Protein AF-A0A966W2H3-F1 (afdb_monomer_lite)

pLDDT: mean 91.58, std 8.57, range [48.72, 98.81]

Sequence (380 aa):
STMSRHPWWYDQVKREVLSGGDWISNFNKDKVGEAEYAFDVLTPDTYAFWIRANPSVGAKLTWQLDAGAWTPVNFTDARGNQNIAADNKPDMRFIAWAKGGNLTLTPGHHVIRFRMESGPDKNHHGGLDCFVFTRIPFVPAGAQKPTMSKAANGPADWFPLLADEDTFNPASVIDMSHLIPAPAGQFGFLKAVGKDLRFEQAPAPVKLWGCGANVEPGRYSREQLTQRAKYLRKFGINVVRQHAVFDELNTNGKIDSQKLDQYDWWFAELKRNGIYTDWSVFYHFTIGPDDGYDPALFQELEGGAGRKDTYGVINIAPKLWELRNRVLTALLTHKNPYTGLRYVDDPALVGVEMQNEDSVFFWNPLGALADPKTKKWPLH

Foldseek 3Di:
DQADDDVVFLQQWQLVQFLRSGKGKHFALPDKDKDKDKDFDADWDWWWKKFKKFPFPLKWKWKDKAPGDTHTFDCPVWAAWDATHNVSDPDRRIITMTTPGIDGDDGTMMMMMMIQPSHSVRRSIMITRDMDTDPDDDDDYTSDDDDPDDDDDDPVPDDPPPDDQDPLPCPDPQFPLVVFDAQACPQDAWDDDPPFIDRNRDPDTDDADEEADELQPPPDDPVVLLSVLSVCSRNVHQEHEYPAQQVQQDDLQDGDVSSVLSVLSSLLSNSRSNHAYAHNHDEWHKDAPPLPDDNVLLVLADDDNGIGTCALVCQPDVVSVVSLVVVVVCQQQDQRPSVRHRNVRRSSHHYYNSYPPGHNPPPPPVVLVVPPPRPGSPVD

Structure (mmCIF, N/CA/C/O backbone):
data_AF-A0A966W2H3-F1
#
_entry.id   AF-A0A966W2H3-F1
#
loop_
_atom_site.group_PDB
_atom_site.id
_atom_site.type_symbol
_atom_site.label_atom_id
_atom_site.label_alt_id
_atom_site.label_comp_id
_atom_site.label_asym_id
_atom_site.label_entity_id
_atom_site.label_seq_id
_atom_site.pdbx_PDB_ins_code
_atom_site.Cartn_x
_atom_site.Cartn_y
_atom_site.Cartn_z
_atom_site.occupancy
_atom_site.B_iso_or_equiv
_atom_site.auth_seq_id
_atom_site.auth_comp_id
_atom_site.auth_asym_id
_atom_site.auth_atom_id
_atom_site.pdbx_PDB_model_num
ATOM 1 N N . SER A 1 1 ? 36.476 -19.308 -40.218 1.00 82.19 1 SER A N 1
ATOM 2 C CA . SER A 1 1 ? 36.556 -17.840 -40.102 1.00 82.19 1 SER A CA 1
ATOM 3 C C . SER A 1 1 ? 37.703 -17.330 -40.961 1.00 82.19 1 SER A C 1
ATOM 5 O O . SER A 1 1 ? 38.734 -17.991 -41.003 1.00 82.19 1 SER A O 1
ATOM 7 N N . THR A 1 2 ? 37.521 -16.198 -41.644 1.00 93.06 2 THR A N 1
ATOM 8 C CA . THR A 1 2 ? 38.527 -15.491 -42.470 1.00 93.06 2 THR A CA 1
ATOM 9 C C . THR A 1 2 ? 39.088 -14.240 -41.780 1.00 93.06 2 THR A C 1
ATOM 11 O O . THR A 1 2 ? 39.783 -13.430 -42.392 1.00 93.06 2 THR A O 1
ATOM 14 N N . MET A 1 3 ? 38.766 -14.076 -40.500 1.00 93.25 3 MET A N 1
ATOM 15 C CA . MET A 1 3 ? 39.080 -12.903 -39.695 1.00 93.25 3 MET A CA 1
ATOM 16 C C . MET A 1 3 ? 40.593 -12.683 -39.551 1.00 93.25 3 MET A C 1
ATOM 18 O O . MET A 1 3 ? 41.351 -13.613 -39.275 1.00 93.25 3 MET A O 1
ATOM 22 N N . SER A 1 4 ? 41.030 -11.434 -39.710 1.00 95.19 4 SER A N 1
ATOM 23 C CA . SER A 1 4 ? 42.417 -11.008 -39.513 1.00 95.19 4 SER A CA 1
ATOM 24 C C . SER A 1 4 ? 42.579 -10.360 -38.142 1.00 95.19 4 SER A C 1
ATOM 26 O O . SER A 1 4 ? 42.280 -9.180 -37.963 1.00 95.19 4 SER A O 1
ATOM 28 N N . ARG A 1 5 ? 43.058 -11.148 -37.181 1.00 93.25 5 ARG A N 1
ATOM 29 C CA . ARG A 1 5 ? 43.325 -10.704 -35.810 1.00 93.25 5 ARG A CA 1
ATOM 30 C C . ARG A 1 5 ? 44.470 -9.698 -35.757 1.00 93.25 5 ARG A C 1
ATOM 32 O O . ARG A 1 5 ? 45.422 -9.787 -36.530 1.00 93.25 5 ARG A O 1
ATOM 39 N N . HIS A 1 6 ? 44.411 -8.785 -34.795 1.00 92.06 6 HIS A N 1
ATOM 40 C CA . HIS A 1 6 ? 45.436 -7.758 -34.593 1.00 92.06 6 HIS A CA 1
ATOM 41 C C . HIS A 1 6 ? 45.974 -7.843 -33.157 1.00 92.06 6 HIS A C 1
ATOM 43 O O . HIS A 1 6 ? 45.619 -7.032 -32.286 1.00 92.06 6 HIS A O 1
ATOM 49 N N . PRO A 1 7 ? 46.826 -8.857 -32.895 1.00 88.12 7 PRO A N 1
ATOM 50 C CA . PRO A 1 7 ? 47.136 -9.342 -31.554 1.00 88.12 7 PRO A CA 1
ATOM 51 C C . PRO A 1 7 ? 47.868 -8.324 -30.686 1.00 88.12 7 PRO A C 1
ATOM 53 O O . PRO A 1 7 ? 47.784 -8.412 -29.471 1.00 88.12 7 PRO A O 1
ATOM 56 N N . TRP A 1 8 ? 48.559 -7.343 -31.267 1.00 88.56 8 TRP A N 1
ATOM 57 C CA . TRP A 1 8 ? 49.325 -6.347 -30.509 1.00 88.56 8 TRP A CA 1
ATOM 58 C C . TRP A 1 8 ? 48.510 -5.128 -30.047 1.00 88.56 8 TRP A C 1
ATOM 60 O O . TRP A 1 8 ? 49.035 -4.322 -29.285 1.00 88.56 8 TRP A O 1
ATOM 70 N N . TRP A 1 9 ? 47.246 -4.967 -30.467 1.00 91.81 9 TRP A N 1
ATOM 71 C CA . TRP A 1 9 ? 46.414 -3.845 -29.992 1.00 91.81 9 TRP A CA 1
ATOM 72 C C . TRP A 1 9 ? 44.915 -4.135 -29.960 1.00 91.81 9 TRP A C 1
ATOM 74 O O . TRP A 1 9 ? 44.346 -4.165 -28.875 1.00 91.81 9 TRP A O 1
ATOM 84 N N . TYR A 1 10 ? 44.263 -4.345 -31.109 1.00 90.75 10 TYR A N 1
ATOM 85 C CA . TYR A 1 10 ? 42.801 -4.481 -31.147 1.00 90.75 10 TYR A CA 1
ATOM 86 C C . TYR A 1 10 ? 42.305 -5.692 -30.338 1.00 90.75 10 TYR A C 1
ATOM 88 O O . TYR A 1 10 ? 41.270 -5.616 -29.687 1.00 90.75 10 TYR A O 1
ATOM 96 N N . ASP A 1 11 ? 43.109 -6.759 -30.284 1.00 93.00 11 ASP A N 1
ATOM 97 C CA . ASP A 1 11 ? 42.857 -7.948 -29.458 1.00 93.00 11 ASP A CA 1
ATOM 98 C C . ASP A 1 11 ? 43.461 -7.887 -28.047 1.00 93.00 11 ASP A C 1
ATOM 100 O O . ASP A 1 11 ? 43.335 -8.841 -27.277 1.00 93.00 11 ASP A O 1
ATOM 104 N N . GLN A 1 12 ? 44.109 -6.780 -27.674 1.00 96.06 12 GLN A N 1
ATOM 105 C CA . GLN A 1 12 ? 44.546 -6.545 -26.298 1.00 96.06 12 GLN A CA 1
ATOM 106 C C . GLN A 1 12 ? 43.344 -6.089 -25.467 1.00 96.06 12 GLN A C 1
ATOM 108 O O . GLN A 1 12 ? 43.157 -4.896 -25.200 1.00 96.06 12 GLN A O 1
ATOM 113 N N . VAL A 1 13 ? 42.503 -7.060 -25.109 1.00 95.38 13 VAL A N 1
ATOM 114 C CA . VAL A 1 13 ? 41.242 -6.871 -24.387 1.00 95.38 13 VAL A CA 1
ATOM 115 C C . VAL A 1 13 ? 41.209 -7.628 -23.057 1.00 95.38 13 VAL A C 1
ATOM 117 O O . VAL A 1 13 ? 41.908 -8.623 -22.871 1.00 95.38 13 VAL A O 1
ATOM 120 N N . LYS A 1 14 ? 40.369 -7.157 -22.136 1.00 95.44 14 LYS A N 1
ATOM 121 C CA . LYS A 1 14 ? 39.994 -7.814 -20.881 1.00 95.44 14 LYS A CA 1
ATOM 122 C C . LYS A 1 14 ? 39.269 -9.116 -21.203 1.00 95.44 14 LYS A C 1
ATOM 124 O O . LYS A 1 14 ? 38.126 -9.100 -21.655 1.00 95.44 14 LYS A O 1
ATOM 129 N N . ARG A 1 15 ? 39.938 -10.250 -21.032 1.00 93.69 15 ARG A N 1
ATOM 130 C CA . ARG A 1 15 ? 39.394 -11.563 -21.414 1.00 93.69 15 ARG A CA 1
ATOM 131 C C . ARG A 1 15 ? 38.330 -12.050 -20.438 1.00 93.69 15 ARG A C 1
ATOM 133 O O . ARG A 1 15 ? 37.388 -12.722 -20.836 1.00 93.69 15 ARG A O 1
ATOM 140 N N . GLU A 1 16 ? 38.445 -11.661 -19.176 1.00 91.75 16 GLU A N 1
ATOM 141 C CA . GLU A 1 16 ? 37.561 -12.041 -18.077 1.00 91.75 16 GLU A CA 1
ATOM 142 C C . GLU A 1 16 ? 36.115 -11.543 -18.229 1.00 91.75 16 GLU A C 1
ATOM 144 O O . GLU A 1 16 ? 35.215 -12.080 -17.589 1.00 91.75 16 GLU A O 1
ATOM 149 N N . VAL A 1 17 ? 35.870 -10.546 -19.089 1.00 90.12 17 VAL A N 1
ATOM 150 C CA . VAL A 1 17 ? 34.523 -9.995 -19.334 1.00 90.12 17 VAL A CA 1
ATOM 151 C C . VAL A 1 17 ? 33.838 -10.571 -20.582 1.00 90.12 17 VAL A C 1
ATOM 153 O O . VAL A 1 17 ? 32.694 -10.203 -20.881 1.00 90.12 17 VAL A O 1
ATOM 156 N N . LEU A 1 18 ? 34.523 -11.455 -21.317 1.00 93.81 18 LEU A N 1
ATOM 157 C CA . LEU A 1 18 ? 34.052 -12.085 -22.554 1.00 93.81 18 LEU A CA 1
ATOM 158 C C . LEU A 1 18 ? 33.403 -13.441 -22.262 1.00 93.81 18 LEU A C 1
ATOM 160 O O . LEU A 1 18 ? 33.864 -14.195 -21.407 1.00 93.81 18 LEU A O 1
ATOM 164 N N . SER A 1 19 ? 32.343 -13.778 -22.996 1.00 89.56 19 SER A N 1
ATOM 165 C CA . SER A 1 19 ? 31.525 -14.974 -22.758 1.00 89.56 19 SER A CA 1
ATOM 166 C C . SER A 1 19 ? 32.293 -16.293 -22.895 1.00 89.56 19 SER A C 1
ATOM 168 O O . SER A 1 19 ? 31.861 -17.303 -22.331 1.00 89.56 19 SER A O 1
ATOM 170 N N . GLY A 1 20 ? 33.392 -16.301 -23.652 1.00 88.31 20 GLY A N 1
ATOM 171 C CA . GLY A 1 20 ? 34.266 -17.460 -23.857 1.00 88.31 20 GLY A CA 1
ATOM 172 C C . GLY A 1 20 ? 35.733 -17.220 -23.493 1.00 88.31 20 GLY A C 1
ATOM 173 O O . GLY A 1 20 ? 36.576 -18.032 -23.861 1.00 88.31 20 GLY A O 1
ATOM 174 N N . GLY A 1 21 ? 36.062 -16.109 -22.820 1.00 91.44 21 GLY A N 1
ATOM 175 C CA . GLY A 1 21 ? 37.454 -15.724 -22.535 1.00 91.44 21 GLY A CA 1
ATOM 176 C C . GLY A 1 21 ? 38.239 -15.192 -23.745 1.00 91.44 21 GLY A C 1
ATOM 177 O O . GLY A 1 21 ? 39.442 -14.938 -23.642 1.00 91.44 21 GLY A O 1
ATOM 178 N N . ASP A 1 22 ? 37.581 -15.036 -24.894 1.00 90.50 22 ASP A N 1
ATOM 179 C CA . ASP A 1 22 ? 38.123 -14.451 -26.118 1.00 90.50 22 ASP A CA 1
ATOM 180 C C . ASP A 1 22 ? 36.972 -13.937 -26.995 1.00 90.50 22 ASP A C 1
ATOM 182 O O . ASP A 1 22 ? 35.829 -14.367 -26.836 1.00 90.50 22 ASP A O 1
ATOM 186 N N . TRP A 1 23 ? 37.278 -13.030 -27.919 1.00 92.50 23 TRP A N 1
ATOM 187 C CA . TRP A 1 23 ? 36.345 -12.548 -28.936 1.00 92.50 23 TRP A CA 1
ATOM 188 C C . TRP A 1 23 ? 36.972 -12.726 -30.318 1.00 92.50 23 TRP A C 1
ATOM 190 O O . TRP A 1 23 ? 38.197 -12.713 -30.473 1.00 92.50 23 TRP A O 1
ATOM 200 N N . ILE A 1 24 ? 36.144 -12.913 -31.339 1.00 94.81 24 ILE A N 1
ATOM 201 C CA . ILE A 1 24 ? 36.633 -12.937 -32.712 1.00 94.81 24 ILE A CA 1
ATOM 202 C C . ILE A 1 24 ? 36.640 -11.516 -33.264 1.00 94.81 24 ILE A C 1
ATOM 204 O O . ILE A 1 24 ? 35.683 -10.771 -33.063 1.00 94.81 24 ILE A O 1
ATOM 208 N N . SER A 1 25 ? 37.711 -11.125 -33.949 1.00 95.50 25 SER A N 1
ATOM 209 C CA . SER A 1 25 ? 37.895 -9.755 -34.420 1.00 95.50 25 SER A CA 1
ATOM 210 C C . SER A 1 25 ? 38.541 -9.712 -35.797 1.00 95.50 25 SER A C 1
ATOM 212 O O . SER A 1 25 ? 39.303 -10.606 -36.173 1.00 95.50 25 SER A O 1
ATOM 214 N N . ASN A 1 26 ? 38.253 -8.646 -36.535 1.00 96.62 26 ASN A N 1
ATOM 215 C CA . ASN A 1 26 ? 38.943 -8.311 -37.770 1.00 96.62 26 ASN A CA 1
ATOM 216 C C . ASN A 1 26 ? 39.591 -6.940 -37.626 1.00 96.62 26 ASN A C 1
ATOM 218 O O . ASN A 1 26 ? 39.012 -6.045 -37.016 1.00 96.62 26 ASN A O 1
ATOM 222 N N . PHE A 1 27 ? 40.769 -6.770 -38.214 1.00 94.44 27 PHE A N 1
ATOM 223 C CA . PHE A 1 27 ? 41.394 -5.475 -38.443 1.00 94.44 27 PHE A CA 1
ATOM 224 C C . PHE A 1 27 ? 42.346 -5.608 -39.638 1.00 94.44 27 PHE A C 1
ATOM 226 O O . PHE A 1 27 ? 43.520 -5.951 -39.499 1.00 94.44 27 PHE A O 1
ATOM 233 N N . ASN A 1 28 ? 41.820 -5.404 -40.840 1.00 94.06 28 ASN A N 1
ATOM 234 C CA . ASN A 1 28 ? 42.553 -5.537 -42.090 1.00 94.06 28 ASN A CA 1
ATOM 235 C C . ASN A 1 28 ? 42.017 -4.559 -43.135 1.00 94.06 28 ASN A C 1
ATOM 237 O O . ASN A 1 28 ? 40.822 -4.523 -43.404 1.00 94.06 28 ASN A O 1
ATOM 241 N N . LYS A 1 29 ? 42.908 -3.778 -43.744 1.00 92.81 29 LYS A N 1
ATOM 242 C CA . LYS A 1 29 ? 42.554 -2.788 -44.765 1.00 92.81 29 LYS A CA 1
ATOM 243 C C . LYS A 1 29 ? 41.973 -3.400 -46.040 1.00 92.81 29 LYS A C 1
ATOM 245 O O . LYS A 1 29 ? 41.091 -2.800 -46.641 1.00 92.81 29 LYS A O 1
ATOM 250 N N . ASP A 1 30 ? 42.442 -4.580 -46.422 1.00 93.50 30 ASP A N 1
ATOM 251 C CA . ASP A 1 30 ? 42.178 -5.165 -47.738 1.00 93.50 30 ASP A CA 1
ATOM 252 C C . ASP A 1 30 ? 41.136 -6.289 -47.687 1.00 93.50 30 ASP A C 1
ATOM 254 O O . ASP A 1 30 ? 40.670 -6.755 -48.727 1.00 93.50 30 ASP A O 1
ATOM 258 N N . LYS A 1 31 ? 40.793 -6.775 -46.485 1.00 92.19 31 LYS A N 1
ATOM 259 C CA . LYS A 1 31 ? 39.962 -7.971 -46.303 1.00 92.19 31 LYS A CA 1
ATOM 260 C C . LYS A 1 31 ? 38.838 -7.758 -45.298 1.00 92.19 31 LYS A C 1
ATOM 262 O O . LYS A 1 31 ? 39.063 -7.477 -44.120 1.00 92.19 31 LYS A O 1
ATOM 267 N N . VAL A 1 32 ? 37.623 -8.008 -45.776 1.00 94.88 32 VAL A N 1
ATOM 268 C CA . VAL A 1 32 ? 36.430 -8.206 -44.953 1.00 94.88 32 VAL A CA 1
ATOM 269 C C . VAL A 1 32 ? 36.598 -9.487 -44.134 1.00 94.88 32 VAL A C 1
ATOM 271 O O . VAL A 1 32 ? 36.958 -10.534 -44.674 1.00 94.88 32 VAL A O 1
ATOM 274 N N . GLY A 1 33 ? 36.334 -9.400 -42.834 1.00 95.50 33 GLY A N 1
ATOM 275 C CA . GLY A 1 33 ? 36.368 -10.557 -41.947 1.00 95.50 33 GLY A CA 1
ATOM 276 C C . GLY A 1 33 ? 35.014 -11.255 -41.888 1.00 95.50 33 GLY A C 1
ATOM 277 O O . GLY A 1 33 ? 33.996 -10.596 -41.674 1.00 95.50 33 GLY A O 1
ATOM 278 N N . GLU A 1 34 ? 35.001 -12.581 -42.039 1.00 96.94 34 GLU A N 1
ATOM 279 C CA . GLU A 1 34 ? 33.794 -13.404 -41.934 1.00 96.94 34 GLU A CA 1
ATOM 280 C C . GLU A 1 34 ? 33.951 -14.552 -40.937 1.00 96.94 34 GLU A C 1
ATOM 282 O O . GLU A 1 34 ? 34.987 -15.220 -40.855 1.00 96.94 34 GLU A O 1
ATOM 287 N N . ALA A 1 35 ? 32.889 -14.798 -40.177 1.00 96.88 35 ALA A N 1
ATOM 288 C CA . ALA A 1 35 ? 32.780 -15.905 -39.244 1.00 96.88 35 ALA A CA 1
ATOM 289 C C . ALA A 1 35 ? 31.495 -16.679 -39.530 1.00 96.88 35 ALA A C 1
ATOM 291 O O . ALA A 1 35 ? 30.456 -16.079 -39.789 1.00 96.88 35 ALA A O 1
ATOM 292 N N . GLU A 1 36 ? 31.580 -18.004 -39.473 1.00 97.75 36 GLU A N 1
ATOM 293 C CA . GLU A 1 36 ? 30.466 -18.917 -39.705 1.00 97.75 36 GLU A CA 1
ATOM 294 C C . GLU A 1 36 ? 30.343 -19.848 -38.501 1.00 97.75 36 GLU A C 1
ATOM 296 O O . GLU A 1 36 ? 31.351 -20.368 -38.014 1.00 97.75 36 GLU A O 1
ATOM 301 N N . TYR A 1 37 ? 29.112 -20.032 -38.030 1.00 97.75 37 TYR A N 1
ATOM 302 C CA . TYR A 1 37 ? 28.769 -20.907 -36.920 1.00 97.75 37 TYR A CA 1
ATOM 303 C C . TYR A 1 37 ? 27.594 -21.786 -37.332 1.00 97.75 37 TYR A C 1
ATOM 305 O O . TYR A 1 37 ? 26.519 -21.283 -37.660 1.00 97.75 37 TYR A O 1
ATOM 313 N N . ALA A 1 38 ? 27.805 -23.096 -37.294 1.00 97.62 38 ALA A N 1
ATOM 314 C CA . ALA A 1 38 ? 26.765 -24.081 -37.531 1.00 97.62 38 ALA A CA 1
ATOM 315 C C . ALA A 1 38 ? 26.150 -24.534 -36.200 1.00 97.62 38 ALA A C 1
ATOM 317 O O . ALA A 1 38 ? 26.862 -24.670 -35.200 1.00 97.62 38 ALA A O 1
ATOM 318 N N . PHE A 1 39 ? 24.839 -24.749 -36.176 1.00 96.38 39 PHE A N 1
ATOM 319 C CA . PHE A 1 39 ? 24.111 -25.205 -34.996 1.00 96.38 39 PHE A CA 1
ATOM 320 C C . PHE A 1 39 ? 22.855 -25.982 -35.391 1.00 96.38 39 PHE A C 1
ATOM 322 O O . PHE A 1 39 ? 22.283 -25.753 -36.454 1.00 96.38 39 PHE A O 1
ATOM 329 N N . ASP A 1 40 ? 22.405 -26.872 -34.509 1.00 96.50 40 ASP A N 1
ATOM 330 C CA . ASP A 1 40 ? 21.182 -27.641 -34.722 1.00 96.50 40 ASP A CA 1
ATOM 331 C C . ASP A 1 40 ? 20.047 -27.114 -33.841 1.00 96.50 40 ASP A C 1
ATOM 333 O O . ASP A 1 40 ? 20.213 -26.848 -32.646 1.00 96.50 40 ASP A O 1
ATOM 337 N N . VAL A 1 41 ? 18.864 -26.992 -34.433 1.00 95.75 41 VAL A N 1
ATOM 338 C CA . VAL A 1 41 ? 17.626 -26.639 -33.741 1.00 95.75 41 VAL A CA 1
ATOM 339 C C . VAL A 1 41 ? 16.830 -27.916 -33.510 1.00 95.75 41 VAL A C 1
ATOM 341 O O . VAL A 1 41 ? 16.503 -28.645 -34.443 1.00 95.75 41 VAL A O 1
ATOM 344 N N . LEU A 1 42 ? 16.515 -28.204 -32.248 1.00 92.50 42 LEU A N 1
ATOM 345 C CA . LEU A 1 42 ? 15.794 -29.425 -31.865 1.00 92.50 42 LEU A CA 1
ATOM 346 C C . LEU A 1 42 ? 14.276 -29.229 -31.799 1.00 92.50 42 LEU A C 1
ATOM 348 O O . LEU A 1 42 ? 13.515 -30.173 -31.983 1.00 92.50 42 LEU A O 1
ATOM 352 N N . THR A 1 43 ? 13.821 -28.015 -31.491 1.00 89.25 43 THR A N 1
ATOM 353 C CA . THR A 1 43 ? 12.402 -27.697 -31.295 1.00 89.25 43 THR A CA 1
ATOM 354 C C . THR A 1 43 ? 12.052 -26.490 -32.157 1.00 89.25 43 THR A C 1
ATOM 356 O O . THR A 1 43 ? 12.751 -25.485 -32.046 1.00 89.25 43 THR A O 1
ATOM 359 N N . PRO A 1 44 ? 11.003 -26.554 -32.997 1.00 93.50 44 PRO A N 1
ATOM 360 C CA . PRO A 1 44 ? 10.578 -25.380 -33.743 1.00 93.50 44 PRO A CA 1
ATOM 361 C C . PRO A 1 44 ? 10.028 -24.331 -32.783 1.00 93.50 44 PRO A C 1
ATOM 363 O O . PRO A 1 44 ? 9.198 -24.659 -31.935 1.00 93.50 44 PRO A O 1
ATOM 366 N N . ASP A 1 45 ? 10.465 -23.084 -32.922 1.00 93.06 45 ASP A N 1
ATOM 367 C CA . ASP A 1 45 ? 9.934 -21.965 -32.140 1.00 93.06 45 ASP A CA 1
ATOM 368 C C . ASP A 1 45 ? 10.297 -20.618 -32.783 1.00 93.06 45 ASP A C 1
ATOM 370 O O . ASP A 1 45 ? 11.080 -20.539 -33.734 1.00 93.06 45 ASP A O 1
ATOM 374 N N . THR A 1 46 ? 9.751 -19.540 -32.228 1.00 93.31 46 THR A N 1
ATOM 375 C CA . THR A 1 46 ? 10.246 -18.183 -32.438 1.00 93.31 46 THR A CA 1
ATOM 376 C C . THR A 1 46 ? 11.251 -17.838 -31.344 1.00 93.31 46 THR A C 1
ATOM 378 O O . THR A 1 46 ? 10.901 -17.640 -30.183 1.00 93.31 46 THR A O 1
ATOM 381 N N . TYR A 1 47 ? 12.520 -17.740 -31.723 1.00 94.12 47 TYR A N 1
ATOM 382 C CA . TYR A 1 47 ? 13.624 -17.445 -30.822 1.00 94.12 47 TYR A CA 1
ATOM 383 C C . TYR A 1 47 ? 13.917 -15.948 -30.813 1.00 94.12 47 TYR A C 1
ATOM 385 O O . TYR A 1 47 ? 14.087 -15.333 -31.868 1.00 94.12 47 TYR A O 1
ATOM 393 N N . ALA A 1 48 ? 14.061 -15.361 -29.626 1.00 94.44 48 ALA A N 1
ATOM 394 C CA . ALA A 1 48 ? 14.672 -14.044 -29.514 1.00 94.44 48 ALA A CA 1
ATOM 395 C C . ALA A 1 48 ? 16.173 -14.173 -29.802 1.00 94.44 48 ALA A C 1
ATOM 397 O O . ALA A 1 48 ? 16.865 -14.982 -29.178 1.00 94.44 48 ALA A O 1
ATOM 398 N N . PHE A 1 49 ? 16.664 -13.371 -30.741 1.00 96.44 49 PHE A N 1
ATOM 399 C CA . PHE A 1 49 ? 18.050 -13.377 -31.186 1.00 96.44 49 PHE A CA 1
ATOM 400 C C . PHE A 1 49 ? 18.791 -12.143 -30.663 1.00 96.44 49 PHE A C 1
ATOM 402 O O . PHE A 1 49 ? 18.373 -11.002 -30.884 1.00 96.44 49 PHE A O 1
ATOM 409 N N . TRP A 1 50 ? 19.902 -12.376 -29.968 1.00 96.88 50 TRP A N 1
ATOM 410 C CA . TRP A 1 50 ? 20.759 -11.339 -29.396 1.00 96.88 50 TRP A CA 1
ATOM 411 C C . TRP A 1 50 ? 22.213 -11.547 -29.804 1.00 96.88 50 TRP A C 1
ATOM 413 O O . TRP A 1 50 ? 22.686 -12.680 -29.883 1.00 96.88 50 TRP A O 1
ATOM 423 N N . ILE A 1 51 ? 22.931 -10.447 -30.022 1.00 97.75 51 ILE A N 1
ATOM 424 C CA . ILE A 1 51 ? 24.326 -10.435 -30.476 1.00 97.75 51 ILE A CA 1
ATOM 425 C C . ILE A 1 51 ? 25.127 -9.540 -29.532 1.00 97.75 51 ILE A C 1
ATOM 427 O O . ILE A 1 51 ? 24.714 -8.409 -29.282 1.00 97.75 51 ILE A O 1
ATOM 431 N N . ARG A 1 52 ? 26.271 -10.009 -29.028 1.00 97.25 52 ARG A N 1
ATOM 432 C CA . ARG A 1 52 ? 27.215 -9.210 -28.238 1.00 97.25 52 ARG A CA 1
ATOM 433 C C . ARG A 1 52 ? 28.468 -8.936 -29.062 1.00 97.25 52 ARG A C 1
ATOM 435 O O . ARG A 1 52 ? 29.248 -9.844 -29.348 1.00 97.25 52 ARG A O 1
ATOM 442 N N . ALA A 1 53 ? 28.647 -7.688 -29.472 1.00 97.50 53 ALA A N 1
ATOM 443 C CA . ALA A 1 53 ? 29.643 -7.310 -30.470 1.00 97.50 53 ALA A CA 1
ATOM 444 C C . ALA A 1 53 ? 30.115 -5.858 -30.301 1.00 97.50 53 ALA A C 1
ATOM 446 O O . ALA A 1 53 ? 29.633 -5.138 -29.427 1.00 97.50 53 ALA A O 1
ATOM 447 N N . ASN A 1 54 ? 31.095 -5.449 -31.111 1.00 96.69 54 ASN A N 1
ATOM 448 C CA . ASN A 1 54 ? 31.714 -4.127 -31.071 1.00 96.69 54 ASN A CA 1
ATOM 449 C C . ASN A 1 54 ? 30.746 -3.028 -31.561 1.00 96.69 54 ASN A C 1
ATOM 451 O O . ASN A 1 54 ? 30.427 -3.015 -32.750 1.00 96.69 54 ASN A O 1
ATOM 455 N N . PRO A 1 55 ? 30.305 -2.093 -30.693 1.00 95.62 55 PRO A N 1
ATOM 456 C CA . PRO A 1 55 ? 29.390 -1.015 -31.063 1.00 95.62 55 PRO A CA 1
ATOM 457 C C . PRO A 1 55 ? 30.134 0.269 -31.465 1.00 95.62 55 PRO A C 1
ATOM 459 O O . PRO A 1 55 ? 29.506 1.306 -31.669 1.00 95.62 55 PRO A O 1
ATOM 462 N N . SER A 1 56 ? 31.473 0.245 -31.479 1.00 90.31 56 SER A N 1
ATOM 463 C CA . SER A 1 56 ? 32.296 1.440 -31.636 1.00 90.31 56 SER A CA 1
ATOM 464 C C . SER A 1 56 ? 32.010 2.169 -32.942 1.00 90.31 56 SER A C 1
ATOM 466 O O . SER A 1 56 ? 31.763 1.567 -33.986 1.00 90.31 56 SER A O 1
ATOM 468 N N . VAL A 1 57 ? 32.092 3.499 -32.876 1.00 77.12 57 VAL A N 1
ATOM 469 C CA . VAL A 1 57 ? 31.893 4.369 -34.033 1.00 77.12 57 VAL A CA 1
ATOM 470 C C . VAL A 1 57 ? 32.832 3.949 -35.159 1.00 77.12 57 VAL A C 1
ATOM 472 O O . VAL A 1 57 ? 34.052 3.931 -35.004 1.00 77.12 57 VAL A O 1
ATOM 475 N N . GLY A 1 58 ? 32.243 3.632 -36.308 1.00 83.81 58 GLY A N 1
ATOM 476 C CA . GLY A 1 58 ? 32.962 3.180 -37.489 1.00 83.81 58 GLY A CA 1
ATOM 477 C C . GLY A 1 58 ? 32.927 1.672 -37.696 1.00 83.81 58 GLY A C 1
ATOM 478 O O . GLY A 1 58 ? 33.056 1.279 -38.846 1.00 83.81 58 GLY A O 1
ATOM 479 N N . ALA A 1 59 ? 32.695 0.842 -36.674 1.00 91.56 59 ALA A N 1
ATOM 480 C CA . ALA A 1 59 ? 32.482 -0.592 -36.859 1.00 91.56 59 ALA A CA 1
ATOM 481 C C . ALA A 1 59 ? 31.172 -0.841 -37.627 1.00 91.56 59 ALA A C 1
ATOM 483 O O . ALA A 1 59 ? 30.180 -0.132 -37.446 1.00 91.56 59 ALA A O 1
ATOM 484 N N . LYS A 1 60 ? 31.156 -1.858 -38.494 1.00 94.94 60 LYS A N 1
ATOM 485 C CA . LYS A 1 60 ? 29.942 -2.321 -39.180 1.00 94.94 60 LYS A CA 1
ATOM 486 C C . LYS A 1 60 ? 29.914 -3.836 -39.161 1.00 94.94 60 LYS A C 1
ATOM 488 O O . LYS A 1 60 ? 30.746 -4.472 -39.802 1.00 94.94 60 LYS A O 1
ATOM 493 N N . LEU A 1 61 ? 28.963 -4.381 -38.413 1.00 96.75 61 LEU A N 1
ATOM 494 C CA . LEU A 1 61 ? 28.712 -5.811 -38.320 1.00 96.75 61 LEU A CA 1
ATOM 495 C C . LEU A 1 61 ? 27.380 -6.120 -39.003 1.00 96.75 61 LEU A C 1
ATOM 497 O O . LEU A 1 61 ? 26.362 -5.506 -38.680 1.00 96.75 61 LEU A O 1
ATOM 501 N N . THR A 1 62 ? 27.383 -7.079 -39.918 1.00 97.38 62 THR A N 1
ATOM 502 C CA . THR A 1 62 ? 26.171 -7.658 -40.504 1.00 97.38 62 THR A CA 1
ATOM 503 C C . THR A 1 62 ? 26.107 -9.145 -40.182 1.00 97.38 62 THR A C 1
ATOM 505 O O . THR A 1 62 ? 27.125 -9.778 -39.887 1.00 97.38 62 THR A O 1
ATOM 508 N N . TRP A 1 63 ? 24.901 -9.703 -40.193 1.00 98.19 63 TRP A N 1
ATOM 509 C CA . TRP A 1 63 ? 24.662 -11.122 -39.970 1.00 98.19 63 TRP A CA 1
ATOM 510 C C . TRP A 1 63 ? 23.725 -11.697 -41.029 1.00 98.19 63 TRP A C 1
ATOM 512 O O . TRP A 1 63 ? 22.907 -10.983 -41.605 1.00 98.19 63 TRP A O 1
ATOM 522 N N . GLN A 1 64 ? 23.845 -12.994 -41.280 1.00 98.00 64 GLN A N 1
ATOM 523 C CA . GLN A 1 64 ? 22.993 -13.744 -42.194 1.00 98.00 64 GLN A CA 1
ATOM 524 C C . GLN A 1 64 ? 22.670 -15.092 -41.560 1.00 98.00 64 GLN A C 1
ATOM 526 O O . GLN A 1 64 ? 23.575 -15.806 -41.134 1.00 98.00 64 GLN A O 1
ATOM 531 N N . LEU A 1 65 ? 21.387 -15.441 -41.518 1.00 97.94 65 LEU A N 1
ATOM 532 C CA . LEU A 1 65 ? 20.933 -16.780 -41.160 1.00 97.94 65 LEU A CA 1
ATOM 533 C C . LEU A 1 65 ? 20.642 -17.568 -42.442 1.00 97.94 65 LEU A C 1
ATOM 535 O O . LEU A 1 65 ? 19.901 -17.096 -43.305 1.00 97.94 65 LEU A O 1
ATOM 539 N N . ASP A 1 66 ? 21.238 -18.750 -42.561 1.00 96.62 66 ASP A N 1
ATOM 540 C CA . ASP A 1 66 ? 21.150 -19.661 -43.701 1.00 96.62 66 ASP A CA 1
ATOM 541 C C . ASP A 1 66 ? 21.403 -18.952 -45.043 1.00 96.62 66 ASP A C 1
ATOM 543 O O . ASP A 1 66 ? 22.486 -18.407 -45.265 1.00 96.62 66 ASP A O 1
ATOM 547 N N . ALA A 1 67 ? 20.419 -18.960 -45.944 1.00 94.44 67 ALA A N 1
ATOM 548 C CA . ALA A 1 67 ? 20.450 -18.277 -47.239 1.00 94.44 67 ALA A CA 1
ATOM 549 C C . ALA A 1 67 ? 19.668 -16.946 -47.233 1.00 94.44 67 ALA A C 1
ATOM 551 O O . ALA A 1 67 ? 19.312 -16.430 -48.291 1.00 94.44 67 ALA A O 1
ATOM 552 N N . GLY A 1 68 ? 19.361 -16.406 -46.048 1.00 94.25 68 GLY A N 1
ATOM 553 C CA . GLY A 1 68 ? 18.619 -15.158 -45.883 1.00 94.25 68 GLY A CA 1
ATOM 554 C C . GLY A 1 68 ? 19.395 -13.913 -46.323 1.00 94.25 68 GLY A C 1
ATOM 555 O O . GLY A 1 68 ? 20.525 -13.980 -46.807 1.00 94.25 68 GLY A O 1
ATOM 556 N N . ALA A 1 69 ? 18.795 -12.739 -46.141 1.00 96.06 69 ALA A N 1
ATOM 557 C CA . ALA A 1 69 ? 19.463 -11.474 -46.434 1.00 96.06 69 ALA A CA 1
ATOM 558 C C . ALA A 1 69 ? 20.492 -11.110 -45.349 1.00 96.06 69 ALA A C 1
ATOM 560 O O . ALA A 1 69 ? 20.271 -11.341 -44.158 1.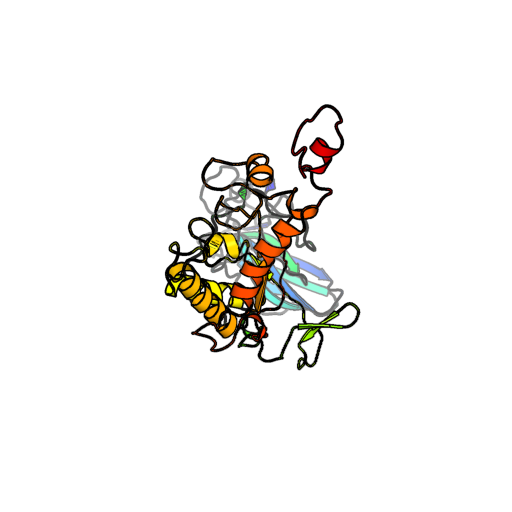00 96.06 69 ALA A O 1
ATOM 561 N N . TRP A 1 70 ? 21.592 -10.478 -45.762 1.00 97.06 70 TRP A N 1
ATOM 562 C CA . TRP A 1 70 ? 22.530 -9.850 -44.833 1.00 97.06 70 TRP A CA 1
ATOM 563 C C . TRP A 1 70 ? 21.859 -8.666 -44.137 1.00 97.06 70 TRP A C 1
ATOM 565 O O . TRP A 1 70 ? 21.394 -7.732 -44.787 1.00 97.06 70 TRP A O 1
ATOM 575 N N . THR A 1 71 ? 21.822 -8.708 -42.810 1.00 97.56 71 THR A N 1
ATOM 576 C CA . THR A 1 71 ? 21.129 -7.737 -41.964 1.00 97.56 71 THR A CA 1
ATOM 577 C C . THR A 1 71 ? 22.138 -7.009 -41.077 1.00 97.56 71 THR A C 1
ATOM 579 O O . THR A 1 71 ? 22.920 -7.666 -40.386 1.00 97.56 71 THR A O 1
ATOM 582 N N . PRO A 1 72 ? 22.152 -5.666 -41.051 1.00 96.69 72 PRO A N 1
ATOM 583 C CA . PRO A 1 72 ? 22.987 -4.912 -40.122 1.00 96.69 72 PRO A CA 1
ATOM 584 C C . PRO A 1 72 ? 22.620 -5.173 -38.663 1.00 96.69 72 PRO A C 1
ATOM 586 O O . PRO A 1 72 ? 21.446 -5.254 -38.302 1.00 96.69 72 PRO A O 1
ATOM 589 N N . VAL A 1 73 ? 23.632 -5.249 -37.802 1.00 96.88 73 VAL A N 1
ATOM 590 C CA . VAL A 1 73 ? 23.427 -5.226 -36.354 1.00 96.88 73 VAL A CA 1
ATOM 591 C C . VAL A 1 73 ? 23.141 -3.789 -35.930 1.00 96.88 73 VAL A C 1
ATOM 593 O O . VAL A 1 73 ? 23.978 -2.903 -36.106 1.00 96.88 73 VAL A O 1
ATOM 596 N N . ASN A 1 74 ? 21.950 -3.553 -35.380 1.00 93.06 74 ASN A N 1
ATOM 597 C CA . ASN A 1 74 ? 21.535 -2.235 -34.917 1.00 93.06 74 ASN A CA 1
ATOM 598 C C . ASN A 1 74 ? 21.879 -2.040 -33.431 1.00 93.06 74 ASN A C 1
ATOM 600 O O . ASN A 1 74 ? 21.356 -2.742 -32.566 1.00 93.06 74 ASN A O 1
ATOM 604 N N . PHE A 1 75 ? 22.730 -1.054 -33.146 1.00 93.75 75 PHE A N 1
ATOM 605 C CA . PHE A 1 75 ? 23.154 -0.684 -31.795 1.00 93.75 75 PHE A CA 1
ATOM 606 C C . PHE A 1 75 ? 22.461 0.581 -31.244 1.00 93.75 75 PHE A C 1
ATOM 608 O O . PHE A 1 75 ? 22.891 1.087 -30.212 1.00 93.75 75 PHE A O 1
ATOM 615 N N . THR A 1 76 ? 21.394 1.100 -31.872 1.00 88.94 76 THR A N 1
ATOM 616 C CA . THR A 1 76 ? 20.635 2.257 -31.344 1.00 88.94 76 THR A CA 1
ATOM 617 C C . THR A 1 76 ? 20.106 1.999 -29.929 1.00 88.94 76 THR A C 1
ATOM 619 O O . THR A 1 76 ? 20.273 2.849 -29.063 1.00 88.94 76 THR A O 1
ATOM 622 N N . ASP A 1 77 ? 19.576 0.799 -29.673 1.00 84.50 77 ASP A N 1
ATOM 623 C CA . ASP A 1 77 ? 19.095 0.363 -28.350 1.00 84.50 77 ASP A CA 1
ATOM 624 C C . ASP A 1 77 ? 20.078 -0.617 -27.681 1.00 84.50 77 ASP A C 1
ATOM 626 O O . ASP A 1 77 ? 19.684 -1.635 -27.094 1.00 84.50 77 ASP A O 1
ATOM 630 N N . ALA A 1 78 ? 21.382 -0.365 -27.833 1.00 89.88 78 ALA A N 1
ATOM 631 C CA . ALA A 1 78 ? 22.420 -1.238 -27.298 1.00 89.88 78 ALA A CA 1
ATOM 632 C C . ALA A 1 78 ? 22.374 -1.334 -25.764 1.00 89.88 78 ALA A C 1
ATOM 634 O O . ALA A 1 78 ? 22.134 -0.353 -25.061 1.00 89.88 78 ALA A O 1
ATOM 635 N N . ARG A 1 79 ? 22.660 -2.525 -25.225 1.00 91.25 79 ARG A N 1
ATOM 636 C CA . ARG A 1 79 ? 22.647 -2.799 -23.779 1.00 91.25 79 ARG A CA 1
ATOM 637 C C . ARG A 1 79 ? 24.029 -3.182 -23.269 1.00 91.25 79 ARG A C 1
ATOM 639 O O . ARG A 1 79 ? 24.734 -3.966 -23.899 1.00 91.25 79 ARG A O 1
ATOM 646 N N . GLY A 1 80 ? 24.398 -2.661 -22.099 1.00 89.25 80 GLY A N 1
ATOM 647 C CA . GLY A 1 80 ? 25.645 -3.028 -21.423 1.00 89.25 80 GLY A CA 1
ATOM 648 C C . GLY A 1 80 ? 26.909 -2.628 -22.189 1.00 89.25 80 GLY A C 1
ATOM 649 O O . GLY A 1 80 ? 27.825 -3.440 -22.291 1.00 89.25 80 GLY A O 1
ATOM 650 N N . ASN A 1 81 ? 26.944 -1.410 -22.747 1.00 92.62 81 ASN A N 1
ATOM 651 C CA . ASN A 1 81 ? 28.126 -0.882 -23.430 1.00 92.62 81 ASN A CA 1
ATOM 652 C C . ASN A 1 81 ? 29.316 -0.790 -22.461 1.00 92.62 81 ASN A C 1
ATOM 654 O O . ASN A 1 81 ? 29.255 -0.076 -21.462 1.00 92.62 81 ASN A O 1
ATOM 658 N N . GLN A 1 82 ? 30.392 -1.514 -22.754 1.00 93.88 82 GLN A N 1
ATOM 659 C CA . GLN A 1 82 ? 31.510 -1.719 -21.839 1.00 93.88 82 GLN A CA 1
ATOM 660 C C . GLN A 1 82 ? 32.844 -1.553 -22.566 1.00 93.88 82 GLN A C 1
ATOM 662 O O . GLN A 1 82 ? 33.059 -2.150 -23.619 1.00 93.88 82 GLN A O 1
ATOM 667 N N . ASN A 1 83 ? 33.763 -0.785 -21.973 1.00 95.31 83 ASN A N 1
ATOM 668 C CA . ASN A 1 83 ? 35.153 -0.724 -22.421 1.00 95.31 83 ASN A CA 1
ATOM 669 C C . ASN A 1 83 ? 35.877 -2.025 -22.043 1.00 95.31 83 ASN A C 1
ATOM 671 O O . ASN A 1 83 ? 35.977 -2.370 -20.858 1.00 95.31 83 ASN A O 1
ATOM 675 N N . ILE A 1 84 ? 36.409 -2.714 -23.050 1.00 95.44 84 ILE A N 1
ATOM 676 C CA . ILE A 1 84 ? 37.140 -3.971 -22.894 1.00 95.44 84 ILE A CA 1
ATOM 677 C C . ILE A 1 84 ? 38.634 -3.837 -23.204 1.00 95.44 84 ILE A C 1
ATOM 679 O O . ILE A 1 84 ? 39.319 -4.846 -23.211 1.00 95.44 84 ILE A O 1
ATOM 683 N N . ALA A 1 85 ? 39.180 -2.643 -23.431 1.00 95.81 85 ALA A N 1
ATOM 684 C CA . ALA A 1 85 ? 40.615 -2.429 -23.616 1.00 95.81 85 ALA A CA 1
ATOM 685 C C . ALA A 1 85 ? 41.423 -2.872 -22.382 1.00 95.81 85 ALA A C 1
ATOM 687 O O . ALA A 1 85 ? 41.146 -2.426 -21.266 1.00 95.81 85 ALA A O 1
ATOM 688 N N . ALA A 1 86 ? 42.463 -3.694 -22.571 1.00 94.75 86 ALA A N 1
ATOM 689 C CA . ALA A 1 86 ? 43.327 -4.147 -21.472 1.00 94.75 86 ALA A CA 1
ATOM 690 C C . ALA A 1 86 ? 44.069 -2.987 -20.774 1.00 94.75 86 ALA A C 1
ATOM 692 O O . ALA A 1 86 ? 44.334 -3.046 -19.578 1.00 94.75 86 ALA A O 1
ATOM 693 N N . ASP A 1 87 ? 44.351 -1.906 -21.505 1.00 94.88 87 ASP A N 1
ATOM 694 C CA . ASP A 1 87 ? 44.985 -0.679 -21.006 1.00 94.88 87 ASP A CA 1
ATOM 695 C C . ASP A 1 87 ? 43.972 0.414 -20.607 1.00 94.88 87 ASP A C 1
ATOM 697 O O . ASP A 1 87 ? 44.362 1.554 -20.366 1.00 94.88 87 ASP A O 1
ATOM 701 N N . ASN A 1 88 ? 42.674 0.085 -20.536 1.00 92.25 88 ASN A N 1
ATOM 702 C CA . ASN A 1 88 ? 41.567 0.991 -20.192 1.00 92.25 88 ASN A CA 1
ATOM 703 C C . ASN A 1 88 ? 41.414 2.230 -21.093 1.00 92.25 88 ASN A C 1
ATOM 705 O O . ASN A 1 88 ? 40.640 3.133 -20.762 1.00 92.25 88 ASN A O 1
ATOM 709 N N . LYS A 1 89 ? 42.103 2.300 -22.238 1.00 91.88 89 LYS A N 1
ATOM 710 C CA . LYS A 1 89 ? 41.953 3.440 -23.146 1.00 91.88 89 LYS A CA 1
ATOM 711 C C . LYS A 1 89 ? 40.537 3.482 -23.727 1.00 91.88 89 LYS A C 1
ATOM 713 O O . LYS A 1 89 ? 40.018 2.440 -24.128 1.00 91.88 89 LYS A O 1
ATOM 718 N N . PRO A 1 90 ? 39.896 4.659 -23.800 1.00 87.75 90 PRO A N 1
ATOM 719 C CA . PRO A 1 90 ? 38.573 4.812 -24.397 1.00 87.75 90 PRO A CA 1
ATOM 720 C C . PRO A 1 90 ? 38.679 4.863 -25.931 1.00 87.75 90 PRO A C 1
ATOM 722 O O . PRO A 1 90 ? 38.430 5.897 -26.543 1.00 87.75 90 PRO A O 1
ATOM 725 N N . ASP A 1 91 ? 39.105 3.759 -26.550 1.00 89.81 91 ASP A N 1
ATOM 726 C CA . ASP A 1 91 ? 39.258 3.634 -28.004 1.00 89.81 91 ASP A CA 1
ATOM 727 C C . ASP A 1 91 ? 38.200 2.703 -28.631 1.00 89.81 91 ASP A C 1
ATOM 729 O O . ASP A 1 91 ? 37.067 2.643 -28.166 1.00 89.81 91 ASP A O 1
ATOM 733 N N . MET A 1 92 ? 38.514 2.005 -29.726 1.00 91.19 92 MET A N 1
ATOM 734 C CA . MET A 1 92 ? 37.554 1.169 -30.464 1.00 91.19 92 MET A CA 1
ATOM 735 C C . MET A 1 92 ? 37.257 -0.185 -29.796 1.00 91.19 92 MET A C 1
ATOM 737 O O . MET A 1 92 ? 36.496 -0.986 -30.336 1.00 91.19 92 MET A O 1
ATOM 741 N N . ARG A 1 93 ? 37.848 -0.479 -28.634 1.00 94.94 93 ARG A N 1
ATOM 742 C CA . ARG A 1 93 ? 37.649 -1.739 -27.903 1.00 94.94 93 ARG A CA 1
ATOM 743 C C . ARG A 1 93 ? 36.497 -1.619 -26.907 1.00 94.94 93 ARG A C 1
ATOM 745 O O . ARG A 1 93 ? 36.690 -1.603 -25.693 1.00 94.94 93 ARG A O 1
ATOM 752 N N . PHE A 1 94 ? 35.283 -1.548 -27.443 1.00 96.12 94 PHE A N 1
ATOM 753 C CA . PHE A 1 94 ? 34.041 -1.632 -26.674 1.00 96.12 94 PHE A CA 1
ATOM 754 C C . PHE A 1 94 ? 33.224 -2.848 -27.081 1.00 96.12 94 PHE A C 1
ATOM 756 O O . PHE A 1 94 ? 33.363 -3.360 -28.193 1.00 96.12 94 PHE A O 1
ATOM 763 N N . ILE A 1 95 ? 32.325 -3.266 -26.199 1.00 96.56 95 ILE A N 1
ATOM 764 C CA . ILE A 1 95 ? 31.344 -4.296 -26.494 1.00 96.56 95 ILE A CA 1
ATOM 765 C C . ILE A 1 95 ? 29.967 -3.915 -25.964 1.00 96.56 95 ILE A C 1
ATOM 767 O O . ILE A 1 95 ? 29.862 -3.334 -24.889 1.00 96.56 95 ILE A O 1
ATOM 771 N N . ALA A 1 96 ? 28.913 -4.261 -26.697 1.00 96.25 96 ALA A N 1
ATOM 772 C CA . ALA A 1 96 ? 27.537 -4.130 -26.240 1.00 96.25 96 ALA A CA 1
ATOM 773 C C . ALA A 1 96 ? 26.658 -5.242 -26.816 1.00 96.25 96 ALA A C 1
ATOM 775 O O . ALA A 1 96 ? 27.005 -5.893 -27.802 1.00 96.25 96 ALA A O 1
ATOM 776 N N . TRP A 1 97 ? 25.498 -5.436 -26.201 1.00 97.06 97 TRP A N 1
ATOM 777 C CA . TRP A 1 97 ? 24.435 -6.285 -26.717 1.00 97.06 97 TRP A CA 1
ATOM 778 C C . TRP A 1 97 ? 23.524 -5.511 -27.666 1.00 97.06 97 TRP A C 1
ATOM 780 O O . TRP A 1 97 ? 23.072 -4.418 -27.335 1.00 97.06 97 TRP A O 1
ATOM 790 N N . ALA A 1 98 ? 23.191 -6.117 -28.799 1.00 96.50 98 ALA A N 1
ATOM 791 C CA . ALA A 1 98 ? 22.199 -5.652 -29.756 1.00 96.50 98 ALA A CA 1
ATOM 792 C C . ALA A 1 98 ? 21.121 -6.718 -29.966 1.00 96.50 98 ALA A C 1
ATOM 794 O O . ALA A 1 98 ? 21.405 -7.923 -29.975 1.00 96.50 98 ALA A O 1
ATOM 795 N N . LYS A 1 99 ? 19.875 -6.273 -30.150 1.00 94.94 99 LYS A N 1
ATOM 796 C CA . LYS A 1 99 ? 18.761 -7.164 -30.478 1.00 94.94 99 LYS A CA 1
ATOM 797 C C . LYS A 1 99 ? 18.759 -7.424 -31.983 1.00 94.94 99 LYS A C 1
ATOM 799 O O . LYS A 1 99 ? 18.565 -6.498 -32.762 1.00 94.94 99 LYS A O 1
ATOM 804 N N . GLY A 1 100 ? 18.955 -8.678 -32.380 1.00 92.12 100 GLY A N 1
ATOM 805 C CA . GLY A 1 100 ? 18.880 -9.110 -33.780 1.00 92.12 100 GLY A CA 1
ATOM 806 C C . GLY A 1 100 ? 17.448 -9.352 -34.269 1.00 92.12 100 GLY A C 1
ATOM 807 O O . GLY A 1 100 ? 17.220 -9.443 -35.470 1.00 92.12 100 GLY A O 1
ATOM 808 N N . GLY A 1 101 ? 16.478 -9.425 -33.351 1.00 91.88 101 GLY A N 1
ATOM 809 C CA . GLY A 1 101 ? 15.055 -9.593 -33.649 1.00 91.88 101 GLY A CA 1
ATOM 810 C C . GLY A 1 101 ? 14.490 -10.891 -33.080 1.00 91.88 101 GLY A C 1
ATOM 811 O O . GLY A 1 101 ? 15.048 -11.462 -32.144 1.00 91.88 101 GLY A O 1
ATOM 812 N N . ASN A 1 102 ? 13.366 -11.332 -33.639 1.00 93.44 102 ASN A N 1
ATOM 813 C CA . ASN A 1 102 ? 12.757 -12.627 -33.351 1.00 93.44 102 ASN A CA 1
ATOM 814 C C . ASN A 1 102 ? 12.801 -13.462 -34.632 1.00 93.44 102 ASN A C 1
ATOM 816 O O . ASN A 1 102 ? 12.304 -13.008 -35.661 1.00 93.44 102 ASN A O 1
ATOM 820 N N . LEU A 1 103 ? 13.401 -14.649 -34.571 1.00 94.38 103 LEU A N 1
ATOM 821 C CA . LEU A 1 103 ? 13.588 -15.528 -35.724 1.00 94.38 103 LEU A CA 1
ATOM 822 C C . LEU A 1 103 ? 12.814 -16.825 -35.514 1.00 94.38 103 LEU A C 1
ATOM 824 O O . LEU A 1 103 ? 12.976 -17.489 -34.491 1.00 94.38 103 LEU A O 1
ATOM 828 N N . THR A 1 104 ? 11.985 -17.192 -36.485 1.00 94.81 104 THR A N 1
ATOM 829 C CA . THR A 1 104 ? 11.333 -18.503 -36.511 1.00 94.81 104 THR A CA 1
ATOM 830 C C . THR A 1 104 ? 12.318 -19.524 -37.061 1.00 94.81 104 THR A C 1
ATOM 832 O O . THR A 1 104 ? 12.728 -19.421 -38.215 1.00 94.81 104 THR A O 1
ATOM 835 N N . LEU A 1 105 ? 12.706 -20.492 -36.231 1.00 96.19 105 LEU A N 1
ATOM 836 C CA . LEU A 1 105 ? 13.652 -21.542 -36.599 1.00 96.19 105 LEU A CA 1
ATOM 837 C C . LEU A 1 105 ? 12.935 -22.889 -36.659 1.00 96.19 105 LEU A C 1
ATOM 839 O O . LEU A 1 105 ? 12.175 -23.241 -35.754 1.00 96.19 105 LEU A O 1
ATOM 843 N N . THR A 1 106 ? 13.174 -23.637 -37.731 1.00 96.06 106 THR A N 1
ATOM 844 C CA . THR A 1 106 ? 12.674 -25.006 -37.910 1.00 96.06 106 THR A CA 1
ATOM 845 C C . THR A 1 106 ? 13.640 -26.018 -37.298 1.00 96.06 106 THR A C 1
ATOM 847 O O . THR A 1 106 ? 14.793 -25.681 -37.073 1.00 96.06 106 THR A O 1
ATOM 850 N N . PRO A 1 107 ? 13.229 -27.267 -37.030 1.00 97.25 107 PRO A N 1
ATOM 851 C CA . PRO A 1 107 ? 14.166 -28.284 -36.582 1.00 97.25 107 PRO A CA 1
ATOM 852 C C . PRO A 1 107 ? 15.155 -28.637 -37.691 1.00 97.25 107 PRO A C 1
ATOM 854 O O . PRO A 1 107 ? 14.761 -28.751 -38.853 1.00 97.25 107 PRO A O 1
ATOM 857 N N . GLY A 1 108 ? 16.409 -28.874 -37.323 1.00 96.31 108 GLY A N 1
ATOM 858 C CA . GLY A 1 108 ? 17.464 -29.267 -38.251 1.00 96.31 108 GLY A CA 1
ATOM 859 C C . GLY A 1 108 ? 18.692 -28.371 -38.185 1.00 96.31 108 GLY A C 1
ATOM 860 O O . GLY A 1 108 ? 18.898 -27.632 -37.222 1.00 96.31 108 GLY A O 1
ATOM 861 N N . HIS A 1 109 ? 19.523 -28.499 -39.215 1.00 97.88 109 HIS A N 1
ATOM 862 C CA . HIS A 1 109 ? 20.813 -27.837 -39.302 1.00 97.88 109 HIS A CA 1
ATOM 863 C C . HIS A 1 109 ? 20.673 -26.409 -39.826 1.00 97.88 109 HIS A C 1
ATOM 865 O O . HIS A 1 109 ? 20.106 -26.199 -40.899 1.00 97.88 109 HIS A O 1
ATOM 871 N N . HIS A 1 110 ? 21.242 -25.457 -39.096 1.00 98.06 110 HIS A N 1
ATOM 872 C CA . HIS A 1 110 ? 21.253 -24.042 -39.439 1.00 98.06 110 HIS A CA 1
ATOM 873 C C . HIS A 1 110 ? 22.667 -23.475 -39.382 1.00 98.06 110 HIS A C 1
ATOM 875 O O . HIS A 1 110 ? 23.537 -23.949 -38.646 1.00 98.06 110 HIS A O 1
ATOM 881 N N . VAL A 1 111 ? 22.889 -22.411 -40.147 1.00 98.25 111 VAL A N 1
ATOM 882 C CA . VAL A 1 111 ? 24.164 -21.702 -40.190 1.00 98.25 111 VAL A CA 1
ATOM 883 C C . VAL A 1 111 ? 23.927 -20.215 -39.996 1.00 98.25 111 VAL A C 1
ATOM 885 O O . VAL A 1 111 ? 23.159 -19.600 -40.729 1.00 98.25 111 VAL A O 1
ATOM 888 N N . ILE A 1 112 ? 24.631 -19.607 -39.042 1.00 98.25 112 ILE A N 1
ATOM 889 C CA . ILE A 1 112 ? 24.692 -18.152 -38.910 1.00 98.25 112 ILE A CA 1
ATOM 890 C C . ILE A 1 112 ? 26.075 -17.632 -39.286 1.00 98.25 112 ILE A C 1
ATOM 892 O O . ILE A 1 112 ? 27.108 -18.144 -38.847 1.00 98.25 112 ILE A O 1
ATOM 896 N N . ARG A 1 113 ? 26.085 -16.585 -40.108 1.00 98.31 113 ARG A N 1
ATOM 897 C CA . ARG A 1 113 ? 27.286 -15.897 -40.570 1.00 98.31 113 ARG A CA 1
ATOM 898 C C . ARG A 1 113 ? 27.312 -14.472 -40.061 1.00 98.31 113 ARG A C 1
ATOM 900 O O . ARG A 1 113 ? 26.271 -13.831 -39.950 1.00 98.31 113 ARG A O 1
ATOM 907 N N . PHE A 1 114 ? 28.514 -13.975 -39.807 1.00 98.12 114 PHE A N 1
ATOM 908 C CA . PHE A 1 114 ? 28.782 -12.595 -39.430 1.00 98.12 114 PHE A CA 1
ATOM 909 C C . PHE A 1 114 ? 29.874 -12.016 -40.315 1.00 98.12 114 PHE A C 1
ATOM 911 O O . PHE A 1 114 ? 30.856 -12.703 -40.607 1.00 98.12 114 PHE A O 1
ATOM 918 N N . ARG A 1 115 ? 29.726 -10.747 -40.691 1.00 97.31 115 ARG A N 1
ATOM 919 C CA . ARG A 1 115 ? 30.658 -10.037 -41.564 1.00 97.31 115 ARG A CA 1
ATOM 920 C C . ARG A 1 115 ? 31.013 -8.668 -40.989 1.00 97.31 115 ARG A C 1
ATOM 922 O O . ARG A 1 115 ? 30.136 -7.904 -40.592 1.00 97.31 115 ARG A O 1
ATOM 929 N N . MET A 1 116 ? 32.309 -8.367 -40.947 1.00 96.06 116 MET A N 1
ATOM 930 C CA . MET A 1 116 ? 32.857 -7.093 -40.475 1.00 96.06 116 MET A CA 1
ATOM 931 C C . MET A 1 116 ? 33.275 -6.239 -41.670 1.00 96.06 116 MET A C 1
ATOM 933 O O . MET A 1 116 ? 34.261 -6.525 -42.348 1.00 96.06 116 MET A O 1
ATOM 937 N N . GLU A 1 117 ? 32.493 -5.200 -41.951 1.00 92.44 117 GLU A N 1
ATOM 938 C CA . GLU A 1 117 ? 32.533 -4.458 -43.214 1.00 92.44 117 GLU A CA 1
ATOM 939 C C . GLU A 1 117 ? 32.553 -2.936 -43.022 1.00 92.44 117 GLU A C 1
ATOM 941 O O . GLU A 1 117 ? 31.967 -2.172 -43.785 1.00 92.44 117 GLU A O 1
ATOM 946 N N . SER A 1 118 ? 33.274 -2.460 -42.007 1.00 90.88 118 SER A N 1
ATOM 947 C CA . SER A 1 118 ? 33.427 -1.019 -41.735 1.00 90.88 118 SER A CA 1
ATOM 948 C C . SER A 1 118 ? 34.128 -0.218 -42.840 1.00 90.88 118 SER A C 1
ATOM 950 O O . SER A 1 118 ? 34.119 1.013 -42.803 1.00 90.88 118 SER A O 1
ATOM 952 N N . GLY A 1 119 ? 34.670 -0.900 -43.850 1.00 90.12 119 GLY A N 1
ATOM 953 C CA . GLY A 1 119 ? 35.319 -0.315 -45.017 1.00 90.12 119 GLY A CA 1
ATOM 954 C C . GLY A 1 119 ? 36.840 -0.209 -44.862 1.00 90.12 119 GLY A C 1
ATOM 955 O O . GLY A 1 119 ? 37.357 -0.268 -43.740 1.00 90.12 119 GLY A O 1
ATOM 956 N N . PRO A 1 120 ? 37.569 -0.028 -45.976 1.00 86.81 120 PRO A N 1
ATOM 957 C CA . PRO A 1 120 ? 39.033 -0.032 -45.990 1.00 86.81 120 PRO A CA 1
ATOM 958 C C . PRO A 1 120 ? 39.632 1.114 -45.162 1.00 86.81 120 PRO A C 1
ATOM 960 O O . PRO A 1 120 ? 40.600 0.904 -44.434 1.00 86.81 120 PRO A O 1
ATOM 963 N N . ASP A 1 121 ? 39.005 2.296 -45.158 1.00 90.94 121 ASP A N 1
ATOM 964 C CA . ASP A 1 121 ? 39.437 3.456 -44.354 1.00 90.94 121 ASP A CA 1
ATOM 965 C C . ASP A 1 121 ? 39.332 3.223 -42.840 1.00 90.94 121 ASP A C 1
ATOM 967 O O . ASP A 1 121 ? 39.888 3.972 -42.033 1.00 90.94 121 ASP A O 1
ATOM 971 N N . LYS A 1 122 ? 38.594 2.184 -42.443 1.00 91.44 122 LY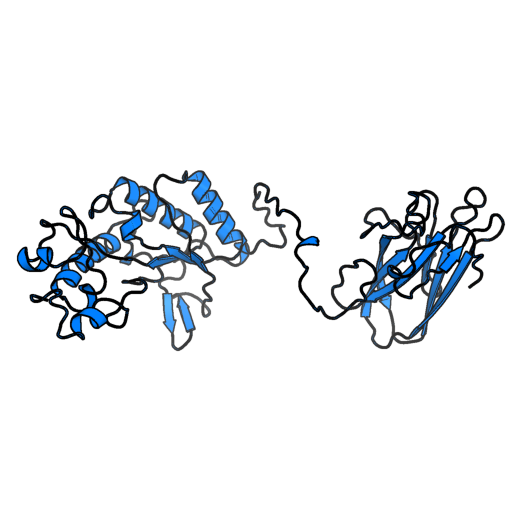S A N 1
ATOM 972 C CA . LYS A 1 122 ? 38.406 1.745 -41.061 1.00 91.44 122 LYS A CA 1
ATOM 973 C C . LYS A 1 122 ? 38.957 0.337 -40.841 1.00 91.44 122 LYS A C 1
ATOM 975 O O . LYS A 1 122 ? 38.640 -0.279 -39.830 1.00 91.44 122 LYS A O 1
ATOM 980 N N . ASN A 1 123 ? 39.791 -0.166 -41.752 1.00 92.88 123 ASN A N 1
ATOM 981 C CA . ASN A 1 123 ? 40.409 -1.491 -41.685 1.00 92.88 123 ASN A CA 1
ATOM 982 C C . ASN A 1 123 ? 39.412 -2.646 -41.539 1.00 92.88 123 ASN A C 1
ATOM 984 O O . ASN A 1 123 ? 39.729 -3.626 -40.869 1.00 92.88 123 ASN A O 1
ATOM 988 N N . HIS A 1 124 ? 38.193 -2.517 -42.076 1.00 94.25 124 HIS A N 1
ATOM 989 C CA . HIS A 1 124 ? 37.139 -3.526 -41.920 1.00 94.25 124 HIS A CA 1
ATOM 990 C C . HIS A 1 124 ? 37.015 -4.041 -40.467 1.00 94.25 124 HIS A C 1
ATOM 992 O O . HIS A 1 124 ? 36.702 -5.210 -40.238 1.00 94.25 124 HIS A O 1
ATOM 998 N N . HIS A 1 125 ? 37.321 -3.182 -39.484 1.00 94.69 125 HIS A N 1
ATOM 999 C CA . HIS A 1 125 ? 37.359 -3.555 -38.089 1.00 94.69 125 HIS A CA 1
ATOM 1000 C C . HIS A 1 125 ? 35.979 -3.895 -37.535 1.00 94.69 125 HIS A C 1
ATOM 1002 O O . HIS A 1 125 ? 34.958 -3.333 -37.953 1.00 94.69 125 HIS A O 1
ATOM 1008 N N . GLY A 1 126 ? 35.989 -4.795 -36.561 1.00 95.44 126 GLY A N 1
ATOM 1009 C CA . GLY A 1 126 ? 34.842 -5.186 -35.764 1.00 95.44 126 GLY A CA 1
ATOM 1010 C C . GLY A 1 126 ? 35.214 -6.329 -34.827 1.00 95.44 126 GLY A C 1
ATOM 1011 O O . GLY A 1 126 ? 36.257 -6.968 -34.980 1.00 95.44 126 GLY A O 1
ATOM 1012 N N . GLY A 1 127 ? 34.337 -6.611 -33.873 1.00 95.81 127 GLY A N 1
ATOM 1013 C CA . GLY A 1 127 ? 34.507 -7.717 -32.941 1.00 95.81 127 GLY A CA 1
ATOM 1014 C C . GLY A 1 127 ? 33.172 -8.354 -32.584 1.00 95.81 127 GLY A C 1
ATOM 1015 O O . GLY A 1 127 ? 32.147 -7.671 -32.550 1.00 95.81 127 GLY A O 1
ATOM 1016 N N . LEU A 1 128 ? 33.185 -9.659 -32.337 1.00 97.06 128 LEU A N 1
ATOM 1017 C CA . LEU A 1 128 ? 32.041 -10.468 -31.924 1.00 97.06 128 LEU A CA 1
ATOM 1018 C C . LEU A 1 128 ? 32.482 -11.349 -30.747 1.00 97.06 128 LEU A C 1
ATOM 1020 O O . LEU A 1 128 ? 33.408 -12.143 -30.882 1.00 97.06 128 LEU A O 1
ATOM 1024 N N . ASP A 1 129 ? 31.825 -11.201 -29.597 1.00 96.75 129 ASP A N 1
ATOM 1025 C CA . ASP A 1 129 ? 32.052 -12.059 -28.423 1.00 96.75 129 ASP A CA 1
ATOM 1026 C C . ASP A 1 129 ? 31.163 -13.293 -28.505 1.00 96.75 129 ASP A C 1
ATOM 1028 O O . ASP A 1 129 ? 31.639 -14.422 -28.585 1.00 96.75 129 ASP A O 1
ATOM 1032 N N . CYS A 1 130 ? 29.850 -13.078 -28.550 1.00 96.25 130 CYS A N 1
ATOM 1033 C CA . CYS A 1 130 ? 28.890 -14.164 -28.598 1.00 96.25 130 CYS A CA 1
ATOM 1034 C C . CYS A 1 130 ? 27.573 -13.734 -29.238 1.00 96.25 130 CYS A C 1
ATOM 1036 O O . CYS A 1 130 ? 27.321 -12.562 -29.522 1.00 96.25 130 CYS A O 1
ATOM 1038 N N . PHE A 1 131 ? 26.711 -14.714 -29.454 1.00 96.62 131 PHE A N 1
ATOM 1039 C CA . PHE A 1 131 ? 25.326 -14.514 -29.837 1.00 96.62 131 PHE A CA 1
ATOM 1040 C C . PHE A 1 131 ? 24.481 -15.609 -29.197 1.00 96.62 131 PHE A C 1
ATOM 1042 O O . PHE A 1 131 ? 25.001 -16.649 -28.783 1.00 96.62 131 PHE A O 1
ATOM 1049 N N . VAL A 1 132 ? 23.176 -15.378 -29.094 1.00 95.06 132 VAL A N 1
ATOM 1050 C CA . VAL A 1 132 ? 22.273 -16.366 -28.517 1.00 95.06 132 VAL A CA 1
ATOM 1051 C C . VAL A 1 132 ? 20.883 -16.326 -29.129 1.00 95.06 132 VAL A C 1
ATOM 1053 O O . VAL A 1 132 ? 20.332 -15.260 -29.401 1.00 95.06 132 VAL A O 1
ATOM 1056 N N . PHE A 1 133 ? 20.318 -17.520 -29.287 1.00 94.88 133 PHE A N 1
ATOM 1057 C CA . PHE A 1 133 ? 18.914 -17.763 -29.584 1.00 94.88 133 PHE A CA 1
ATOM 1058 C C . PHE A 1 133 ? 18.246 -18.278 -28.312 1.00 94.88 133 PHE A C 1
ATOM 1060 O O . PHE A 1 133 ? 18.646 -19.308 -27.771 1.00 94.88 133 PHE A O 1
ATOM 1067 N N . THR A 1 134 ? 17.238 -17.569 -27.810 1.00 91.06 134 THR A N 1
ATOM 1068 C CA . THR A 1 134 ? 16.557 -17.932 -26.559 1.00 91.06 134 THR A CA 1
ATOM 1069 C C . THR A 1 134 ? 15.046 -18.030 -26.734 1.00 91.06 134 THR A C 1
ATOM 1071 O O . THR A 1 134 ? 14.435 -17.198 -27.401 1.00 91.06 134 THR A O 1
ATOM 1074 N N . ARG A 1 135 ? 14.455 -19.047 -26.092 1.00 86.19 135 ARG A N 1
ATOM 1075 C CA . ARG A 1 135 ? 12.998 -19.246 -25.954 1.00 86.19 135 ARG A CA 1
ATOM 1076 C C . ARG A 1 135 ? 12.455 -18.766 -24.608 1.00 86.19 135 ARG A C 1
ATOM 1078 O O . ARG A 1 135 ? 11.250 -18.737 -24.396 1.00 86.19 135 ARG A O 1
ATOM 1085 N N . ILE A 1 136 ? 13.344 -18.422 -23.678 1.00 82.19 136 ILE A N 1
ATOM 1086 C CA . ILE A 1 136 ? 12.982 -17.905 -22.357 1.00 82.19 136 ILE A CA 1
ATOM 1087 C C . ILE A 1 136 ? 13.159 -16.383 -22.321 1.00 82.19 136 ILE A C 1
ATOM 1089 O O . ILE A 1 136 ? 14.044 -15.866 -23.020 1.00 82.19 136 ILE A O 1
ATOM 1093 N N . PRO A 1 137 ? 12.375 -15.659 -21.494 1.00 78.31 137 PRO A N 1
ATOM 1094 C CA . PRO A 1 137 ? 12.633 -14.254 -21.217 1.00 78.31 137 PRO A CA 1
ATOM 1095 C C . PRO A 1 137 ? 14.078 -14.067 -20.755 1.00 78.31 137 PRO A C 1
ATOM 1097 O O . PRO A 1 137 ? 14.522 -14.675 -19.784 1.00 78.31 137 PRO A O 1
ATOM 1100 N N . PHE A 1 138 ? 14.817 -13.238 -21.482 1.00 82.56 138 PHE A N 1
ATOM 1101 C CA . PHE A 1 138 ? 16.227 -12.986 -21.238 1.00 82.56 138 PHE A CA 1
ATOM 1102 C C . PHE A 1 138 ? 16.510 -11.508 -21.470 1.00 82.56 138 PHE A C 1
ATOM 1104 O O . PHE A 1 138 ? 16.234 -10.967 -22.544 1.00 82.56 138 PHE A O 1
ATOM 1111 N N . VAL A 1 139 ? 17.061 -10.862 -20.447 1.00 83.19 139 VAL A N 1
ATOM 1112 C CA . VAL A 1 139 ? 17.626 -9.520 -20.549 1.00 83.19 139 VAL A CA 1
ATOM 1113 C C . VAL A 1 139 ? 19.142 -9.698 -20.565 1.00 83.19 139 VAL A C 1
ATOM 1115 O O . VAL A 1 139 ? 19.695 -10.107 -19.547 1.00 83.19 139 VAL A O 1
ATOM 1118 N N . PRO A 1 140 ? 19.821 -9.453 -21.697 1.00 85.94 140 PRO A N 1
ATOM 1119 C CA . PRO A 1 140 ? 21.257 -9.668 -21.767 1.00 85.94 140 PRO A CA 1
ATOM 1120 C C . PRO A 1 140 ? 22.022 -8.664 -20.899 1.00 85.94 140 PRO A C 1
ATOM 1122 O O . PRO A 1 140 ? 21.795 -7.456 -20.997 1.00 85.94 140 PRO A O 1
ATOM 1125 N N . ALA A 1 141 ? 22.954 -9.170 -20.089 1.00 85.12 141 ALA A N 1
ATOM 1126 C CA . ALA A 1 141 ? 23.833 -8.380 -19.233 1.00 85.12 141 ALA A CA 1
ATOM 1127 C C . ALA A 1 141 ? 25.224 -9.032 -19.149 1.00 85.12 141 ALA A C 1
ATOM 1129 O O . ALA A 1 141 ? 25.361 -10.193 -18.765 1.00 85.12 141 ALA A O 1
ATOM 1130 N N . GLY A 1 142 ? 26.271 -8.294 -19.533 1.00 88.19 142 GLY A N 1
ATOM 1131 C CA . GLY A 1 142 ? 27.648 -8.800 -19.517 1.00 88.19 142 GLY A CA 1
ATOM 1132 C C . GLY A 1 142 ? 27.811 -10.127 -20.272 1.00 88.19 142 GLY A C 1
ATOM 1133 O O . GLY A 1 142 ? 27.237 -10.308 -21.345 1.00 88.19 142 GLY A O 1
ATOM 1134 N N . ALA A 1 143 ? 28.583 -11.046 -19.690 1.00 88.50 143 ALA A N 1
ATOM 1135 C CA . ALA A 1 143 ? 28.805 -12.409 -20.182 1.00 88.50 143 ALA A CA 1
ATOM 1136 C C . ALA A 1 143 ? 27.764 -13.427 -19.660 1.00 88.50 143 ALA A C 1
ATOM 1138 O O . ALA A 1 143 ? 27.972 -14.639 -19.758 1.00 88.50 143 ALA A O 1
ATOM 1139 N N . GLN A 1 144 ? 26.663 -12.962 -19.057 1.00 84.94 144 GLN A N 1
ATOM 1140 C CA . GLN A 1 144 ? 25.654 -13.841 -18.476 1.00 84.94 144 GLN A CA 1
ATOM 1141 C C . GLN A 1 144 ? 24.967 -14.663 -19.571 1.00 84.94 144 GLN A C 1
ATOM 1143 O O . GLN A 1 144 ? 24.394 -14.127 -20.521 1.00 84.94 144 GLN A O 1
ATOM 1148 N N . LYS A 1 145 ? 25.000 -15.988 -19.421 1.00 86.50 145 LYS A N 1
ATOM 1149 C CA . LYS A 1 145 ? 24.267 -16.909 -20.295 1.00 86.50 145 LYS A CA 1
ATOM 1150 C C . LYS A 1 145 ? 22.766 -16.798 -20.008 1.00 86.50 145 LYS A C 1
ATOM 1152 O O . LYS A 1 145 ? 22.411 -16.619 -18.840 1.00 86.50 145 LYS A O 1
ATOM 1157 N N . PRO A 1 146 ? 21.874 -16.970 -21.002 1.00 82.69 146 PRO A N 1
ATOM 1158 C CA . PRO A 1 146 ? 20.463 -17.155 -20.710 1.00 82.69 146 PRO A CA 1
ATOM 1159 C C . PRO A 1 146 ? 20.306 -18.374 -19.819 1.00 82.69 146 PRO A C 1
ATOM 1161 O O . PRO A 1 146 ? 20.642 -19.499 -20.190 1.00 82.69 146 PRO A O 1
ATOM 1164 N N . THR A 1 147 ? 19.822 -18.135 -18.618 1.00 73.81 147 THR A N 1
ATOM 1165 C CA . THR A 1 147 ? 19.467 -19.177 -17.674 1.00 73.81 147 THR A CA 1
ATOM 1166 C C . THR A 1 147 ? 17.992 -19.016 -17.372 1.00 73.81 147 THR A C 1
ATOM 1168 O O . THR A 1 147 ? 17.465 -17.902 -17.354 1.00 73.81 147 THR A O 1
ATOM 1171 N N . MET A 1 148 ? 17.299 -20.130 -17.136 1.00 63.00 148 MET A N 1
ATOM 1172 C CA . MET A 1 148 ? 16.044 -20.055 -16.401 1.00 63.00 148 MET A CA 1
ATOM 1173 C C . MET A 1 148 ? 16.394 -19.479 -15.027 1.00 63.00 148 MET A C 1
ATOM 1175 O O . MET A 1 148 ? 17.016 -20.175 -14.231 1.00 63.00 148 MET A O 1
ATOM 1179 N N . SER A 1 149 ? 16.129 -18.178 -14.868 1.00 51.38 149 SER A N 1
ATOM 1180 C CA . SER A 1 149 ? 16.498 -17.275 -13.768 1.00 51.38 149 SER A CA 1
ATOM 1181 C C . SER A 1 149 ? 17.145 -17.919 -12.537 1.00 51.38 149 SER A C 1
ATOM 1183 O O . SER A 1 149 ? 16.526 -18.755 -11.875 1.00 51.38 149 SER A O 1
ATOM 1185 N N . LYS A 1 150 ? 18.332 -17.426 -12.145 1.00 48.72 150 LYS A N 1
ATOM 1186 C CA . LYS A 1 150 ? 18.799 -17.516 -10.753 1.00 48.72 150 LYS A CA 1
ATOM 1187 C C . LYS A 1 150 ? 19.542 -16.258 -10.272 1.00 48.72 150 LYS A C 1
ATOM 1189 O O . LYS A 1 150 ? 20.471 -15.801 -10.929 1.00 48.72 150 LYS A O 1
ATOM 1194 N N . ALA A 1 151 ? 19.150 -15.871 -9.052 1.00 52.66 151 ALA A N 1
ATOM 1195 C CA . ALA A 1 151 ? 19.647 -14.868 -8.097 1.00 52.66 151 ALA A CA 1
ATOM 1196 C C . ALA A 1 151 ? 19.323 -13.381 -8.361 1.00 52.66 151 ALA A C 1
ATOM 1198 O O . ALA A 1 151 ? 19.506 -12.862 -9.454 1.00 52.66 151 ALA A O 1
ATOM 1199 N N . ALA A 1 152 ? 18.816 -12.721 -7.311 1.00 56.44 152 ALA A N 1
ATOM 1200 C CA . ALA A 1 152 ? 18.451 -11.307 -7.276 1.00 56.44 152 ALA A CA 1
ATOM 1201 C C . ALA A 1 152 ? 19.696 -10.402 -7.214 1.00 56.44 152 ALA A C 1
ATOM 1203 O O . ALA A 1 152 ? 20.673 -10.741 -6.548 1.00 56.44 152 ALA A O 1
ATOM 1204 N N . ASN A 1 153 ? 19.631 -9.257 -7.899 1.00 63.62 153 ASN A N 1
ATOM 1205 C CA . ASN A 1 153 ? 20.704 -8.263 -8.008 1.00 63.62 153 ASN A CA 1
ATOM 1206 C C . ASN A 1 153 ? 21.205 -7.757 -6.639 1.00 63.62 153 ASN A C 1
ATOM 1208 O O . ASN A 1 153 ? 20.411 -7.548 -5.716 1.00 63.62 153 ASN A O 1
ATOM 1212 N N . GLY A 1 154 ? 22.518 -7.524 -6.528 1.00 70.38 154 GLY A N 1
ATOM 1213 C CA . GLY A 1 154 ? 23.160 -7.021 -5.310 1.00 70.38 154 GLY A CA 1
ATOM 1214 C C . GLY A 1 154 ? 23.098 -5.490 -5.174 1.00 70.38 154 GLY A C 1
ATOM 1215 O O . GLY A 1 154 ? 22.748 -4.805 -6.133 1.00 70.38 154 GLY A O 1
ATOM 1216 N N . PRO A 1 155 ? 23.481 -4.925 -4.011 1.00 73.62 155 PRO A N 1
ATOM 1217 C CA . PRO A 1 155 ? 23.366 -3.487 -3.729 1.00 73.62 155 PRO A CA 1
ATOM 1218 C C . PRO A 1 155 ? 24.083 -2.546 -4.712 1.00 73.62 155 PRO A C 1
ATOM 1220 O O . PRO A 1 155 ? 23.708 -1.384 -4.815 1.00 73.62 155 PRO A O 1
ATOM 1223 N N . ALA A 1 156 ? 25.101 -3.024 -5.439 1.00 74.69 156 ALA A N 1
ATOM 1224 C CA . ALA A 1 156 ? 25.829 -2.235 -6.441 1.00 74.69 156 ALA A CA 1
ATOM 1225 C C . ALA A 1 156 ? 25.045 -2.028 -7.753 1.00 74.69 156 ALA A C 1
ATOM 1227 O O . ALA A 1 156 ? 25.346 -1.102 -8.501 1.00 74.69 156 ALA A O 1
ATOM 1228 N N . ASP A 1 157 ? 24.040 -2.869 -8.010 1.00 76.38 157 ASP A N 1
ATOM 1229 C CA . ASP A 1 157 ? 23.165 -2.807 -9.189 1.00 76.38 157 ASP A CA 1
ATOM 1230 C C . ASP A 1 157 ? 21.833 -2.105 -8.879 1.00 76.38 157 ASP A C 1
ATOM 1232 O O . ASP A 1 157 ? 20.936 -2.030 -9.724 1.00 76.38 157 ASP A O 1
ATOM 1236 N N . TRP A 1 158 ? 21.662 -1.634 -7.642 1.00 79.44 158 TRP A N 1
ATOM 1237 C CA . TRP A 1 158 ? 20.490 -0.867 -7.255 1.00 79.44 158 TRP A CA 1
ATOM 1238 C C . TRP A 1 158 ? 20.610 0.539 -7.835 1.00 79.44 158 TRP A C 1
ATOM 1240 O O . TRP A 1 158 ? 21.618 1.222 -7.668 1.00 79.44 158 TRP A O 1
ATOM 1250 N N . PHE A 1 159 ? 19.559 0.985 -8.508 1.00 74.81 159 PHE A N 1
ATOM 1251 C CA . PHE A 1 159 ? 19.401 2.372 -8.922 1.00 74.81 159 PHE A CA 1
ATOM 1252 C C . PHE A 1 159 ? 18.373 3.046 -8.008 1.00 74.81 159 PHE A C 1
ATOM 1254 O O . PHE A 1 159 ? 17.476 2.368 -7.491 1.00 74.81 159 PHE A O 1
ATOM 1261 N N . PRO A 1 160 ? 18.471 4.368 -7.791 1.00 72.25 160 PRO A N 1
ATOM 1262 C CA . PRO A 1 160 ? 17.416 5.089 -7.102 1.00 72.25 160 PRO A CA 1
ATOM 1263 C C . PRO A 1 160 ? 16.127 4.957 -7.915 1.00 72.25 160 PRO A C 1
ATOM 1265 O O . PRO A 1 160 ? 16.067 5.375 -9.072 1.00 72.25 160 PRO A O 1
ATOM 1268 N N . LEU A 1 161 ? 15.095 4.368 -7.313 1.00 77.38 161 LEU A N 1
ATOM 1269 C CA . LEU A 1 161 ? 13.754 4.417 -7.876 1.00 77.38 161 LEU A CA 1
ATOM 1270 C C . LEU A 1 161 ? 13.266 5.865 -7.789 1.00 77.38 161 LEU A C 1
ATOM 1272 O O . LEU A 1 161 ? 12.816 6.318 -6.738 1.00 77.38 161 LEU A O 1
ATOM 1276 N N . LEU A 1 162 ? 13.385 6.590 -8.896 1.00 72.88 162 LEU A N 1
ATOM 1277 C CA . LEU A 1 162 ? 12.769 7.897 -9.069 1.00 72.88 162 LEU A CA 1
ATOM 1278 C C . LEU A 1 162 ? 11.355 7.662 -9.601 1.00 72.88 162 LEU A C 1
ATOM 1280 O O . LEU A 1 162 ? 11.164 7.370 -10.779 1.00 72.88 162 LEU A O 1
ATOM 1284 N N . ALA A 1 163 ? 10.379 7.689 -8.698 1.00 69.94 163 ALA A N 1
ATOM 1285 C CA . ALA A 1 163 ? 8.972 7.620 -9.061 1.00 69.94 163 ALA A CA 1
ATOM 1286 C C . ALA A 1 163 ? 8.475 9.035 -9.392 1.00 69.94 163 ALA A C 1
ATOM 1288 O O . ALA A 1 163 ? 8.281 9.847 -8.488 1.00 69.94 163 ALA A O 1
ATOM 1289 N N . ASP A 1 164 ? 8.299 9.320 -10.682 1.00 73.25 164 ASP A N 1
ATOM 1290 C CA . ASP A 1 164 ? 7.616 10.529 -11.151 1.00 73.25 164 ASP A CA 1
ATOM 1291 C C . ASP A 1 164 ? 6.102 10.448 -10.887 1.00 73.25 164 ASP A C 1
ATOM 1293 O O . ASP A 1 164 ? 5.562 9.396 -10.526 1.00 73.25 164 ASP A O 1
ATOM 1297 N N . GLU A 1 165 ? 5.397 11.566 -11.076 1.00 76.12 165 GLU A N 1
ATOM 1298 C CA . GLU A 1 165 ? 3.939 11.604 -10.957 1.00 76.12 165 GLU A CA 1
ATOM 1299 C C . GLU A 1 165 ? 3.279 10.616 -11.933 1.00 76.12 165 GLU A C 1
ATOM 1301 O O . GLU A 1 165 ? 3.478 10.661 -13.150 1.00 76.12 165 GLU A O 1
ATOM 1306 N N . ASP A 1 166 ? 2.471 9.705 -11.390 1.00 82.62 166 ASP A N 1
ATOM 1307 C CA . ASP A 1 166 ? 1.754 8.723 -12.193 1.00 82.62 166 ASP A CA 1
ATOM 1308 C C . ASP A 1 166 ? 0.533 9.366 -12.862 1.00 82.62 166 ASP A C 1
ATOM 1310 O O . ASP A 1 166 ? -0.412 9.804 -12.204 1.00 82.62 166 ASP A O 1
ATOM 1314 N N . THR A 1 167 ? 0.533 9.369 -14.193 1.00 85.56 167 THR A N 1
ATOM 1315 C CA . THR A 1 167 ? -0.576 9.873 -15.019 1.00 85.56 167 THR A CA 1
ATOM 1316 C C . THR A 1 167 ? -1.788 8.936 -15.057 1.00 85.56 167 THR A C 1
ATOM 1318 O O . THR A 1 167 ? -2.804 9.274 -15.663 1.00 85.56 167 THR A O 1
ATOM 1321 N N . PHE A 1 168 ? -1.688 7.746 -14.455 1.00 88.31 168 PHE A N 1
ATOM 1322 C CA . PHE A 1 168 ? -2.669 6.658 -14.523 1.00 88.31 168 PHE A CA 1
ATOM 1323 C C . PHE A 1 168 ? -3.055 6.275 -15.952 1.00 88.31 168 PHE A C 1
ATOM 1325 O O . PHE A 1 168 ? -4.211 5.970 -16.238 1.00 88.31 168 PHE A O 1
ATOM 1332 N N . ASN A 1 169 ? -2.080 6.291 -16.863 1.00 87.31 169 ASN A N 1
ATOM 1333 C CA . ASN A 1 169 ? -2.301 5.862 -18.237 1.00 87.31 169 ASN A CA 1
ATOM 1334 C C . ASN A 1 169 ? -2.755 4.385 -18.268 1.00 87.31 169 ASN A C 1
ATOM 1336 O O . ASN A 1 169 ? -1.975 3.523 -17.847 1.00 87.31 169 ASN A O 1
ATOM 1340 N N . PRO A 1 170 ? -3.948 4.069 -18.811 1.00 86.75 170 PRO A N 1
ATOM 1341 C CA . PRO A 1 170 ? -4.461 2.701 -18.865 1.00 86.75 170 PRO A CA 1
ATOM 1342 C C . PRO A 1 170 ? -3.658 1.768 -19.783 1.00 86.75 170 PRO A C 1
ATOM 1344 O O . PRO A 1 170 ? -3.809 0.553 -19.716 1.00 86.75 170 PRO A O 1
ATOM 1347 N N . ALA A 1 171 ? -2.780 2.309 -20.635 1.00 89.62 171 ALA A N 1
ATOM 1348 C CA . ALA A 1 171 ? -1.828 1.521 -21.419 1.00 89.62 171 ALA A CA 1
ATOM 1349 C C . ALA A 1 171 ? -0.592 1.078 -20.609 1.00 89.62 171 ALA A C 1
ATOM 1351 O O . ALA A 1 171 ? 0.279 0.385 -21.136 1.00 89.62 171 ALA A O 1
ATOM 1352 N N . SER A 1 172 ? -0.466 1.504 -19.348 1.00 91.06 172 SER A N 1
ATOM 1353 C CA . SER A 1 172 ? 0.638 1.105 -18.477 1.00 91.06 172 SER A CA 1
ATOM 1354 C C . SER A 1 172 ? 0.594 -0.402 -18.216 1.00 91.06 172 SER A C 1
ATOM 1356 O O . SER A 1 172 ? -0.419 -0.934 -17.778 1.00 91.06 172 SER A O 1
ATOM 1358 N N . VAL A 1 173 ? 1.718 -1.096 -18.421 1.00 92.56 173 VAL A N 1
ATOM 1359 C CA . VAL A 1 173 ? 1.809 -2.564 -18.252 1.00 92.56 173 VAL A CA 1
ATOM 1360 C C . VAL A 1 173 ? 1.575 -3.045 -16.816 1.00 92.56 173 VAL A C 1
ATOM 1362 O O . VAL A 1 173 ? 1.369 -4.234 -16.596 1.00 92.56 173 VAL A O 1
ATOM 1365 N N . ILE A 1 174 ? 1.628 -2.132 -15.844 1.00 90.62 174 ILE A N 1
ATOM 1366 C CA . ILE A 1 174 ? 1.359 -2.400 -14.428 1.00 90.62 174 ILE A CA 1
ATOM 1367 C C . ILE A 1 174 ? -0.062 -1.999 -14.008 1.00 90.62 174 ILE A C 1
ATOM 1369 O O . ILE A 1 174 ? -0.392 -2.133 -12.834 1.00 90.62 174 ILE A O 1
ATOM 1373 N N . ASP A 1 175 ? -0.891 -1.483 -14.924 1.00 95.62 175 ASP A N 1
ATOM 1374 C CA . ASP A 1 175 ? -2.254 -1.075 -14.591 1.00 95.62 175 ASP A CA 1
ATOM 1375 C C . ASP A 1 175 ? -3.212 -2.271 -14.500 1.00 95.62 175 ASP A C 1
ATOM 1377 O O . ASP A 1 175 ? -3.634 -2.872 -15.490 1.00 95.62 175 ASP A O 1
ATOM 1381 N N . MET A 1 176 ? -3.592 -2.582 -13.268 1.00 96.62 176 MET A N 1
ATOM 1382 C CA . MET A 1 176 ? -4.556 -3.607 -12.885 1.00 96.62 176 MET A CA 1
ATOM 1383 C C . MET A 1 176 ? -5.929 -3.021 -12.527 1.00 96.62 176 MET A C 1
ATOM 1385 O O . MET A 1 176 ? -6.817 -3.760 -12.103 1.00 96.62 176 MET A O 1
ATOM 1389 N N . SER A 1 177 ? -6.155 -1.717 -12.716 1.00 96.31 177 SER A N 1
ATOM 1390 C CA . SER A 1 177 ? -7.405 -1.050 -12.331 1.00 96.31 177 SER A CA 1
ATOM 1391 C C . SER A 1 177 ? -8.644 -1.633 -13.017 1.00 96.31 177 SER A C 1
ATOM 1393 O O . SER A 1 177 ? -9.728 -1.647 -12.432 1.00 96.31 177 SER A O 1
ATOM 1395 N N . HIS A 1 178 ? -8.494 -2.165 -14.232 1.00 94.69 178 HIS A N 1
ATOM 1396 C CA . HIS A 1 178 ? -9.557 -2.832 -14.985 1.00 94.69 178 HIS A CA 1
ATOM 1397 C C . HIS A 1 178 ? -10.048 -4.139 -14.332 1.00 94.69 178 HIS A C 1
ATOM 1399 O O . HIS A 1 178 ? -11.148 -4.594 -14.639 1.00 94.69 178 HIS A O 1
ATOM 1405 N N . LEU A 1 179 ? -9.272 -4.727 -13.412 1.00 94.12 179 LEU A N 1
ATOM 1406 C CA . LEU A 1 179 ? -9.640 -5.936 -12.668 1.00 94.12 179 LEU A CA 1
ATOM 1407 C C . LEU A 1 179 ? -10.519 -5.652 -11.444 1.00 94.12 179 LEU A C 1
ATOM 1409 O O . LEU A 1 179 ? -11.026 -6.590 -10.833 1.00 94.12 179 LEU A O 1
ATOM 1413 N N . ILE A 1 180 ? -10.691 -4.383 -11.062 1.00 96.12 180 ILE A N 1
ATOM 1414 C CA . ILE A 1 180 ? -11.416 -3.995 -9.849 1.00 96.12 180 ILE A CA 1
ATOM 1415 C C . ILE A 1 180 ? -12.765 -3.386 -10.241 1.00 96.12 180 ILE A C 1
ATOM 1417 O O . ILE A 1 180 ? -12.813 -2.233 -10.675 1.00 96.12 180 ILE A O 1
ATOM 1421 N N . PRO A 1 181 ? -13.895 -4.081 -10.055 1.00 95.31 181 PRO A N 1
ATOM 1422 C CA . PRO A 1 181 ? -15.206 -3.468 -10.223 1.00 95.31 181 PRO A CA 1
ATOM 1423 C C . PRO A 1 181 ? -15.393 -2.298 -9.251 1.00 95.31 181 PRO A C 1
ATOM 1425 O O . PRO A 1 181 ? -15.046 -2.391 -8.076 1.00 95.31 181 PRO A O 1
ATOM 1428 N N . ALA A 1 182 ? -15.954 -1.194 -9.737 1.00 96.19 182 ALA A N 1
ATOM 1429 C CA . ALA A 1 182 ? -16.297 -0.030 -8.925 1.00 96.19 182 ALA A CA 1
ATOM 1430 C C . ALA A 1 182 ? -17.783 0.333 -9.104 1.00 96.19 182 ALA A C 1
ATOM 1432 O O . ALA A 1 182 ?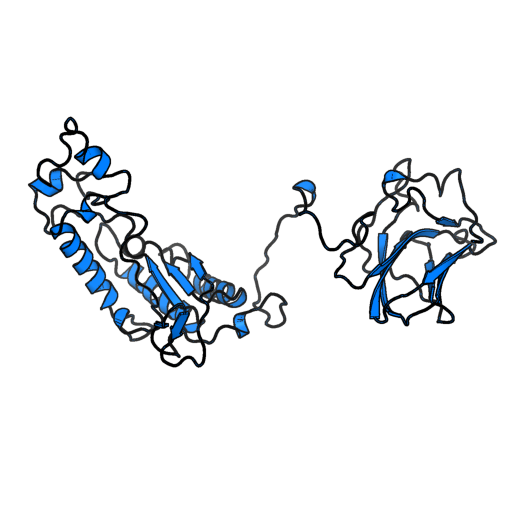 -18.303 0.139 -10.205 1.00 96.19 182 ALA A O 1
ATOM 1433 N N . PRO A 1 183 ? -18.473 0.829 -8.059 1.00 98.25 183 PRO A N 1
ATOM 1434 C CA . PRO A 1 183 ? -17.968 1.069 -6.703 1.00 98.25 183 PRO A CA 1
ATOM 1435 C C . PRO A 1 183 ? -17.852 -0.214 -5.855 1.00 98.25 183 PRO A C 1
ATOM 1437 O O . PRO A 1 183 ? -18.406 -1.262 -6.195 1.00 98.25 183 PRO A O 1
ATOM 1440 N N . ALA A 1 184 ? -17.139 -0.127 -4.730 1.00 98.44 184 ALA A N 1
ATOM 1441 C CA . ALA A 1 184 ? -17.124 -1.167 -3.709 1.00 98.44 184 ALA A CA 1
ATOM 1442 C C . ALA A 1 184 ? -18.527 -1.316 -3.103 1.00 98.44 184 ALA A C 1
ATOM 1444 O O . ALA A 1 184 ? -19.279 -0.346 -2.972 1.00 98.44 184 ALA A O 1
ATOM 1445 N N . GLY A 1 185 ? -18.893 -2.546 -2.762 1.00 97.62 185 GLY A N 1
ATOM 1446 C CA . GLY A 1 185 ? -20.199 -2.888 -2.207 1.00 97.62 185 GLY A CA 1
ATOM 1447 C C . GLY A 1 185 ? -21.301 -3.092 -3.249 1.00 97.62 185 GLY A C 1
ATOM 1448 O O . GLY A 1 185 ? -22.405 -3.483 -2.881 1.00 97.62 185 GLY A O 1
ATOM 1449 N N . GLN A 1 186 ? -21.021 -2.909 -4.548 1.00 97.38 186 GLN A N 1
ATOM 1450 C CA . GLN A 1 186 ? -22.010 -3.140 -5.615 1.00 97.38 186 GLN A CA 1
ATOM 1451 C C . GLN A 1 186 ? -22.520 -4.590 -5.688 1.00 97.38 186 GLN A C 1
ATOM 1453 O O . GLN A 1 186 ? -23.579 -4.833 -6.252 1.00 97.38 186 GLN A O 1
ATOM 1458 N N . PHE A 1 187 ? -21.779 -5.547 -5.117 1.00 97.62 187 PHE A N 1
ATOM 1459 C CA . PHE A 1 187 ? -22.157 -6.962 -5.070 1.00 97.62 187 PHE A CA 1
ATOM 1460 C C . PHE A 1 187 ? -22.739 -7.395 -3.713 1.00 97.62 187 PHE A C 1
ATOM 1462 O O . PHE A 1 187 ? -22.837 -8.592 -3.447 1.00 97.62 187 PHE A O 1
ATOM 1469 N N . GLY A 1 188 ? -23.126 -6.450 -2.852 1.00 98.06 188 GLY A N 1
ATOM 1470 C CA . GLY A 1 188 ? -23.642 -6.736 -1.512 1.00 98.06 188 GLY A CA 1
ATOM 1471 C C . GLY A 1 188 ? -22.547 -7.087 -0.502 1.00 98.06 188 GLY A C 1
ATOM 1472 O O . GLY A 1 188 ? -21.359 -6.871 -0.749 1.00 98.06 188 GLY A O 1
ATOM 1473 N N . PHE A 1 189 ? -22.950 -7.587 0.667 1.00 98.44 189 PHE A N 1
ATOM 1474 C CA . PHE A 1 189 ? -22.032 -7.826 1.783 1.00 98.44 189 PHE A CA 1
ATOM 1475 C C . PHE A 1 189 ? -21.111 -9.018 1.530 1.00 98.44 189 PHE A C 1
ATOM 1477 O O . PHE A 1 189 ? -21.497 -10.013 0.911 1.00 98.44 189 PHE A O 1
ATOM 1484 N N . LEU A 1 190 ? -19.891 -8.942 2.063 1.00 98.19 190 LEU A N 1
ATOM 1485 C CA . LEU A 1 190 ? -18.960 -10.064 2.075 1.00 98.19 190 LEU A CA 1
ATOM 1486 C C . LEU A 1 190 ? -19.448 -11.147 3.046 1.00 98.19 190 LEU A C 1
ATOM 1488 O O . LEU A 1 190 ? -19.823 -10.854 4.180 1.00 98.19 190 LEU A O 1
ATOM 1492 N N . LYS A 1 191 ? -19.414 -12.408 2.615 1.00 97.44 191 LYS A N 1
ATOM 1493 C CA . LYS A 1 191 ? -19.736 -13.579 3.436 1.00 97.44 191 LYS A CA 1
ATOM 1494 C C . LYS A 1 191 ? -18.606 -14.598 3.381 1.00 97.44 191 LYS A C 1
ATOM 1496 O O . LYS A 1 191 ? -17.966 -14.780 2.343 1.00 97.44 191 LYS A O 1
ATOM 1501 N N . ALA A 1 192 ? -18.433 -15.321 4.482 1.00 96.25 192 ALA A N 1
ATOM 1502 C CA . ALA A 1 192 ? -17.707 -16.581 4.485 1.00 96.25 192 ALA A CA 1
ATOM 1503 C C . ALA A 1 192 ? -18.631 -17.695 3.972 1.00 96.25 192 ALA A C 1
ATOM 1505 O O . ALA A 1 192 ? -19.718 -17.910 4.508 1.00 96.25 192 ALA A O 1
ATOM 1506 N N . VAL A 1 193 ? -18.203 -18.400 2.927 1.00 95.69 193 VAL A N 1
ATOM 1507 C CA . VAL A 1 193 ? -18.917 -19.532 2.329 1.00 95.69 193 VAL A CA 1
ATOM 1508 C C . VAL A 1 193 ? -17.962 -20.722 2.302 1.00 95.69 193 VAL A C 1
ATOM 1510 O O . VAL A 1 193 ? -17.146 -20.880 1.394 1.00 95.69 193 VAL A O 1
ATOM 1513 N N . GLY A 1 194 ? -18.034 -21.557 3.340 1.00 94.94 194 GLY A N 1
ATOM 1514 C CA . GLY A 1 194 ? -17.059 -22.624 3.556 1.00 94.94 194 GLY A CA 1
ATOM 1515 C C . GLY A 1 194 ? -15.658 -22.050 3.774 1.00 94.94 194 GLY A C 1
ATOM 1516 O O . GLY A 1 194 ? -15.441 -21.287 4.709 1.00 94.94 194 GLY A O 1
ATOM 1517 N N . LYS A 1 195 ? -14.710 -22.414 2.904 1.00 95.38 195 LYS A N 1
ATOM 1518 C CA . LYS A 1 195 ? -13.317 -21.927 2.941 1.00 95.38 195 LYS A CA 1
ATOM 1519 C C . LYS A 1 195 ? -13.085 -20.634 2.153 1.00 95.38 195 LYS A C 1
ATOM 1521 O O . LYS A 1 195 ? -11.971 -20.118 2.147 1.00 95.38 195 LYS A O 1
ATOM 1526 N N . ASP A 1 196 ? -14.095 -20.174 1.423 1.00 96.56 196 ASP A N 1
ATOM 1527 C CA . ASP A 1 196 ? -13.982 -19.068 0.485 1.00 96.56 196 ASP A CA 1
ATOM 1528 C C . ASP A 1 196 ? -14.721 -17.829 0.997 1.00 96.56 196 ASP A C 1
ATOM 1530 O O . ASP A 1 196 ? -15.660 -17.912 1.789 1.00 96.56 196 ASP A O 1
ATOM 1534 N N . LEU A 1 197 ? -14.309 -16.667 0.496 1.00 97.38 197 LEU A N 1
ATOM 1535 C CA . LEU A 1 197 ? -15.025 -15.411 0.668 1.00 97.38 197 LEU A CA 1
ATOM 1536 C C . LEU A 1 197 ? -15.834 -15.123 -0.595 1.00 97.38 197 LEU A C 1
ATOM 1538 O O . LEU A 1 197 ? -15.349 -15.330 -1.710 1.00 97.38 197 LEU A O 1
ATOM 1542 N N . ARG A 1 198 ? -17.068 -14.643 -0.445 1.00 97.81 198 ARG A N 1
ATOM 1543 C CA . ARG A 1 198 ? -17.946 -14.297 -1.570 1.00 97.81 198 ARG A CA 1
ATOM 1544 C C . ARG A 1 198 ? -18.856 -13.130 -1.193 1.00 97.81 198 ARG A C 1
ATOM 1546 O O . ARG A 1 198 ? -19.436 -13.139 -0.113 1.00 97.81 198 ARG A O 1
ATOM 1553 N N . PHE A 1 199 ? -19.004 -12.153 -2.086 1.00 98.06 199 PHE A N 1
ATOM 1554 C CA . PHE A 1 199 ? -20.054 -11.139 -1.949 1.00 98.06 199 PHE A CA 1
ATOM 1555 C C . PHE A 1 199 ? -21.415 -11.726 -2.328 1.00 98.06 199 PHE A C 1
ATOM 1557 O O . PHE A 1 199 ? -21.488 -12.533 -3.252 1.00 98.06 199 PHE A O 1
ATOM 1564 N N . GLU A 1 200 ? -22.483 -11.318 -1.644 1.00 97.56 200 GLU A N 1
ATOM 1565 C CA . GLU A 1 200 ? -23.849 -11.853 -1.803 1.00 97.56 200 GLU A CA 1
ATOM 1566 C C . GLU A 1 200 ? -24.297 -12.047 -3.262 1.00 97.56 200 GLU A C 1
ATOM 1568 O O . GLU A 1 200 ? -24.913 -13.060 -3.587 1.00 97.56 200 GLU A O 1
ATOM 1573 N N . GLN A 1 201 ? -23.960 -11.103 -4.140 1.00 96.69 201 GLN A N 1
ATOM 1574 C CA . GLN A 1 201 ? -24.383 -11.074 -5.542 1.00 96.69 201 GLN A CA 1
ATOM 1575 C C . GLN A 1 201 ? -23.233 -11.367 -6.520 1.00 96.69 201 GLN A C 1
ATOM 1577 O O . GLN A 1 201 ? -23.399 -11.231 -7.732 1.00 96.69 201 GLN A O 1
ATOM 1582 N N . ALA A 1 202 ? -22.052 -11.755 -6.026 1.00 93.00 202 ALA A N 1
ATOM 1583 C CA . ALA A 1 202 ? -20.918 -12.065 -6.889 1.00 93.00 202 ALA A CA 1
ATOM 1584 C C . ALA A 1 202 ? -21.065 -13.454 -7.545 1.00 93.00 202 ALA A C 1
ATOM 1586 O O . ALA A 1 202 ? -21.407 -14.430 -6.868 1.00 93.00 202 ALA A O 1
ATOM 1587 N N . PRO A 1 203 ? -20.726 -13.591 -8.843 1.00 88.88 203 PRO A N 1
ATOM 1588 C CA . PRO A 1 203 ? -20.845 -14.858 -9.570 1.00 88.88 203 PRO A CA 1
ATOM 1589 C C . PRO A 1 203 ? -19.816 -15.914 -9.131 1.00 88.88 203 PRO A C 1
ATOM 1591 O O . PRO A 1 203 ? -20.003 -17.105 -9.374 1.00 88.88 203 PRO A O 1
ATOM 1594 N N . ALA A 1 204 ? -18.725 -15.497 -8.485 1.00 93.31 204 ALA A N 1
ATOM 1595 C CA . ALA A 1 204 ? -17.621 -16.352 -8.063 1.00 93.31 204 ALA A CA 1
ATOM 1596 C C . ALA A 1 204 ? -17.059 -15.895 -6.702 1.00 93.31 204 ALA A C 1
ATOM 1598 O O . ALA A 1 204 ? -17.345 -14.778 -6.263 1.00 93.31 204 ALA A O 1
ATOM 1599 N N . PRO A 1 205 ? -16.274 -16.743 -6.006 1.00 96.19 205 PRO A N 1
ATOM 1600 C CA . PRO A 1 205 ? -15.502 -16.314 -4.842 1.00 96.19 205 PRO A CA 1
ATOM 1601 C C . PRO A 1 205 ? -14.610 -15.103 -5.140 1.00 96.19 205 PRO A C 1
ATOM 1603 O O . PRO A 1 205 ? -14.080 -14.974 -6.243 1.00 96.19 205 PRO A O 1
ATOM 1606 N N . VAL A 1 206 ? -14.401 -14.252 -4.139 1.00 95.38 206 VAL A N 1
ATOM 1607 C CA . VAL A 1 206 ? -13.512 -13.090 -4.223 1.00 95.38 206 VAL A CA 1
ATOM 1608 C C . VAL A 1 206 ? -12.152 -13.396 -3.597 1.00 95.38 206 VAL A C 1
ATOM 1610 O O . VAL A 1 206 ? -12.043 -14.112 -2.600 1.00 95.38 206 VAL A O 1
ATOM 1613 N N . LYS A 1 207 ? -11.096 -12.819 -4.178 1.00 94.62 207 LYS A N 1
ATOM 1614 C CA . LYS A 1 207 ? -9.786 -12.683 -3.539 1.00 94.62 207 LYS A CA 1
ATOM 1615 C C . LYS A 1 207 ? -9.576 -11.223 -3.160 1.00 94.62 207 LYS A C 1
ATOM 1617 O O . LYS A 1 207 ? -9.679 -10.339 -4.008 1.00 94.62 207 LYS A O 1
ATOM 1622 N N . LEU A 1 208 ? -9.313 -10.993 -1.880 1.00 96.19 208 LEU A N 1
ATOM 1623 C CA . LEU A 1 208 ? -8.975 -9.680 -1.359 1.00 96.19 208 LEU A CA 1
ATOM 1624 C C . LEU A 1 208 ? -7.456 -9.505 -1.426 1.00 96.19 208 LEU A C 1
ATOM 1626 O O . LEU A 1 208 ? -6.714 -10.290 -0.838 1.00 96.19 208 LEU A O 1
ATOM 1630 N N . TRP A 1 209 ? -7.010 -8.506 -2.180 1.00 97.50 209 TRP A N 1
ATOM 1631 C CA . TRP A 1 209 ? -5.616 -8.099 -2.298 1.00 97.50 209 TRP A CA 1
ATOM 1632 C C . TRP A 1 209 ? -5.492 -6.723 -1.658 1.00 97.50 209 TRP A C 1
ATOM 1634 O O . TRP A 1 209 ? -5.993 -5.734 -2.199 1.00 97.50 209 TRP A O 1
ATOM 1644 N N . GLY A 1 210 ? -4.914 -6.688 -0.458 1.00 96.81 210 GLY A N 1
ATOM 1645 C CA . GLY A 1 210 ? -5.018 -5.535 0.424 1.00 96.81 210 GLY A CA 1
ATOM 1646 C C . GLY A 1 210 ? -3.711 -5.048 1.017 1.00 96.81 210 GLY A C 1
ATOM 1647 O O . GLY A 1 210 ? -2.705 -5.754 1.029 1.00 96.81 210 GLY A O 1
ATOM 1648 N N . CYS A 1 211 ? -3.756 -3.825 1.540 1.00 97.94 211 CYS A N 1
ATOM 1649 C CA . CYS A 1 211 ? -2.674 -3.201 2.297 1.00 97.94 211 CYS A CA 1
ATOM 1650 C C . CYS A 1 211 ? -3.230 -2.319 3.428 1.00 97.94 211 CYS A C 1
ATOM 1652 O O . CYS A 1 211 ? -4.432 -2.062 3.495 1.00 97.94 211 CYS A O 1
ATOM 1654 N N . GLY A 1 212 ? -2.360 -1.819 4.307 1.00 97.38 212 GLY A N 1
ATOM 1655 C CA . GLY A 1 212 ? -2.717 -0.718 5.206 1.00 97.38 212 GLY A CA 1
ATOM 1656 C C . GLY A 1 212 ? -2.741 0.611 4.447 1.00 97.38 212 GLY A C 1
ATOM 1657 O O . GLY A 1 212 ? -1.828 0.878 3.661 1.00 97.38 212 GLY A O 1
ATOM 1658 N N . ALA A 1 213 ? -3.766 1.440 4.646 1.00 96.25 213 ALA A N 1
ATOM 1659 C CA . ALA A 1 213 ? -3.828 2.763 4.015 1.00 96.25 213 ALA A CA 1
ATOM 1660 C C . ALA A 1 213 ? -4.744 3.734 4.769 1.00 96.25 213 ALA A C 1
ATOM 1662 O O . ALA A 1 213 ? -5.874 3.969 4.357 1.00 96.25 213 ALA A O 1
ATOM 1663 N N . ASN A 1 214 ? -4.235 4.313 5.846 1.00 95.12 214 ASN A N 1
ATOM 1664 C CA . ASN A 1 214 ? -4.974 5.223 6.713 1.00 95.12 214 ASN A CA 1
ATOM 1665 C C . ASN A 1 214 ? -5.345 6.576 6.080 1.00 95.12 214 ASN A C 1
ATOM 1667 O O . ASN A 1 214 ? -4.710 7.011 5.113 1.00 95.12 214 ASN A O 1
ATOM 1671 N N . VAL A 1 215 ? -6.340 7.259 6.663 1.00 94.38 215 VAL A N 1
ATOM 1672 C CA . VAL A 1 215 ? -6.700 8.630 6.257 1.00 94.38 215 VAL A CA 1
ATOM 1673 C C . VAL A 1 215 ? -5.688 9.659 6.769 1.00 94.38 215 VAL A C 1
ATOM 1675 O O . VAL A 1 215 ? -5.442 10.646 6.080 1.00 94.38 215 VAL A O 1
ATOM 1678 N N . GLU A 1 216 ? -5.077 9.416 7.936 1.00 94.00 216 GLU A N 1
ATOM 1679 C CA . GLU A 1 216 ? -4.107 10.303 8.594 1.00 94.00 216 GLU A CA 1
ATOM 1680 C C . GLU A 1 216 ? -4.615 11.759 8.678 1.00 94.00 216 GLU A C 1
ATOM 1682 O O . GLU A 1 216 ? -4.107 12.646 7.978 1.00 94.00 216 GLU A O 1
ATOM 1687 N N . PRO A 1 217 ? -5.647 12.033 9.506 1.00 92.75 217 PRO A N 1
ATOM 1688 C CA . PRO A 1 217 ? -6.386 13.293 9.458 1.00 92.75 217 PRO A CA 1
ATOM 1689 C C . PRO A 1 217 ? -5.487 14.524 9.598 1.00 92.75 217 PRO A C 1
ATOM 1691 O O . PRO A 1 217 ? -4.649 14.611 10.495 1.00 92.75 217 PRO A O 1
ATOM 1694 N N . GLY A 1 218 ? -5.683 15.500 8.713 1.00 91.19 218 GLY A N 1
ATOM 1695 C CA . GLY A 1 218 ? -4.912 16.743 8.657 1.00 91.19 218 GLY A CA 1
ATOM 1696 C C . GLY A 1 218 ? -3.536 16.633 7.990 1.00 91.19 218 GLY A C 1
ATOM 1697 O O . GLY A 1 218 ? -2.917 17.668 7.748 1.00 91.19 218 GLY A O 1
ATOM 1698 N N . ARG A 1 219 ? -3.053 15.425 7.659 1.00 94.94 219 ARG A N 1
ATOM 1699 C CA . ARG A 1 219 ? -1.753 15.236 6.992 1.00 94.94 219 ARG A CA 1
ATOM 1700 C C . ARG A 1 219 ? -1.825 15.416 5.477 1.00 94.94 219 ARG A C 1
ATOM 1702 O O . ARG A 1 219 ? -0.882 15.940 4.887 1.00 94.94 219 ARG A O 1
ATOM 1709 N N . TYR A 1 220 ? -2.917 14.971 4.859 1.00 93.44 220 TYR A N 1
ATOM 1710 C CA . TYR A 1 220 ? -3.080 14.947 3.407 1.00 93.44 220 TYR A CA 1
ATOM 1711 C C . TYR A 1 220 ? -4.314 15.726 2.959 1.00 93.44 220 TYR A C 1
ATOM 1713 O O . TYR A 1 220 ? -5.352 15.712 3.621 1.00 93.44 220 TYR A O 1
ATOM 1721 N N . SER A 1 221 ? -4.215 16.384 1.803 1.00 93.25 221 SER A N 1
ATOM 1722 C CA . SER A 1 221 ? -5.375 16.988 1.148 1.00 93.25 221 SER A CA 1
ATOM 1723 C C . SER A 1 221 ? -6.268 15.914 0.512 1.00 93.25 221 SER A C 1
ATOM 1725 O O . SER A 1 221 ? -5.836 14.788 0.241 1.00 93.25 221 SER A O 1
ATOM 172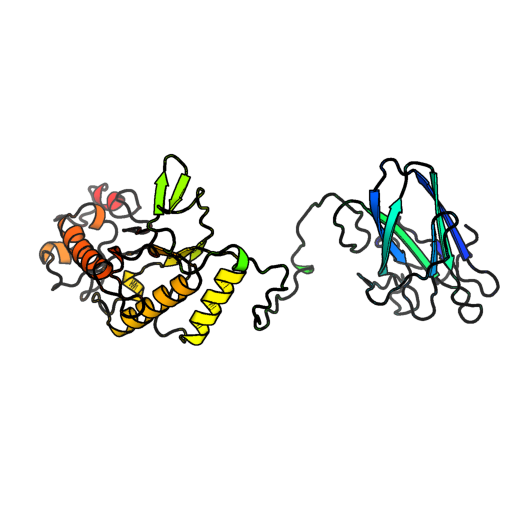7 N N . ARG A 1 222 ? -7.523 16.267 0.212 1.00 94.44 222 ARG A N 1
ATOM 1728 C CA . ARG A 1 222 ? -8.451 15.370 -0.498 1.00 94.44 222 ARG A CA 1
ATOM 1729 C C . ARG A 1 222 ? -7.929 14.998 -1.888 1.00 94.44 222 ARG A C 1
ATOM 1731 O O . ARG A 1 222 ? -8.106 13.869 -2.334 1.00 94.44 222 ARG A O 1
ATOM 1738 N N . GLU A 1 223 ? -7.231 15.902 -2.565 1.00 92.19 223 GLU A N 1
ATOM 1739 C CA . GLU A 1 223 ? -6.597 15.640 -3.861 1.00 92.19 223 GLU A CA 1
ATOM 1740 C C . GLU A 1 223 ? -5.487 14.589 -3.727 1.00 92.19 223 GLU A C 1
ATOM 1742 O O . GLU A 1 223 ? -5.439 13.642 -4.511 1.00 92.19 223 GLU A O 1
ATOM 1747 N N . GLN A 1 224 ? -4.645 14.690 -2.692 1.00 93.38 224 GLN A N 1
ATOM 1748 C CA . GLN A 1 224 ? -3.596 13.702 -2.420 1.00 93.38 224 GLN A CA 1
ATOM 1749 C C . GLN A 1 224 ? -4.180 12.326 -2.075 1.00 93.38 224 GLN A C 1
ATOM 1751 O O . GLN A 1 224 ? -3.698 11.305 -2.565 1.00 93.38 224 GLN A O 1
ATOM 1756 N N . LEU A 1 225 ? -5.251 12.280 -1.281 1.00 95.56 225 LEU A N 1
ATOM 1757 C CA . LEU A 1 225 ? -5.957 11.033 -0.980 1.00 95.56 225 LEU A CA 1
ATOM 1758 C C . LEU A 1 225 ? -6.653 10.451 -2.222 1.00 95.56 225 LEU A C 1
ATOM 1760 O O . LEU A 1 225 ? -6.598 9.244 -2.444 1.00 95.56 225 LEU A O 1
ATOM 1764 N N . THR A 1 226 ? -7.220 11.290 -3.091 1.00 95.50 226 THR A N 1
ATOM 1765 C CA . THR A 1 226 ? -7.760 10.863 -4.396 1.00 95.50 226 THR A CA 1
ATOM 1766 C C . THR A 1 226 ? -6.664 10.214 -5.246 1.00 95.50 226 THR A C 1
ATOM 1768 O O . THR A 1 226 ? -6.864 9.141 -5.817 1.00 95.50 226 THR A O 1
ATOM 1771 N N . GLN A 1 227 ? -5.478 10.830 -5.301 1.00 93.62 227 GLN A N 1
ATOM 1772 C CA . GLN A 1 227 ? -4.314 10.272 -5.990 1.00 93.62 227 GLN A CA 1
ATOM 1773 C C . GLN A 1 227 ? -3.908 8.922 -5.383 1.00 93.62 227 GLN A C 1
ATOM 1775 O O . GLN A 1 227 ? -3.661 7.964 -6.117 1.00 93.62 227 GLN A O 1
ATOM 1780 N N . ARG A 1 228 ? -3.913 8.811 -4.048 1.00 95.69 228 ARG A N 1
ATOM 1781 C CA . ARG A 1 228 ? -3.638 7.561 -3.327 1.00 95.69 228 ARG A CA 1
ATOM 1782 C C . ARG A 1 228 ? -4.642 6.464 -3.689 1.00 95.69 228 ARG A C 1
ATOM 1784 O O . ARG A 1 228 ? -4.216 5.355 -3.995 1.00 95.69 228 ARG A O 1
ATOM 1791 N N . ALA A 1 229 ? -5.946 6.749 -3.712 1.00 97.62 229 ALA A N 1
ATOM 1792 C CA . ALA A 1 229 ? -6.971 5.769 -4.088 1.00 97.62 229 ALA A CA 1
ATOM 1793 C C . ALA A 1 229 ? -6.789 5.263 -5.528 1.00 97.62 229 ALA A C 1
ATOM 1795 O O . ALA A 1 229 ? -6.833 4.056 -5.772 1.00 97.62 229 ALA A O 1
ATOM 1796 N N . LYS A 1 230 ? -6.507 6.165 -6.476 1.00 96.00 230 LYS A N 1
ATOM 1797 C CA . LYS A 1 230 ? -6.210 5.794 -7.868 1.00 96.00 230 LYS A CA 1
ATOM 1798 C C . LYS A 1 230 ? -4.943 4.949 -7.984 1.00 96.00 230 LYS A C 1
ATOM 1800 O O . LYS A 1 230 ? -4.943 3.963 -8.715 1.00 96.00 230 LYS A O 1
ATOM 1805 N N . TYR A 1 231 ? -3.895 5.295 -7.235 1.00 95.81 231 TYR A N 1
ATOM 1806 C CA . TYR A 1 231 ? -2.658 4.518 -7.176 1.00 95.81 231 TYR A CA 1
ATOM 1807 C C . TYR A 1 231 ? -2.922 3.104 -6.660 1.00 95.81 231 TYR A C 1
ATOM 1809 O O . TYR A 1 231 ? -2.607 2.135 -7.342 1.00 95.81 231 TYR A O 1
ATOM 1817 N N . LEU A 1 232 ? -3.594 2.962 -5.518 1.00 97.81 232 LEU A N 1
ATOM 1818 C CA . LEU A 1 232 ? -3.968 1.656 -4.970 1.00 97.81 232 LEU A CA 1
ATOM 1819 C C . LEU A 1 232 ? -4.749 0.817 -5.993 1.00 97.81 232 LEU A C 1
ATOM 1821 O O . LEU A 1 232 ? -4.384 -0.329 -6.264 1.00 97.81 232 LEU A O 1
ATOM 1825 N N . ARG A 1 233 ? -5.758 1.419 -6.633 1.00 97.69 233 ARG A N 1
ATOM 1826 C CA . ARG A 1 233 ? -6.556 0.768 -7.676 1.00 97.69 233 ARG A CA 1
ATOM 1827 C C . ARG A 1 233 ? -5.700 0.323 -8.868 1.00 97.69 233 ARG A C 1
ATOM 1829 O O . ARG A 1 233 ? -5.851 -0.803 -9.334 1.00 97.69 233 ARG A O 1
ATOM 1836 N N . LYS A 1 234 ? -4.789 1.173 -9.350 1.00 96.81 234 LYS A N 1
ATOM 1837 C CA . LYS A 1 234 ? -3.860 0.844 -10.443 1.00 96.81 234 LYS A CA 1
ATOM 1838 C C . LYS A 1 234 ? -3.004 -0.377 -10.113 1.00 96.81 234 LYS A C 1
ATOM 1840 O O . LYS A 1 234 ? -2.797 -1.216 -10.978 1.00 96.81 234 LYS A O 1
ATOM 1845 N N . PHE A 1 235 ? -2.574 -0.532 -8.863 1.00 96.06 235 PHE A N 1
ATOM 1846 C CA . PHE A 1 235 ? -1.792 -1.690 -8.417 1.00 96.06 235 PHE A CA 1
ATOM 1847 C C . PHE A 1 235 ? -2.638 -2.915 -8.028 1.00 96.06 235 PHE A C 1
ATOM 1849 O O . PHE A 1 235 ? -2.113 -3.870 -7.456 1.00 96.06 235 PHE A O 1
ATOM 1856 N N . GLY A 1 236 ? -3.936 -2.924 -8.344 1.00 97.19 236 GLY A N 1
ATOM 1857 C CA . GLY A 1 236 ? -4.801 -4.079 -8.103 1.00 97.19 236 GLY A CA 1
ATOM 1858 C C . GLY A 1 236 ? -5.267 -4.220 -6.650 1.00 97.19 236 GLY A C 1
ATOM 1859 O O . GLY A 1 236 ? -5.870 -5.235 -6.307 1.00 97.19 236 GLY A O 1
ATOM 1860 N N . ILE A 1 237 ? -5.014 -3.224 -5.792 1.00 98.56 237 ILE A N 1
ATOM 1861 C CA . ILE A 1 237 ? -5.484 -3.225 -4.402 1.00 98.56 237 ILE A CA 1
ATOM 1862 C C . ILE A 1 237 ? -6.993 -3.006 -4.389 1.00 98.56 237 ILE A C 1
ATOM 1864 O O . ILE A 1 237 ? -7.477 -1.972 -4.847 1.00 98.56 237 ILE A O 1
ATOM 1868 N N . ASN A 1 238 ? -7.729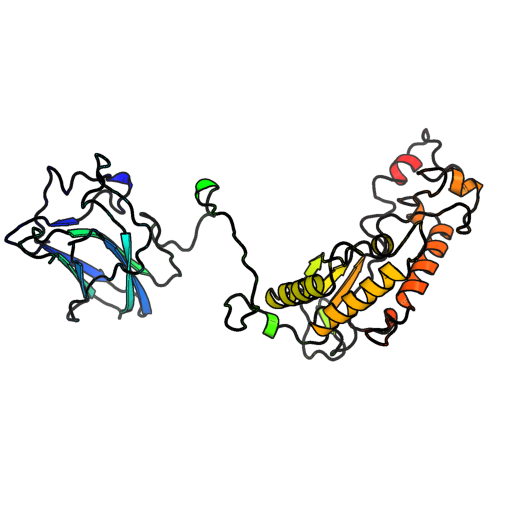 -3.973 -3.842 1.00 98.19 238 ASN A N 1
ATOM 1869 C CA . ASN A 1 238 ? -9.189 -3.942 -3.772 1.00 98.19 238 ASN A CA 1
ATOM 1870 C C . ASN A 1 238 ? -9.730 -3.875 -2.338 1.00 98.19 238 ASN A C 1
ATOM 1872 O O . ASN A 1 238 ? -10.933 -3.738 -2.164 1.00 98.19 238 ASN A O 1
ATOM 1876 N N . VAL A 1 239 ? -8.880 -3.920 -1.313 1.00 98.75 239 VAL A N 1
ATOM 1877 C CA . VAL A 1 239 ? -9.273 -3.653 0.076 1.00 98.75 239 VAL A CA 1
ATOM 1878 C C . VAL A 1 239 ? -8.157 -2.919 0.809 1.00 98.75 239 VAL A C 1
ATOM 1880 O O . VAL A 1 239 ? -6.979 -3.154 0.544 1.00 98.75 239 VAL A O 1
ATOM 1883 N N . VAL A 1 240 ? -8.503 -2.048 1.749 1.00 98.62 240 VAL A N 1
ATOM 1884 C CA . VAL A 1 240 ? -7.534 -1.426 2.653 1.00 98.62 240 VAL A CA 1
ATOM 1885 C C . VAL A 1 240 ? -7.917 -1.642 4.106 1.00 98.62 240 VAL A C 1
ATOM 1887 O O . VAL A 1 240 ? -9.076 -1.478 4.482 1.00 98.62 240 VAL A O 1
ATOM 1890 N N . ARG A 1 241 ? -6.922 -1.970 4.930 1.00 98.25 241 ARG A N 1
ATOM 1891 C CA . ARG A 1 241 ? -7.057 -2.013 6.386 1.00 98.25 241 ARG A CA 1
ATOM 1892 C C . ARG A 1 241 ? -6.765 -0.630 6.963 1.00 98.25 241 ARG A C 1
ATOM 1894 O O . ARG A 1 241 ? -5.719 -0.048 6.669 1.00 98.25 241 ARG A O 1
ATOM 1901 N N . GLN A 1 242 ? -7.690 -0.115 7.766 1.00 97.12 242 GLN A N 1
ATOM 1902 C CA . GLN A 1 242 ? -7.580 1.158 8.487 1.00 97.12 242 GLN A CA 1
ATOM 1903 C C . GLN A 1 242 ? -7.246 0.852 9.945 1.00 97.12 242 GLN A C 1
ATOM 1905 O O . GLN A 1 242 ? -7.982 0.090 10.573 1.00 97.12 242 GLN A O 1
ATOM 1910 N N . HIS A 1 243 ? -6.143 1.387 10.470 1.00 96.06 243 HIS A N 1
ATOM 1911 C CA . HIS A 1 243 ? -5.631 0.981 11.780 1.00 96.06 243 HIS A CA 1
ATOM 1912 C C . HIS A 1 243 ? -4.929 2.114 12.557 1.00 96.06 243 HIS A C 1
ATOM 1914 O O . HIS A 1 243 ? -3.951 2.661 12.062 1.00 96.06 243 HIS A O 1
ATOM 1920 N N . ALA A 1 244 ? -5.299 2.437 13.796 1.00 95.06 244 ALA A N 1
ATOM 1921 C CA . ALA A 1 244 ? -6.551 2.093 14.465 1.00 95.06 244 ALA A CA 1
ATOM 1922 C C . ALA A 1 244 ? -7.590 3.187 14.196 1.00 95.06 244 ALA A C 1
ATOM 1924 O O . ALA A 1 244 ? -7.313 4.370 14.391 1.00 95.06 244 ALA A O 1
ATOM 1925 N N . VAL A 1 245 ? -8.793 2.804 13.762 1.00 96.56 245 VAL A N 1
ATOM 1926 C CA . VAL A 1 245 ? -9.845 3.770 13.396 1.00 96.56 245 VAL A CA 1
ATOM 1927 C C . VAL A 1 245 ? -10.169 4.700 14.567 1.00 96.56 245 VAL A C 1
ATOM 1929 O O . VAL A 1 245 ? -10.266 5.907 14.382 1.00 96.56 245 VAL A O 1
ATOM 1932 N N . PHE A 1 246 ? -10.290 4.187 15.793 1.00 95.19 246 PHE A N 1
ATOM 1933 C CA . PHE A 1 246 ? -10.562 5.042 16.948 1.00 95.19 246 PHE A CA 1
ATOM 1934 C C . PHE A 1 246 ? -9.454 6.076 17.185 1.00 95.19 246 PHE A C 1
ATOM 1936 O O . PHE A 1 246 ? -9.761 7.232 17.475 1.00 95.19 246 PHE A O 1
ATOM 1943 N N . ASP A 1 247 ? -8.187 5.700 17.022 1.00 93.31 247 ASP A N 1
ATOM 1944 C CA . ASP A 1 247 ? -7.039 6.582 17.262 1.00 93.31 247 ASP A CA 1
ATOM 1945 C C . ASP A 1 247 ? -6.965 7.724 16.253 1.00 93.31 247 ASP A C 1
ATOM 1947 O O . ASP A 1 247 ? -6.714 8.872 16.626 1.00 93.31 247 ASP A O 1
ATOM 1951 N N . GLU A 1 248 ? -7.268 7.439 14.986 1.00 94.38 248 GLU A N 1
ATOM 1952 C CA . GLU A 1 248 ? -7.338 8.474 13.957 1.00 94.38 248 GLU A CA 1
ATOM 1953 C C . GLU A 1 248 ? -8.494 9.440 14.206 1.00 94.38 248 GLU A C 1
ATOM 1955 O O . GLU A 1 248 ? -8.358 10.633 13.956 1.00 94.38 248 GLU A O 1
ATOM 1960 N N . LEU A 1 249 ? -9.628 8.951 14.711 1.00 95.88 249 LEU A N 1
ATOM 1961 C CA . LEU A 1 249 ? -10.857 9.739 14.783 1.00 95.88 249 LEU A CA 1
ATOM 1962 C C . LEU A 1 249 ? -11.100 10.406 16.130 1.00 95.88 249 LEU A C 1
ATOM 1964 O O . LEU A 1 249 ? -12.017 11.219 16.225 1.00 95.88 249 LEU A O 1
ATOM 1968 N N . ASN A 1 250 ? -10.322 10.100 17.168 1.00 93.94 250 ASN A N 1
ATOM 1969 C CA . ASN A 1 250 ? -10.538 10.692 18.483 1.00 93.94 250 ASN A CA 1
ATOM 1970 C C . ASN A 1 250 ? -9.642 11.909 18.757 1.00 93.94 250 ASN A C 1
ATOM 1972 O O . ASN A 1 250 ? -8.514 12.032 18.275 1.00 93.94 250 ASN A O 1
ATOM 1976 N N . THR A 1 251 ? -10.156 12.805 19.591 1.00 92.94 251 THR A N 1
ATOM 1977 C CA . THR A 1 251 ? -9.406 13.853 20.277 1.00 92.94 251 THR A CA 1
ATOM 1978 C C . THR A 1 251 ? -9.733 13.733 21.762 1.00 92.94 251 THR A C 1
ATOM 1980 O O . THR A 1 251 ? -10.883 13.886 22.175 1.00 92.94 251 THR A O 1
ATOM 1983 N N . ASN A 1 252 ? -8.721 13.416 22.576 1.00 88.75 252 ASN A N 1
ATOM 1984 C CA . ASN A 1 252 ? -8.859 13.210 24.023 1.00 88.75 252 ASN A CA 1
ATOM 1985 C C . ASN A 1 252 ? -9.931 12.157 24.401 1.00 88.75 252 ASN A C 1
ATOM 1987 O O . ASN A 1 252 ? -10.669 12.328 25.373 1.00 88.75 252 ASN A O 1
ATOM 1991 N N . GLY A 1 253 ? -10.031 11.076 23.616 1.00 86.94 253 GLY A N 1
ATOM 1992 C CA . GLY A 1 253 ? -10.949 9.957 23.858 1.00 86.94 253 GLY A CA 1
ATOM 1993 C C . GLY A 1 253 ? -12.390 10.152 23.401 1.00 86.94 253 GLY A C 1
ATOM 1994 O O . GLY A 1 253 ? -13.229 9.291 23.655 1.00 86.94 253 GLY A O 1
ATOM 1995 N N . LYS A 1 254 ? -12.697 11.260 22.723 1.00 89.69 254 LYS A N 1
ATOM 1996 C CA . LYS A 1 254 ? -14.004 11.502 22.102 1.00 89.69 254 LYS A CA 1
ATOM 1997 C C . LYS A 1 254 ? -13.843 11.601 20.597 1.00 89.69 254 LYS A C 1
ATOM 1999 O O . LYS A 1 254 ? -12.836 12.127 20.136 1.00 89.69 254 LYS A O 1
ATOM 2004 N N . ILE A 1 255 ? -14.829 11.117 19.846 1.00 94.12 255 ILE A N 1
ATOM 2005 C CA . ILE A 1 255 ? -14.822 11.235 18.386 1.00 94.12 255 ILE A CA 1
ATOM 2006 C C . ILE A 1 255 ? -14.837 12.714 17.999 1.00 94.12 255 ILE A C 1
ATOM 2008 O O . ILE A 1 255 ? -15.692 13.481 18.441 1.00 94.12 255 ILE A O 1
ATOM 2012 N N . ASP A 1 256 ? -13.864 13.094 17.187 1.00 96.81 256 ASP A N 1
ATOM 2013 C CA . ASP A 1 256 ? -13.673 14.431 16.658 1.00 96.81 256 ASP A CA 1
ATOM 2014 C C . ASP A 1 256 ? -14.421 14.554 15.328 1.00 96.81 256 ASP A C 1
ATOM 2016 O O . ASP A 1 256 ? -14.153 13.816 14.378 1.00 96.81 256 ASP A O 1
ATOM 2020 N N . SER A 1 257 ? -15.372 15.485 15.247 1.00 97.00 257 SER A N 1
ATOM 2021 C CA . SER A 1 257 ? -16.227 15.636 14.066 1.00 97.00 257 SER A CA 1
ATOM 2022 C C . SER A 1 257 ? -15.453 16.014 12.802 1.00 97.00 257 SER A C 1
ATOM 2024 O O . SER A 1 257 ? -15.859 15.633 11.709 1.00 97.00 257 SER A O 1
ATOM 2026 N N . GLN A 1 258 ? -14.346 16.754 12.925 1.00 96.88 258 GLN A N 1
ATOM 2027 C CA . GLN A 1 258 ? -13.548 17.164 11.770 1.00 96.88 258 GLN A CA 1
ATOM 2028 C C . GLN A 1 258 ? -12.698 16.004 11.244 1.00 96.88 258 GLN A C 1
ATOM 2030 O O . GLN A 1 258 ? -12.512 15.871 10.032 1.00 96.88 258 GLN A O 1
ATOM 2035 N N . LYS A 1 259 ? -12.181 15.154 12.139 1.00 97.88 259 LYS A N 1
ATOM 2036 C CA . LYS A 1 259 ? -11.478 13.927 11.737 1.00 97.88 259 LYS A CA 1
ATOM 2037 C C . LYS A 1 259 ? -12.451 12.902 11.155 1.00 97.88 259 LYS A C 1
ATOM 2039 O O . LYS A 1 259 ? -12.136 12.280 10.144 1.00 97.88 259 LYS A O 1
ATOM 2044 N N . LEU A 1 260 ? -13.649 12.789 11.735 1.00 98.06 260 LEU A N 1
ATOM 2045 C CA . LEU A 1 260 ? -14.716 11.931 11.224 1.00 98.06 260 LEU A CA 1
ATOM 2046 C C . LEU A 1 260 ? -15.176 12.353 9.822 1.00 98.06 260 LEU A C 1
ATOM 2048 O O . LEU A 1 260 ? -15.284 11.487 8.967 1.00 98.06 260 LEU A O 1
ATOM 2052 N N . ASP A 1 261 ? -15.362 13.648 9.537 1.00 98.00 261 ASP A N 1
ATOM 2053 C CA . ASP A 1 261 ? -15.705 14.106 8.175 1.00 98.00 261 ASP A CA 1
ATOM 2054 C C . ASP A 1 261 ? -14.619 13.749 7.144 1.00 98.00 261 ASP A C 1
ATOM 2056 O O . ASP A 1 261 ? -14.926 13.289 6.042 1.00 98.00 261 ASP A O 1
ATOM 2060 N N . GLN A 1 262 ? -13.339 13.917 7.499 1.00 97.94 262 GLN A N 1
ATOM 2061 C CA . GLN A 1 262 ? -12.228 13.524 6.624 1.00 97.94 262 GLN A CA 1
ATOM 2062 C C . GLN A 1 262 ? -12.240 12.020 6.341 1.00 97.94 262 GLN A C 1
ATOM 2064 O O . GLN A 1 262 ? -12.039 11.604 5.199 1.00 97.94 262 GLN A O 1
ATOM 2069 N N . TYR A 1 263 ? -12.509 11.216 7.367 1.00 98.38 263 TYR A N 1
ATOM 2070 C CA . TYR A 1 263 ? -12.631 9.772 7.240 1.00 98.38 263 TYR A CA 1
ATOM 2071 C C . TYR A 1 263 ? -13.852 9.358 6.418 1.00 98.38 263 TYR A C 1
ATOM 2073 O O . TYR A 1 263 ? -13.736 8.513 5.533 1.00 98.38 263 TYR A O 1
ATOM 2081 N N . ASP A 1 264 ? -15.003 9.988 6.651 1.00 98.69 264 ASP A N 1
ATOM 2082 C CA . ASP A 1 264 ? -16.226 9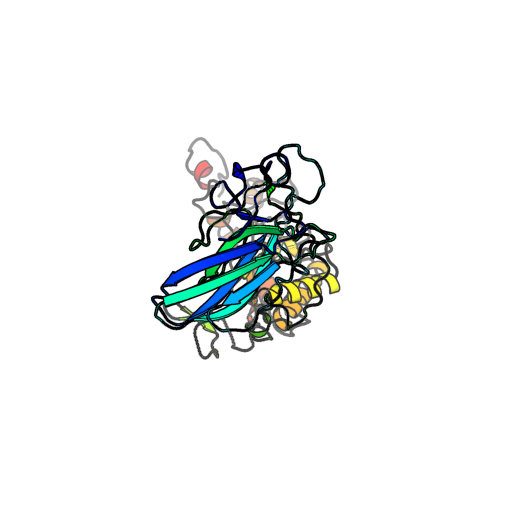.748 5.895 1.00 98.69 264 ASP A CA 1
ATOM 2083 C C . ASP A 1 264 ? -15.999 9.993 4.399 1.00 98.69 264 ASP A C 1
ATOM 2085 O O . ASP A 1 264 ? -16.387 9.176 3.556 1.00 98.69 264 ASP A O 1
ATOM 2089 N N . TRP A 1 265 ? -15.318 11.091 4.065 1.00 98.56 265 TRP A N 1
ATOM 2090 C CA . TRP A 1 265 ? -14.942 11.399 2.691 1.00 98.56 265 TRP A CA 1
ATOM 2091 C C . TRP A 1 265 ? -13.969 10.357 2.120 1.00 98.56 265 TRP A C 1
ATOM 2093 O O . TRP A 1 265 ? -14.163 9.879 1.002 1.00 98.56 265 TRP A O 1
ATOM 2103 N N . TRP A 1 266 ? -12.953 9.956 2.891 1.00 98.62 266 TRP A N 1
ATOM 2104 C CA . TRP A 1 266 ? -11.972 8.953 2.469 1.00 98.62 266 TRP A CA 1
ATOM 2105 C C . TRP A 1 266 ? -12.609 7.589 2.192 1.00 98.62 266 TRP A C 1
ATOM 2107 O O . TRP A 1 266 ? -12.356 6.990 1.147 1.00 98.62 266 TRP A O 1
ATOM 2117 N N . PHE A 1 267 ? -13.497 7.129 3.075 1.00 98.81 267 PHE A N 1
ATOM 2118 C CA . PHE A 1 267 ? -14.268 5.904 2.881 1.00 98.81 267 PHE A CA 1
ATOM 2119 C C . PHE A 1 267 ? -15.092 5.959 1.587 1.00 98.81 267 PHE A C 1
ATOM 2121 O O . PHE A 1 267 ? -15.115 4.996 0.818 1.00 98.81 267 PHE A O 1
ATOM 2128 N N . ALA A 1 268 ? -15.739 7.096 1.310 1.00 98.81 268 ALA A N 1
ATOM 2129 C CA . ALA A 1 268 ? -16.505 7.283 0.082 1.00 98.81 268 ALA A CA 1
ATOM 2130 C C . ALA A 1 268 ? -15.616 7.296 -1.175 1.00 98.81 268 ALA A C 1
ATOM 2132 O O . ALA A 1 268 ? -16.001 6.722 -2.196 1.00 98.81 268 ALA A O 1
ATOM 2133 N N . GLU A 1 269 ? -14.421 7.891 -1.111 1.00 98.69 269 GLU A N 1
ATOM 2134 C CA . GLU A 1 269 ? -13.475 7.914 -2.233 1.00 98.69 269 GLU A CA 1
ATOM 2135 C C . GLU A 1 269 ? -12.877 6.524 -2.509 1.00 98.69 269 GLU A C 1
ATOM 2137 O O . GLU A 1 269 ? -12.822 6.096 -3.665 1.00 98.69 269 GLU A O 1
ATOM 2142 N N . LEU A 1 270 ? -12.521 5.759 -1.472 1.00 98.81 270 LEU A N 1
ATOM 2143 C CA . LEU A 1 270 ? -12.144 4.346 -1.602 1.00 98.81 270 LEU A CA 1
ATOM 2144 C C . LEU A 1 270 ? -13.261 3.537 -2.267 1.00 98.81 270 LEU A C 1
ATOM 2146 O O . LEU A 1 270 ? -13.037 2.873 -3.286 1.00 98.81 270 LEU A O 1
ATOM 2150 N N . LYS A 1 271 ? -14.490 3.680 -1.753 1.00 98.75 271 LYS A N 1
ATOM 2151 C CA . LYS A 1 271 ? -15.680 3.020 -2.291 1.00 98.75 271 LYS A CA 1
ATOM 2152 C C . LYS A 1 271 ? -15.888 3.355 -3.762 1.00 98.75 271 LYS A C 1
ATOM 2154 O O . LYS A 1 271 ? -16.081 2.450 -4.572 1.00 98.75 271 LYS A O 1
ATOM 2159 N N . ARG A 1 272 ? -15.804 4.630 -4.143 1.00 98.62 272 ARG A N 1
ATOM 2160 C CA . ARG A 1 272 ? -15.914 5.071 -5.540 1.00 98.62 272 ARG A CA 1
ATOM 2161 C C . ARG A 1 272 ? -14.875 4.407 -6.444 1.00 98.62 272 ARG A C 1
ATOM 2163 O O . ARG A 1 272 ? -15.185 4.112 -7.594 1.00 98.62 272 ARG A O 1
ATOM 2170 N N . ASN A 1 273 ? -13.679 4.130 -5.929 1.00 98.50 273 ASN A N 1
ATOM 2171 C CA . ASN A 1 273 ? -12.601 3.456 -6.653 1.00 98.50 273 ASN A CA 1
ATOM 2172 C C . ASN A 1 273 ? -12.663 1.919 -6.571 1.00 98.50 273 ASN A C 1
ATOM 2174 O O . ASN A 1 273 ? -11.726 1.253 -7.010 1.00 98.50 273 ASN A O 1
ATOM 2178 N N . GLY A 1 274 ? -13.749 1.328 -6.061 1.00 98.38 274 GLY A N 1
ATOM 2179 C CA . GLY A 1 274 ? -13.880 -0.131 -5.967 1.00 98.38 274 GLY A CA 1
ATOM 2180 C C . GLY A 1 274 ? -13.056 -0.765 -4.845 1.00 98.38 274 GLY A C 1
ATOM 2181 O O . GLY A 1 274 ? -12.921 -1.985 -4.810 1.00 98.38 274 GLY A O 1
ATOM 2182 N N . ILE A 1 275 ? -12.508 0.051 -3.942 1.00 98.81 275 ILE A N 1
ATOM 2183 C CA . ILE A 1 275 ? -11.667 -0.392 -2.835 1.00 98.81 275 ILE A CA 1
ATOM 2184 C C . ILE A 1 275 ? -12.539 -0.513 -1.585 1.00 98.81 275 ILE A C 1
ATOM 2186 O O . ILE A 1 275 ? -13.167 0.451 -1.150 1.00 98.81 275 ILE A O 1
ATOM 2190 N N . TYR A 1 276 ? -12.594 -1.718 -1.029 1.00 98.81 276 TYR A N 1
ATOM 2191 C CA . TYR A 1 276 ? -13.298 -2.018 0.211 1.00 98.81 276 TYR A CA 1
ATOM 2192 C C . TYR A 1 276 ? -12.479 -1.573 1.430 1.00 98.81 276 TYR A C 1
ATOM 2194 O O . TYR A 1 276 ? -11.258 -1.432 1.362 1.00 98.81 276 TYR A O 1
ATOM 2202 N N . THR A 1 277 ? -13.143 -1.402 2.564 1.00 98.56 277 THR A N 1
ATOM 2203 C CA . THR A 1 277 ? -12.515 -1.007 3.825 1.00 98.56 277 THR A CA 1
ATOM 2204 C C . THR A 1 277 ? -12.647 -2.129 4.848 1.00 98.56 277 THR A C 1
ATOM 2206 O O . THR A 1 277 ? -13.733 -2.673 5.037 1.00 98.56 277 THR A O 1
ATOM 2209 N N . ASP A 1 278 ? -11.550 -2.452 5.522 1.00 98.31 278 ASP A N 1
ATOM 2210 C CA . ASP A 1 278 ? -11.503 -3.304 6.709 1.00 98.31 278 ASP A CA 1
ATOM 2211 C C . ASP A 1 278 ? -11.079 -2.457 7.916 1.00 98.31 278 ASP A C 1
ATOM 2213 O O . ASP A 1 278 ? -10.099 -1.706 7.854 1.00 98.31 278 ASP A O 1
ATOM 2217 N N . TRP A 1 279 ? -11.846 -2.523 8.999 1.00 98.25 279 TRP A N 1
ATOM 2218 C CA . TRP A 1 279 ? -11.577 -1.748 10.205 1.00 98.25 279 TRP A CA 1
ATOM 2219 C C . TRP A 1 279 ? -10.794 -2.562 11.211 1.00 98.25 279 TRP A C 1
ATOM 2221 O O . TRP A 1 279 ? -11.324 -3.516 11.759 1.00 98.25 279 TRP A O 1
ATOM 2231 N N . SER A 1 280 ? -9.603 -2.092 11.566 1.00 97.44 280 SER A N 1
ATOM 2232 C CA . SER A 1 280 ? -9.011 -2.372 12.869 1.00 97.44 280 SER A CA 1
ATOM 2233 C C . SER A 1 280 ? -9.359 -1.215 13.792 1.00 97.44 280 SER A C 1
ATOM 2235 O O . SER A 1 280 ? -8.871 -0.098 13.623 1.00 97.44 280 SER A O 1
ATOM 2237 N N . VAL A 1 281 ? -10.306 -1.438 14.703 1.00 96.12 281 VAL A N 1
ATOM 2238 C CA . VAL A 1 281 ? -10.974 -0.318 15.379 1.00 96.12 281 VAL A CA 1
ATOM 2239 C C . VAL A 1 281 ? -10.139 0.229 16.530 1.00 96.12 281 VAL A C 1
ATOM 2241 O O . VAL A 1 281 ? -9.984 1.444 16.630 1.00 96.12 281 VAL A O 1
ATOM 2244 N N . PHE A 1 282 ? -9.593 -0.646 17.375 1.00 94.38 282 PHE A N 1
ATOM 2245 C CA . PHE A 1 282 ? -8.877 -0.263 18.592 1.00 94.38 282 PHE A CA 1
ATOM 2246 C C . PHE A 1 282 ? -7.486 -0.906 18.639 1.00 94.38 282 PHE A C 1
ATOM 2248 O O . PHE A 1 282 ? -7.362 -2.126 18.498 1.00 94.38 282 PHE A O 1
ATOM 2255 N N . TYR A 1 283 ? -6.463 -0.089 18.891 1.00 89.50 283 TYR A N 1
ATOM 2256 C CA . TYR A 1 283 ? -5.122 -0.512 19.285 1.00 89.50 283 TYR A CA 1
ATOM 2257 C C . TYR A 1 283 ? -4.730 0.299 20.505 1.00 89.50 283 TYR A C 1
ATOM 2259 O O . TYR A 1 283 ? -4.431 1.481 20.403 1.00 89.50 283 TYR A O 1
ATOM 2267 N N . HIS A 1 284 ? -4.822 -0.339 21.669 1.00 87.94 284 HIS A N 1
ATOM 2268 C CA . HIS A 1 284 ? -5.104 0.352 22.925 1.00 87.94 284 HIS A CA 1
ATOM 2269 C C . HIS A 1 284 ? -6.493 1.023 22.921 1.00 87.94 284 HIS A C 1
ATOM 2271 O O . HIS A 1 284 ? -7.126 1.278 21.894 1.00 87.94 284 HIS A O 1
ATOM 2277 N N . PHE A 1 285 ? -7.030 1.243 24.115 1.00 92.69 285 PHE A N 1
ATOM 2278 C CA . PHE A 1 285 ? -8.262 1.997 24.320 1.00 92.69 285 PHE A CA 1
ATOM 2279 C C . PHE A 1 285 ? -8.106 2.720 25.643 1.00 92.69 285 PHE A C 1
ATOM 2281 O O . PHE A 1 285 ? -7.979 2.086 26.688 1.00 92.69 285 PHE A O 1
ATOM 2288 N N . THR A 1 286 ? -8.072 4.046 25.605 1.00 93.38 286 THR A N 1
ATOM 2289 C CA . THR A 1 286 ? -7.930 4.829 26.831 1.00 93.38 286 THR A CA 1
ATOM 2290 C C . THR A 1 286 ? -9.291 5.269 27.335 1.00 93.38 286 THR A C 1
ATOM 2292 O O . THR A 1 286 ? -10.183 5.551 26.535 1.00 93.38 286 THR A O 1
ATOM 2295 N N . ILE A 1 287 ? -9.431 5.396 28.650 1.00 95.38 287 ILE A N 1
ATOM 2296 C CA . ILE A 1 287 ? -10.590 5.990 29.323 1.00 95.38 287 ILE A CA 1
ATOM 2297 C C . ILE A 1 287 ? -10.141 7.143 30.226 1.00 95.38 287 ILE A C 1
ATOM 2299 O O . ILE A 1 287 ? -8.994 7.183 30.669 1.00 95.38 287 ILE A O 1
ATOM 2303 N N . GLY A 1 288 ? -11.024 8.103 30.470 1.00 94.69 288 GLY A N 1
ATOM 2304 C CA . GLY A 1 288 ? -10.881 9.157 31.472 1.00 94.69 288 GLY A CA 1
ATOM 2305 C C . GLY A 1 288 ? -11.756 8.896 32.706 1.00 94.69 288 GLY A C 1
ATOM 2306 O O . GLY A 1 288 ? -12.604 8.001 32.679 1.00 94.69 288 GLY A O 1
ATOM 2307 N N . PRO A 1 289 ? -11.595 9.692 33.778 1.00 93.25 289 PRO A N 1
ATOM 2308 C CA . PRO A 1 289 ? -12.357 9.522 35.020 1.00 93.25 289 PRO A CA 1
ATOM 2309 C C . PRO A 1 289 ? -13.875 9.676 34.822 1.00 93.25 289 PRO A C 1
ATOM 2311 O O . PRO A 1 289 ? -14.655 9.034 35.519 1.00 93.25 289 PRO A O 1
ATOM 2314 N N . ASP A 1 290 ? -14.291 10.467 33.830 1.00 91.94 290 ASP A N 1
ATOM 2315 C CA . ASP A 1 290 ? -15.702 10.753 33.543 1.00 91.94 290 ASP A CA 1
ATOM 2316 C C . ASP A 1 290 ? -16.324 9.800 32.506 1.00 91.94 290 ASP A C 1
ATOM 2318 O O . ASP A 1 290 ? -17.499 9.938 32.163 1.00 91.94 290 ASP A O 1
ATOM 2322 N N . ASP A 1 291 ? -15.572 8.811 32.008 1.00 92.62 291 ASP A N 1
ATOM 2323 C CA . ASP A 1 291 ? -16.063 7.869 30.989 1.00 92.62 291 ASP A CA 1
ATOM 2324 C C . ASP A 1 291 ? -16.965 6.766 31.592 1.00 92.62 291 ASP A C 1
ATOM 2326 O O . ASP A 1 291 ? -17.466 5.902 30.874 1.00 92.62 291 ASP A O 1
ATOM 2330 N N . GLY A 1 292 ? -17.239 6.806 32.903 1.00 92.06 292 GLY A N 1
ATOM 2331 C CA . GLY A 1 292 ? -18.189 5.909 33.573 1.00 92.06 292 GLY A CA 1
ATOM 2332 C C . GLY A 1 292 ? -17.599 4.562 33.998 1.00 92.06 292 GLY A C 1
ATOM 2333 O O . GLY A 1 292 ? -18.316 3.554 34.019 1.00 92.06 292 GLY A O 1
ATOM 2334 N N . TYR A 1 293 ? -16.302 4.548 34.316 1.00 95.56 293 TYR A N 1
ATOM 2335 C CA . TYR A 1 293 ? -15.619 3.439 34.981 1.00 95.56 293 TYR A CA 1
ATOM 2336 C C . TYR A 1 293 ? -15.534 3.691 36.491 1.00 95.56 293 TYR A C 1
ATOM 2338 O O . TYR A 1 293 ? -15.558 4.842 36.924 1.00 95.56 293 TYR A O 1
ATOM 2346 N N . ASP A 1 294 ? -15.462 2.631 37.298 1.00 95.12 294 ASP A N 1
ATOM 2347 C CA . ASP A 1 294 ? -15.352 2.787 38.751 1.00 95.12 294 ASP A CA 1
ATOM 2348 C C . ASP A 1 294 ? -14.068 3.567 39.106 1.00 95.12 294 ASP A C 1
ATOM 2350 O O . ASP A 1 294 ? -12.997 3.207 38.610 1.00 95.12 294 ASP A O 1
ATOM 2354 N N . PRO A 1 295 ? -14.135 4.628 39.935 1.00 94.50 295 PRO A N 1
ATOM 2355 C CA . PRO A 1 295 ? -12.963 5.440 40.245 1.00 94.50 295 PRO A CA 1
ATOM 2356 C C . PRO A 1 295 ? -11.819 4.661 40.896 1.00 94.50 295 PRO A C 1
ATOM 2358 O O . PRO A 1 295 ? -10.661 4.978 40.633 1.00 94.50 295 PRO A O 1
ATOM 2361 N N . ALA A 1 296 ? -12.109 3.654 41.726 1.00 92.94 296 ALA A N 1
ATOM 2362 C CA . ALA A 1 296 ? -11.079 2.849 42.370 1.00 92.94 296 ALA A CA 1
ATOM 2363 C C . ALA A 1 296 ? -10.398 1.924 41.352 1.00 92.94 296 ALA A C 1
ATOM 2365 O O . ALA A 1 296 ? -9.170 1.910 41.293 1.00 92.94 296 ALA A O 1
ATOM 2366 N N . LEU A 1 297 ? -11.168 1.261 40.478 1.00 93.38 297 LEU A N 1
ATOM 2367 C CA . LEU A 1 297 ? -10.617 0.490 39.353 1.00 93.38 297 LEU A CA 1
ATOM 2368 C C . LEU A 1 297 ? -9.802 1.387 38.408 1.00 93.38 297 LEU A C 1
ATOM 2370 O O . LEU A 1 297 ? -8.671 1.072 38.043 1.00 93.38 297 LEU A O 1
ATOM 2374 N N . PHE A 1 298 ? -10.323 2.561 38.054 1.00 94.12 298 PHE A N 1
ATOM 2375 C CA . PHE A 1 298 ? -9.608 3.524 37.222 1.00 94.12 298 PHE A CA 1
ATOM 2376 C C . PHE A 1 298 ? -8.231 3.866 37.806 1.00 94.12 298 PHE A C 1
ATOM 2378 O O . PHE A 1 298 ? -7.251 3.936 37.066 1.00 94.12 298 PHE A O 1
ATOM 2385 N N . GLN A 1 299 ? -8.101 4.035 39.127 1.00 92.00 299 GLN A N 1
ATOM 2386 C CA . GLN A 1 299 ? -6.810 4.359 39.743 1.00 92.00 299 GLN A CA 1
ATOM 2387 C C . GLN A 1 299 ? -5.736 3.277 39.563 1.00 92.00 299 GLN A C 1
ATOM 2389 O O . GLN A 1 299 ? -4.554 3.618 39.561 1.00 92.00 299 GLN A O 1
ATOM 2394 N N . GLU A 1 300 ? -6.112 2.029 39.308 1.00 90.12 300 GLU A N 1
ATOM 2395 C CA . GLU A 1 300 ? -5.159 0.937 39.102 1.00 90.12 300 GLU A CA 1
ATOM 2396 C C . GLU A 1 300 ? -4.661 0.826 37.654 1.00 90.12 300 GLU A C 1
ATOM 2398 O O . GLU A 1 300 ? -3.594 0.263 37.415 1.00 90.12 300 GLU A O 1
ATOM 2403 N N . LEU A 1 301 ? -5.401 1.371 36.682 1.00 90.94 301 LEU A N 1
ATOM 2404 C CA . LEU A 1 301 ? -5.005 1.349 35.272 1.00 90.94 301 LEU A CA 1
ATOM 2405 C C . LEU A 1 301 ? -3.733 2.179 35.018 1.00 90.94 301 LEU A C 1
ATOM 2407 O O . LEU A 1 301 ? -3.459 3.172 35.705 1.00 90.94 301 LEU A O 1
ATOM 2411 N N . GLU A 1 302 ? -2.967 1.770 34.006 1.00 87.81 302 GLU A N 1
ATOM 2412 C CA . GLU A 1 302 ? -1.722 2.431 33.607 1.00 87.81 302 GLU A CA 1
ATOM 2413 C C . GLU A 1 302 ? -1.987 3.713 32.814 1.00 87.81 302 GLU A C 1
ATOM 2415 O O . GLU A 1 302 ? -2.969 3.820 32.088 1.00 87.81 302 GLU A O 1
ATOM 2420 N N . GLY A 1 303 ? -1.099 4.700 32.932 1.00 86.38 303 GLY A N 1
ATOM 2421 C CA . GLY A 1 303 ? -1.204 5.973 32.217 1.00 86.38 303 GLY A CA 1
ATOM 2422 C C . GLY A 1 303 ? -1.151 7.190 33.137 1.00 86.38 303 GLY A C 1
ATOM 2423 O O . GLY A 1 303 ? -0.828 7.094 34.321 1.00 86.38 303 GLY A O 1
ATOM 2424 N N . GLY A 1 304 ? -1.426 8.362 32.565 1.00 79.88 304 GLY A N 1
ATOM 2425 C CA . GLY A 1 304 ? -1.394 9.637 33.282 1.00 79.88 304 GLY A CA 1
ATOM 2426 C C . GLY A 1 304 ? -2.672 9.917 34.077 1.00 79.88 304 GLY A C 1
ATOM 2427 O O . GLY A 1 304 ? -3.659 9.192 33.992 1.00 79.88 304 GLY A O 1
ATOM 2428 N N . ALA A 1 305 ? -2.684 11.029 34.820 1.00 73.31 305 ALA A N 1
ATOM 2429 C CA . ALA A 1 305 ? -3.845 11.439 35.619 1.00 73.31 305 ALA A CA 1
ATOM 2430 C C . ALA A 1 305 ? -5.098 11.773 34.780 1.00 73.31 305 ALA A C 1
ATOM 2432 O O . ALA A 1 305 ? -6.208 11.725 35.300 1.00 73.31 305 ALA A O 1
ATOM 2433 N N . GLY A 1 306 ? -4.927 12.127 33.500 1.00 86.31 306 GLY A N 1
ATOM 2434 C CA . GLY A 1 306 ? -6.032 12.505 32.613 1.00 86.31 306 GLY A CA 1
ATOM 2435 C C . GLY A 1 306 ? -6.724 11.314 31.950 1.00 86.31 306 GLY A C 1
ATOM 2436 O O . GLY A 1 306 ? -7.935 11.151 32.073 1.00 86.31 306 GLY A O 1
ATOM 2437 N N . ARG A 1 307 ? -5.956 10.484 31.237 1.00 92.25 307 ARG A N 1
ATOM 2438 C CA . ARG A 1 307 ? -6.454 9.275 30.574 1.00 92.25 307 ARG A CA 1
ATOM 2439 C C . ARG A 1 307 ? -5.549 8.097 30.884 1.00 92.25 307 ARG A C 1
ATOM 2441 O O . ARG A 1 307 ? -4.326 8.248 30.946 1.00 92.25 307 ARG A O 1
ATOM 2448 N N . LYS A 1 308 ? -6.177 6.938 31.035 1.00 93.88 308 LYS A N 1
ATOM 2449 C CA . LYS A 1 308 ? -5.534 5.678 31.374 1.00 93.88 308 LYS A CA 1
ATOM 2450 C C . LYS A 1 308 ? -5.852 4.620 30.345 1.00 93.88 308 LYS A C 1
ATOM 2452 O O . LYS A 1 308 ? -6.957 4.582 29.809 1.00 93.88 308 LYS A O 1
ATOM 2457 N N . ASP A 1 309 ? -4.860 3.803 30.063 1.00 91.50 309 ASP A N 1
ATOM 2458 C CA . ASP A 1 309 ? -4.934 2.725 29.106 1.00 91.50 309 ASP A CA 1
ATOM 2459 C C . ASP A 1 309 ? -5.583 1.490 29.727 1.00 91.50 309 ASP A C 1
ATOM 2461 O O . ASP A 1 309 ? -5.408 1.180 30.906 1.00 91.50 309 ASP A O 1
ATOM 2465 N N . THR A 1 310 ? -6.361 0.799 28.909 1.00 91.50 310 THR A N 1
ATOM 2466 C CA . THR A 1 310 ? -7.068 -0.425 29.272 1.00 91.50 310 THR A CA 1
ATOM 2467 C C . THR A 1 310 ? -6.408 -1.671 28.687 1.00 91.50 310 THR A C 1
ATOM 2469 O O . THR A 1 310 ? -6.899 -2.770 28.934 1.00 91.50 310 THR A O 1
ATOM 2472 N N . TYR A 1 311 ? -5.315 -1.521 27.930 1.00 88.44 311 TYR A N 1
ATOM 2473 C CA . TYR A 1 311 ? -4.604 -2.616 27.269 1.00 88.44 311 TYR A CA 1
ATOM 2474 C C . TYR A 1 311 ? -4.345 -3.800 28.204 1.00 88.44 311 TYR A C 1
ATOM 2476 O O . TYR A 1 311 ? -3.901 -3.641 29.347 1.00 88.44 311 TYR A O 1
ATOM 2484 N N . GLY A 1 312 ? -4.651 -5.004 27.726 1.00 86.62 312 GLY A N 1
ATOM 2485 C CA . GLY A 1 312 ? -4.572 -6.217 28.527 1.00 86.62 312 GLY A CA 1
ATOM 2486 C C . GLY A 1 312 ? -5.743 -6.380 29.504 1.00 86.62 312 GLY A C 1
ATOM 2487 O O . GLY A 1 312 ? -6.464 -7.376 29.421 1.00 86.62 312 GLY A O 1
ATOM 2488 N N . VAL A 1 313 ? -5.971 -5.415 30.404 1.00 89.00 313 VAL A N 1
ATOM 2489 C CA . VAL A 1 313 ? -7.041 -5.463 31.428 1.00 89.00 313 VAL A CA 1
ATOM 2490 C C . VAL A 1 313 ? -8.432 -5.499 30.797 1.00 89.00 313 VAL A C 1
ATOM 2492 O O . VAL A 1 313 ? -9.337 -6.171 31.293 1.00 89.00 313 VAL A O 1
ATOM 2495 N N . ILE A 1 314 ? -8.598 -4.847 29.646 1.00 90.56 314 ILE A N 1
ATOM 2496 C CA . ILE A 1 314 ? -9.843 -4.865 28.890 1.00 90.56 314 ILE A CA 1
ATOM 2497 C C . ILE A 1 314 ? -10.284 -6.291 28.575 1.00 90.56 314 ILE A C 1
ATOM 2499 O O . ILE A 1 314 ? -11.476 -6.532 28.559 1.00 90.56 314 ILE A O 1
ATOM 2503 N N . ASN A 1 315 ? -9.380 -7.263 28.412 1.00 87.75 315 ASN A N 1
ATOM 2504 C CA . ASN A 1 315 ? -9.737 -8.655 28.107 1.00 87.75 315 ASN A CA 1
ATOM 2505 C C . ASN A 1 315 ? -10.430 -9.404 29.258 1.00 87.75 315 ASN A C 1
ATOM 2507 O O . ASN A 1 315 ? -10.969 -10.484 29.023 1.00 87.75 315 ASN A O 1
ATOM 2511 N N . ILE A 1 316 ? -10.407 -8.867 30.480 1.00 87.19 316 ILE A N 1
ATOM 2512 C CA . ILE A 1 316 ? -10.973 -9.514 31.677 1.00 87.19 316 ILE A CA 1
ATOM 2513 C C . ILE A 1 316 ? -12.001 -8.646 32.412 1.00 87.19 316 ILE A C 1
ATOM 2515 O O . ILE A 1 316 ? -12.630 -9.121 33.352 1.00 87.19 316 ILE A O 1
ATOM 2519 N N . ALA A 1 317 ? -12.210 -7.399 31.979 1.00 90.50 317 ALA A N 1
ATOM 2520 C CA . ALA A 1 317 ? -13.074 -6.432 32.648 1.00 90.50 317 ALA A CA 1
ATOM 2521 C C . ALA A 1 317 ? -14.322 -6.103 31.798 1.00 90.50 317 ALA A C 1
ATOM 2523 O O . ALA A 1 317 ? -14.266 -5.228 30.925 1.00 90.50 317 ALA A O 1
ATOM 2524 N N . PRO A 1 318 ? -15.492 -6.720 32.073 1.00 92.06 318 PRO A N 1
ATOM 2525 C CA . PRO A 1 318 ? -16.708 -6.531 31.273 1.00 92.06 318 PRO A CA 1
ATOM 2526 C C . PRO A 1 318 ? -17.152 -5.072 31.154 1.00 92.06 318 PRO A C 1
ATOM 2528 O O . PRO A 1 318 ? -17.665 -4.649 30.118 1.00 92.06 318 PRO A O 1
ATOM 2531 N N . LYS A 1 319 ? -16.917 -4.265 32.194 1.00 93.81 319 LYS A N 1
ATOM 2532 C CA . LYS A 1 319 ? -17.287 -2.851 32.162 1.00 93.81 319 LYS A CA 1
ATOM 2533 C C . LYS A 1 319 ? -16.465 -2.056 31.143 1.00 93.81 319 LYS A C 1
ATOM 2535 O O . LYS A 1 319 ? -17.015 -1.165 30.501 1.00 93.81 319 LYS A O 1
ATOM 2540 N N . LEU A 1 320 ? -15.197 -2.410 30.926 1.00 94.31 320 LEU A N 1
ATOM 2541 C CA . LEU A 1 320 ? -14.370 -1.804 29.878 1.00 94.31 320 LEU A CA 1
ATOM 2542 C C . LEU A 1 320 ? -14.874 -2.180 28.476 1.00 94.31 320 LEU A C 1
ATOM 2544 O O . LEU A 1 320 ? -14.884 -1.329 27.583 1.00 94.31 320 LEU A O 1
ATOM 2548 N N . TRP A 1 321 ? -15.396 -3.400 28.291 1.00 92.56 321 TRP A N 1
ATOM 2549 C CA . TRP A 1 321 ? -16.077 -3.781 27.046 1.00 92.56 321 TRP A CA 1
ATOM 2550 C C . TRP A 1 321 ? -17.322 -2.949 26.781 1.00 92.56 321 TRP A C 1
ATOM 2552 O O . TRP A 1 321 ? -17.520 -2.522 25.649 1.00 92.56 321 TRP A O 1
ATOM 2562 N N . GLU A 1 322 ? -18.154 -2.687 27.792 1.00 94.50 322 GLU A N 1
ATOM 2563 C CA . GLU A 1 322 ? -19.340 -1.842 27.613 1.00 94.50 322 GLU A CA 1
ATOM 2564 C C . GLU A 1 322 ? -18.967 -0.443 27.117 1.00 94.50 322 GLU A C 1
ATOM 2566 O O . GLU A 1 322 ? -19.603 0.071 26.197 1.00 94.50 322 GLU A O 1
ATOM 2571 N N . LEU A 1 323 ? -17.935 0.170 27.708 1.00 94.88 323 LEU A N 1
ATOM 2572 C CA . LEU A 1 323 ? -17.468 1.499 27.311 1.00 94.88 323 LEU A CA 1
ATOM 2573 C C . LEU A 1 323 ? -16.978 1.502 25.862 1.00 94.88 323 LEU A C 1
ATOM 2575 O O . LEU A 1 323 ? -17.419 2.327 25.060 1.00 94.88 323 LEU A O 1
ATOM 2579 N N . ARG A 1 324 ? -16.143 0.527 25.499 1.00 94.12 324 ARG A N 1
ATOM 2580 C CA . ARG A 1 324 ? -15.634 0.385 24.134 1.00 94.12 324 ARG A CA 1
ATOM 2581 C C . ARG A 1 324 ? -16.744 0.096 23.122 1.00 94.12 324 ARG A C 1
ATOM 2583 O O . ARG A 1 324 ? -16.786 0.707 22.056 1.00 94.12 324 ARG A O 1
ATOM 2590 N N . ASN A 1 325 ? -17.679 -0.790 23.458 1.00 94.31 325 ASN A N 1
ATOM 2591 C CA . ASN A 1 325 ? -18.781 -1.169 22.574 1.00 94.31 325 ASN A CA 1
ATOM 2592 C C . ASN A 1 325 ? -19.748 -0.009 22.326 1.00 94.31 325 ASN A C 1
ATOM 2594 O O . ASN A 1 325 ? -20.310 0.072 21.235 1.00 94.31 325 ASN A O 1
ATOM 2598 N N . ARG A 1 326 ? -19.922 0.919 23.278 1.00 94.56 326 ARG A N 1
ATOM 2599 C CA . ARG A 1 326 ? -20.685 2.156 23.032 1.00 94.56 326 ARG A CA 1
ATOM 2600 C C . ARG A 1 326 ? -20.033 3.004 21.945 1.00 94.56 326 ARG A C 1
ATOM 2602 O O . ARG A 1 326 ? -20.732 3.453 21.042 1.00 94.56 326 ARG A O 1
ATOM 2609 N N . VAL A 1 327 ? -18.712 3.174 22.001 1.00 94.12 327 VAL A N 1
ATOM 2610 C CA . VAL A 1 327 ? -17.951 3.904 20.975 1.00 94.12 327 VAL A CA 1
ATOM 2611 C C . VAL A 1 327 ? -18.045 3.193 19.625 1.00 94.12 327 VAL A C 1
ATOM 2613 O O . VAL A 1 327 ? -18.395 3.822 18.630 1.00 94.12 327 VAL A O 1
ATOM 2616 N N . LEU A 1 328 ? -17.810 1.878 19.591 1.00 95.75 328 LEU A N 1
ATOM 2617 C CA . LEU A 1 328 ? -17.910 1.086 18.362 1.00 95.75 328 LEU A CA 1
ATOM 2618 C C . LEU A 1 328 ? -19.313 1.157 17.746 1.00 95.75 328 LEU A C 1
ATOM 2620 O O . LEU A 1 328 ? -19.448 1.343 16.541 1.00 95.75 328 LEU A O 1
ATOM 2624 N N . THR A 1 329 ? -20.358 1.043 18.567 1.00 96.94 329 THR A N 1
ATOM 2625 C CA . THR A 1 329 ? -21.750 1.131 18.107 1.00 96.94 329 THR A CA 1
ATOM 2626 C C . THR A 1 329 ? -22.045 2.515 17.542 1.00 96.94 329 THR A C 1
ATOM 2628 O O . THR A 1 329 ? -22.649 2.620 16.476 1.00 96.94 329 THR A O 1
ATOM 2631 N N . ALA A 1 330 ? -21.593 3.579 18.213 1.00 96.25 330 ALA A N 1
ATOM 2632 C CA . ALA A 1 330 ? -21.743 4.942 17.716 1.00 96.25 330 ALA A CA 1
ATOM 2633 C C . ALA A 1 330 ? -21.043 5.131 16.359 1.00 96.25 330 ALA A C 1
ATOM 2635 O O . ALA A 1 330 ? -21.650 5.682 15.446 1.00 96.25 330 ALA A O 1
ATOM 2636 N N . LEU A 1 331 ? -19.824 4.604 16.191 1.00 96.56 331 LEU A N 1
ATOM 2637 C CA . LEU A 1 331 ? -19.112 4.633 14.909 1.00 96.56 331 LEU A CA 1
ATOM 2638 C C . LEU A 1 331 ? -19.849 3.833 13.828 1.00 96.56 331 LEU A C 1
ATOM 2640 O O . LEU A 1 331 ? -20.129 4.368 12.765 1.00 96.56 331 LEU A O 1
ATOM 2644 N N . LEU A 1 332 ? -20.230 2.582 14.089 1.00 97.88 332 LEU A N 1
ATOM 2645 C CA . LEU A 1 332 ? -20.909 1.728 13.104 1.00 97.88 332 LEU A CA 1
ATOM 2646 C C . LEU A 1 332 ? -22.286 2.260 12.678 1.00 97.88 332 LEU A C 1
ATOM 2648 O O . LEU A 1 332 ? -22.714 2.045 11.543 1.00 97.88 332 LEU A O 1
ATOM 2652 N N . THR A 1 333 ? -22.994 2.939 13.580 1.00 98.44 333 THR A N 1
ATOM 2653 C CA . THR A 1 333 ? -24.325 3.507 13.308 1.00 98.44 333 THR A CA 1
ATOM 2654 C C . THR A 1 333 ? -24.290 4.945 12.798 1.00 98.44 333 THR A C 1
ATOM 2656 O O . THR A 1 333 ? -25.334 5.452 12.378 1.00 98.44 333 THR A O 1
ATOM 2659 N N . HIS A 1 334 ? -23.118 5.585 12.777 1.00 98.25 334 HIS A N 1
ATOM 2660 C CA . HIS A 1 334 ? -22.926 6.881 12.136 1.00 98.25 334 HIS A CA 1
ATOM 2661 C C . HIS A 1 334 ? -23.263 6.794 10.651 1.00 98.25 334 HIS A C 1
ATOM 2663 O O . HIS A 1 334 ? -22.829 5.871 9.959 1.00 98.25 334 HIS A O 1
ATOM 2669 N N . LYS A 1 335 ? -24.039 7.766 10.163 1.00 98.69 335 LYS A N 1
ATOM 2670 C CA . LYS A 1 335 ? -24.392 7.891 8.750 1.00 98.69 335 LYS A CA 1
ATOM 2671 C C . LYS A 1 335 ? -23.331 8.728 8.050 1.00 98.69 335 LYS A C 1
ATOM 2673 O O . LYS A 1 335 ? -23.288 9.941 8.240 1.00 98.69 335 LYS A O 1
ATOM 2678 N N . ASN A 1 336 ? -22.540 8.090 7.197 1.00 98.75 336 ASN A N 1
ATOM 2679 C CA . ASN A 1 336 ? -21.561 8.773 6.369 1.00 98.75 336 ASN A CA 1
ATOM 2680 C C . ASN A 1 336 ? -22.301 9.705 5.377 1.00 98.75 336 ASN A C 1
ATOM 2682 O O . ASN A 1 336 ? -23.107 9.224 4.570 1.00 98.75 336 ASN A O 1
ATOM 2686 N N . PRO A 1 337 ? -22.068 11.031 5.410 1.00 98.62 337 PRO A N 1
ATOM 2687 C CA . PRO A 1 337 ? -22.791 11.984 4.570 1.00 98.62 337 PRO A CA 1
ATOM 2688 C C . PRO A 1 337 ? -22.445 11.871 3.077 1.00 98.62 337 PRO A C 1
ATOM 2690 O O . PRO A 1 337 ? -23.247 12.288 2.244 1.00 98.62 337 PRO A O 1
ATOM 2693 N N . TYR A 1 338 ? -21.296 11.287 2.724 1.00 98.69 338 TYR A N 1
ATOM 2694 C CA . TYR A 1 338 ? -20.833 11.138 1.341 1.00 98.69 338 TYR A CA 1
ATOM 2695 C C . TYR A 1 338 ? -21.346 9.856 0.673 1.00 98.69 338 TYR A C 1
ATOM 2697 O O . TYR A 1 338 ? -21.545 9.847 -0.541 1.00 98.69 338 TYR A O 1
ATOM 2705 N N . THR A 1 339 ? -21.591 8.782 1.434 1.00 98.50 339 THR A N 1
ATOM 2706 C CA . THR A 1 339 ? -22.225 7.556 0.900 1.00 98.50 339 THR A CA 1
ATOM 2707 C C . THR A 1 339 ? -23.731 7.509 1.145 1.00 98.50 339 THR A C 1
ATOM 2709 O O . THR A 1 339 ? -24.445 6.781 0.457 1.00 98.50 339 THR A O 1
ATOM 2712 N N . GLY A 1 340 ? -24.226 8.274 2.122 1.00 98.56 340 GLY A N 1
ATOM 2713 C CA . GLY A 1 340 ? -25.625 8.280 2.536 1.00 98.56 340 GLY A CA 1
ATOM 2714 C C . GLY A 1 340 ? -26.049 7.046 3.340 1.00 98.56 340 GLY A C 1
ATOM 2715 O O . GLY A 1 340 ? -27.238 6.914 3.637 1.00 98.56 340 GLY A O 1
ATOM 2716 N N . LEU A 1 341 ? -25.117 6.167 3.712 1.00 98.75 341 LEU A N 1
ATOM 2717 C CA . LEU A 1 341 ? -25.369 4.935 4.461 1.00 98.75 341 LEU A CA 1
ATOM 2718 C C . LEU A 1 341 ? -24.749 5.012 5.855 1.00 98.75 341 LEU A C 1
ATOM 2720 O O . LEU A 1 341 ? -23.782 5.741 6.081 1.00 98.75 341 LEU A O 1
ATOM 2724 N N . ARG A 1 342 ? -25.302 4.247 6.800 1.00 98.81 342 ARG A N 1
ATOM 2725 C CA . ARG A 1 342 ? -24.570 3.949 8.035 1.00 98.81 342 ARG A CA 1
ATOM 2726 C C . ARG A 1 342 ? -23.447 2.976 7.709 1.00 98.81 342 ARG A C 1
ATOM 2728 O O . ARG A 1 342 ? -23.636 2.135 6.835 1.00 98.81 342 ARG A O 1
ATOM 2735 N N . TYR A 1 343 ? -22.326 3.032 8.420 1.00 98.62 343 TYR A N 1
ATOM 2736 C CA . TYR A 1 343 ? -21.221 2.095 8.178 1.00 98.62 343 TYR A CA 1
ATOM 2737 C C . TYR A 1 343 ? -21.653 0.627 8.267 1.00 98.62 343 TYR A C 1
ATOM 2739 O O . TYR A 1 343 ? -21.273 -0.177 7.424 1.00 98.62 343 TYR A O 1
ATOM 2747 N N . VAL A 1 344 ? -22.523 0.297 9.224 1.00 98.31 344 VAL A N 1
ATOM 2748 C CA . VAL A 1 344 ? -23.108 -1.046 9.377 1.00 98.31 344 VAL A CA 1
ATOM 2749 C C . VAL A 1 344 ? -24.002 -1.477 8.204 1.00 98.31 344 VAL A C 1
ATOM 2751 O O . VAL A 1 344 ? -24.186 -2.671 7.985 1.00 98.31 344 VAL A O 1
ATOM 2754 N N . ASP A 1 345 ? -24.541 -0.524 7.440 1.00 98.75 345 ASP A N 1
ATOM 2755 C CA . ASP A 1 345 ? -25.385 -0.790 6.270 1.00 98.75 345 ASP A CA 1
ATOM 2756 C C . ASP A 1 345 ? -24.610 -0.697 4.947 1.00 98.75 345 ASP A C 1
ATOM 2758 O O . ASP A 1 345 ? -25.195 -0.936 3.891 1.00 98.75 345 ASP A O 1
ATOM 2762 N N . ASP A 1 346 ? -23.330 -0.306 4.967 1.00 98.75 346 ASP A N 1
ATOM 2763 C CA . ASP A 1 346 ? -22.539 -0.093 3.759 1.00 98.75 346 ASP A CA 1
ATOM 2764 C C . ASP A 1 346 ? -21.706 -1.343 3.423 1.00 98.75 346 ASP A C 1
ATOM 2766 O O . ASP A 1 346 ? -20.724 -1.624 4.113 1.00 98.75 346 ASP A O 1
ATOM 2770 N N . PRO A 1 347 ? -22.010 -2.078 2.333 1.00 98.56 347 PRO A N 1
ATOM 2771 C CA . PRO A 1 347 ? -21.267 -3.286 1.981 1.00 98.56 347 PRO A CA 1
ATOM 2772 C C . PRO A 1 347 ? -19.817 -3.028 1.543 1.00 98.56 347 PRO A C 1
ATOM 2774 O O . PRO A 1 347 ? -19.072 -3.976 1.293 1.00 98.56 347 PRO A O 1
ATOM 2777 N N . ALA A 1 348 ? -19.403 -1.761 1.422 1.00 98.69 348 ALA A N 1
ATOM 2778 C CA . ALA A 1 348 ? -18.000 -1.403 1.251 1.00 98.69 348 ALA A CA 1
ATOM 2779 C C . ALA A 1 348 ? -17.161 -1.661 2.520 1.00 98.69 348 ALA A C 1
ATOM 2781 O O . ALA A 1 348 ? -15.945 -1.805 2.403 1.00 98.69 348 ALA A O 1
ATOM 2782 N N . LEU A 1 349 ? -17.780 -1.760 3.705 1.00 98.69 349 LEU A N 1
ATOM 2783 C CA . LEU A 1 349 ? -17.131 -2.217 4.935 1.00 98.69 349 LEU A CA 1
ATOM 2784 C C . LEU A 1 349 ? -17.170 -3.753 4.990 1.00 98.69 349 LEU A C 1
ATOM 2786 O O . LEU A 1 349 ? -18.226 -4.353 5.180 1.00 98.69 349 LEU A O 1
ATOM 2790 N N . VAL A 1 350 ? -16.019 -4.400 4.796 1.00 97.88 350 VAL A N 1
ATOM 2791 C CA . VAL A 1 350 ? -15.931 -5.869 4.651 1.00 97.88 350 VAL A CA 1
ATOM 2792 C C . VAL A 1 350 ? -15.535 -6.602 5.920 1.00 97.88 350 VAL A C 1
ATOM 2794 O O . VAL A 1 350 ? -15.739 -7.813 6.008 1.00 97.88 350 VAL A O 1
ATOM 2797 N N . GLY A 1 351 ? -14.982 -5.887 6.893 1.00 96.69 351 GLY A N 1
ATOM 2798 C CA . GLY A 1 351 ? -14.496 -6.465 8.133 1.00 96.69 351 GLY A CA 1
ATOM 2799 C C . GLY A 1 351 ? -14.427 -5.432 9.245 1.00 96.69 351 GLY A C 1
ATOM 2800 O O . GLY A 1 351 ? -14.231 -4.238 9.010 1.00 96.69 351 GLY A O 1
ATOM 2801 N N . VAL A 1 352 ? -14.658 -5.918 10.463 1.00 97.44 352 VAL A N 1
ATOM 2802 C CA . VAL A 1 352 ? -14.504 -5.165 11.706 1.00 97.44 352 VAL A CA 1
ATOM 2803 C C . VAL A 1 352 ? -13.711 -6.038 12.668 1.00 97.44 352 VAL A C 1
ATOM 2805 O O . VAL A 1 352 ? -14.248 -6.895 13.369 1.00 97.44 352 VAL A O 1
ATOM 2808 N N . GLU A 1 353 ? -12.408 -5.823 12.680 1.00 95.50 353 GLU A N 1
ATOM 2809 C CA . GLU A 1 353 ? -11.494 -6.293 13.704 1.00 95.50 353 GLU A CA 1
ATOM 2810 C C . GLU A 1 353 ? -11.646 -5.392 14.939 1.00 95.50 353 GLU A C 1
ATOM 2812 O O . GLU A 1 353 ? -11.211 -4.238 14.982 1.00 95.50 353 GLU A O 1
ATOM 2817 N N . MET A 1 354 ? -12.313 -5.923 15.966 1.00 90.38 354 MET A N 1
ATOM 2818 C CA . MET A 1 354 ? -12.609 -5.166 17.186 1.00 90.38 354 MET A CA 1
ATOM 2819 C C . MET A 1 354 ? -11.363 -4.800 17.998 1.00 90.38 354 MET A C 1
ATOM 2821 O O . MET A 1 354 ? -11.427 -3.878 18.801 1.00 90.38 354 MET A O 1
ATOM 2825 N N . GLN A 1 355 ? -10.261 -5.534 17.866 1.00 88.62 355 GLN A N 1
ATOM 2826 C CA . GLN A 1 355 ? -9.087 -5.357 18.715 1.00 88.62 355 GLN A CA 1
ATOM 2827 C C . GLN A 1 355 ? -7.841 -5.866 17.995 1.00 88.62 355 GLN A C 1
ATOM 2829 O O . GLN A 1 355 ? -7.766 -7.049 17.661 1.00 88.62 355 GLN A O 1
ATOM 2834 N N . ASN A 1 356 ? -6.873 -4.975 17.787 1.00 92.06 356 ASN A N 1
ATOM 2835 C CA . ASN A 1 356 ? -5.576 -5.335 17.230 1.00 92.06 356 ASN A CA 1
ATOM 2836 C C . ASN A 1 356 ? -4.655 -5.875 18.322 1.00 92.06 356 ASN A C 1
ATOM 2838 O O . ASN A 1 356 ? -4.442 -5.188 19.317 1.00 92.06 356 ASN A O 1
ATOM 2842 N N . GLU A 1 357 ? -4.069 -7.050 18.080 1.00 88.62 357 GLU A N 1
ATOM 2843 C CA . GLU A 1 357 ? -2.888 -7.572 18.792 1.00 88.62 357 GLU A CA 1
ATOM 2844 C C . GLU A 1 357 ? -2.929 -7.386 20.316 1.00 88.62 357 GLU A C 1
ATOM 2846 O O . GLU A 1 357 ? -1.968 -6.956 20.956 1.00 88.62 357 GLU A O 1
ATOM 2851 N N . ASP A 1 358 ? -4.074 -7.718 20.902 1.00 84.31 358 ASP A N 1
ATOM 2852 C CA . ASP A 1 358 ? -4.270 -7.736 22.342 1.00 84.31 358 ASP A CA 1
ATOM 2853 C C . ASP A 1 358 ? -5.137 -8.946 22.685 1.00 84.31 358 ASP A C 1
ATOM 2855 O O . ASP A 1 358 ? -6.151 -9.223 22.040 1.00 84.31 358 ASP A O 1
ATOM 2859 N N . SER A 1 359 ? -4.709 -9.695 23.688 1.00 81.62 359 SER A N 1
ATOM 2860 C CA . SER A 1 359 ? -5.459 -10.797 24.268 1.00 81.62 359 SER A CA 1
ATOM 2861 C C . SER A 1 359 ? -4.970 -11.015 25.688 1.00 81.62 359 SER A C 1
ATOM 2863 O O . SER A 1 359 ? -3.872 -10.593 26.049 1.00 81.62 359 SER A O 1
ATOM 2865 N N . VAL A 1 360 ? -5.732 -11.776 26.473 1.00 79.00 360 VAL A N 1
ATOM 2866 C CA . VAL A 1 360 ? -5.293 -12.166 27.816 1.00 79.00 360 VAL A CA 1
ATOM 2867 C C . VAL A 1 360 ? -3.913 -12.847 27.785 1.00 79.00 360 VAL A C 1
ATOM 2869 O O . VAL A 1 360 ? -3.125 -12.631 28.689 1.00 79.00 360 VAL A O 1
ATOM 2872 N N . PHE A 1 361 ? -3.561 -13.571 26.713 1.00 76.06 361 PHE A N 1
ATOM 2873 C CA . PHE A 1 361 ? -2.288 -14.296 26.575 1.00 76.06 361 PHE A CA 1
ATOM 2874 C C . PHE A 1 361 ? -1.091 -13.455 26.114 1.00 76.06 361 PHE A C 1
ATOM 2876 O O . PHE A 1 361 ? 0.011 -13.991 25.994 1.00 76.06 361 PHE A O 1
ATOM 2883 N N . PHE A 1 362 ? -1.275 -12.161 25.846 1.00 73.38 362 PHE A N 1
ATOM 2884 C CA . PHE A 1 362 ? -0.154 -11.258 25.586 1.00 73.38 362 PHE A CA 1
ATOM 2885 C C . PHE A 1 362 ? 0.506 -10.860 26.920 1.00 73.38 362 PHE A C 1
ATOM 2887 O O . PHE A 1 362 ? -0.095 -10.993 27.983 1.00 73.38 362 PHE A O 1
ATOM 2894 N N . TRP A 1 363 ? 1.772 -10.418 26.889 1.00 58.44 363 TRP A N 1
ATOM 2895 C CA . TRP A 1 363 ? 2.642 -10.195 28.065 1.00 58.44 363 TRP A CA 1
ATOM 2896 C C . TRP A 1 363 ? 2.006 -9.415 29.242 1.00 58.44 363 TRP A C 1
ATOM 2898 O O . TRP A 1 363 ? 2.453 -9.561 30.381 1.00 58.44 363 TRP A O 1
ATOM 2908 N N . ASN A 1 364 ? 0.953 -8.631 28.991 1.00 64.38 364 ASN A N 1
ATOM 2909 C CA . ASN A 1 364 ? 0.154 -7.894 29.966 1.00 64.38 364 ASN A CA 1
ATOM 2910 C C . ASN A 1 364 ? -1.346 -8.230 29.765 1.00 64.38 364 ASN A C 1
ATOM 2912 O O . ASN A 1 364 ? -1.787 -8.196 28.619 1.00 64.38 364 ASN A O 1
ATOM 2916 N N . PRO A 1 365 ? -2.150 -8.539 30.806 1.00 66.44 365 PRO A N 1
ATOM 2917 C CA . PRO A 1 365 ? -1.858 -8.457 32.233 1.00 66.44 365 PRO A CA 1
ATOM 2918 C C . PRO A 1 365 ? -1.428 -9.795 32.853 1.00 66.44 365 PRO A C 1
ATOM 2920 O O . PRO A 1 365 ? -1.042 -9.814 34.018 1.00 66.44 365 PRO A O 1
ATOM 2923 N N . LEU A 1 366 ? -1.465 -10.916 32.116 1.00 69.94 366 LEU A N 1
ATOM 2924 C CA . LEU A 1 366 ? -1.291 -12.253 32.703 1.00 69.94 366 LEU A CA 1
ATOM 2925 C C . LEU A 1 366 ? 0.026 -12.439 33.453 1.00 69.94 366 LEU A C 1
ATOM 2927 O O . LEU A 1 366 ? 0.014 -13.056 34.512 1.00 69.94 366 LEU A O 1
ATOM 2931 N N . GLY A 1 367 ? 1.142 -11.896 32.958 1.00 70.50 367 GLY A N 1
ATOM 2932 C CA . GLY A 1 367 ? 2.418 -11.977 33.675 1.00 70.50 367 GLY A CA 1
ATOM 2933 C C . GLY A 1 367 ? 2.354 -11.332 35.064 1.00 70.50 367 GLY A C 1
ATOM 2934 O O . GLY A 1 367 ? 2.902 -11.870 36.021 1.00 70.50 367 GLY A O 1
ATOM 2935 N N . ALA A 1 368 ? 1.630 -10.216 35.184 1.00 74.19 368 ALA A N 1
ATOM 2936 C CA . ALA A 1 368 ? 1.455 -9.477 36.432 1.00 74.19 368 ALA A CA 1
ATOM 2937 C C . ALA A 1 368 ? 0.294 -10.000 37.298 1.00 74.19 368 ALA A C 1
ATOM 2939 O O . ALA A 1 368 ? 0.243 -9.706 38.486 1.00 74.19 368 ALA A O 1
ATOM 2940 N N . LEU A 1 369 ? -0.637 -10.771 36.739 1.00 70.88 369 LEU A N 1
ATOM 2941 C CA . LEU A 1 369 ? -1.676 -11.454 37.518 1.00 70.88 369 LEU A CA 1
ATOM 2942 C C . LEU A 1 369 ? -1.196 -12.819 38.034 1.00 70.88 369 LEU A C 1
ATOM 2944 O O . LEU A 1 369 ? -1.642 -13.276 39.082 1.00 70.88 369 LEU A O 1
ATOM 2948 N N . ALA A 1 370 ? -0.288 -13.477 37.308 1.00 71.94 370 ALA A N 1
ATOM 2949 C CA . ALA A 1 370 ? 0.244 -14.788 37.668 1.00 71.94 370 ALA A CA 1
ATOM 2950 C C . ALA A 1 370 ? 1.349 -14.733 38.735 1.00 71.94 370 ALA A C 1
ATOM 2952 O O . ALA A 1 370 ? 1.566 -15.732 39.421 1.00 71.94 370 ALA A O 1
ATOM 2953 N N . ASP A 1 371 ? 2.061 -13.609 38.879 1.00 77.12 371 ASP A N 1
ATOM 2954 C CA . ASP A 1 371 ? 3.058 -13.446 39.937 1.00 77.12 371 ASP A CA 1
ATOM 2955 C C . ASP A 1 371 ? 2.364 -13.048 41.260 1.00 77.12 371 ASP A C 1
ATOM 2957 O O . ASP A 1 371 ? 1.866 -11.935 41.404 1.00 77.12 371 ASP A O 1
ATOM 2961 N N . PRO A 1 372 ? 2.335 -13.915 42.289 1.00 69.12 372 PRO A N 1
ATOM 2962 C CA . PRO A 1 372 ? 1.690 -13.597 43.566 1.00 69.12 372 PRO A CA 1
ATOM 2963 C C . PRO A 1 372 ? 2.370 -12.437 44.317 1.00 69.12 372 PRO A C 1
ATOM 2965 O O . PRO A 1 372 ? 1.850 -11.966 45.330 1.00 69.12 372 PRO A O 1
ATOM 2968 N N . LYS A 1 373 ? 3.547 -11.980 43.866 1.00 76.69 373 LYS A N 1
ATOM 2969 C CA . LYS A 1 373 ? 4.239 -10.807 44.412 1.00 76.69 373 LYS A CA 1
ATOM 2970 C C . LYS A 1 373 ? 3.802 -9.503 43.751 1.00 76.69 373 LYS A C 1
ATOM 2972 O O . LYS A 1 373 ? 3.971 -8.444 44.365 1.00 76.69 373 LYS A O 1
ATOM 2977 N N . THR A 1 374 ? 3.254 -9.536 42.537 1.00 69.12 374 THR A N 1
ATOM 2978 C CA . THR A 1 374 ? 2.774 -8.332 41.858 1.00 69.12 374 THR A CA 1
ATOM 2979 C C . THR A 1 374 ? 1.416 -7.936 42.427 1.00 69.12 374 THR A C 1
ATOM 2981 O O . THR A 1 374 ? 0.386 -8.526 42.136 1.00 69.12 374 THR A O 1
ATOM 2984 N N . LYS A 1 375 ? 1.402 -6.877 43.247 1.00 71.00 375 LYS A N 1
ATOM 2985 C CA . LYS A 1 375 ? 0.180 -6.232 43.773 1.00 71.00 375 LYS A CA 1
ATOM 2986 C C . LYS A 1 375 ? -0.529 -5.367 42.720 1.00 71.00 375 LYS A C 1
ATOM 2988 O O . LYS A 1 375 ? -0.994 -4.273 43.033 1.00 71.00 375 LYS A O 1
ATOM 2993 N N . LYS A 1 376 ? -0.497 -5.779 41.457 1.00 76.06 376 LYS A N 1
ATOM 2994 C CA . LYS A 1 376 ? -0.981 -4.969 40.340 1.00 76.06 376 LYS A CA 1
ATOM 2995 C C . LYS A 1 376 ? -2.451 -5.305 40.091 1.00 76.06 376 LYS A C 1
ATOM 2997 O O . LYS A 1 376 ? -2.783 -6.478 40.004 1.00 76.06 376 LYS A O 1
ATOM 3002 N N . TRP A 1 377 ? -3.290 -4.273 40.018 1.00 80.38 377 TRP A N 1
ATOM 3003 C CA . TRP A 1 377 ? -4.751 -4.359 39.868 1.00 80.38 377 TRP A CA 1
ATOM 3004 C C . TRP A 1 377 ? -5.498 -5.231 40.899 1.00 80.38 377 TRP A C 1
ATOM 3006 O O . TRP A 1 377 ? -6.264 -6.094 40.499 1.00 80.38 377 TRP A O 1
ATOM 3016 N N . PRO A 1 378 ? -5.310 -5.059 42.222 1.00 80.31 378 PRO A N 1
ATOM 3017 C CA . PRO A 1 378 ? -5.976 -5.902 43.222 1.00 80.31 378 PRO A CA 1
ATOM 3018 C C . PRO A 1 378 ? -7.513 -5.814 43.227 1.00 80.31 378 PRO A C 1
ATOM 3020 O O . PRO A 1 378 ? -8.149 -6.633 43.891 1.00 80.31 378 PRO A O 1
ATOM 3023 N N . LEU A 1 379 ? -8.106 -4.820 42.560 1.00 82.25 379 LEU A N 1
ATOM 3024 C CA . LEU A 1 379 ? -9.554 -4.679 42.430 1.00 82.25 379 LEU A CA 1
ATOM 3025 C C . LEU A 1 379 ? -10.105 -5.221 41.094 1.00 82.25 379 LEU A C 1
ATOM 3027 O O . LEU A 1 379 ? -11.327 -5.343 40.980 1.00 82.25 379 LEU A O 1
ATOM 3031 N N . HIS A 1 380 ? -9.247 -5.539 40.115 1.00 75.94 380 HIS A N 1
ATOM 3032 C CA . HIS A 1 380 ? -9.627 -6.218 38.864 1.00 75.94 380 HIS A CA 1
ATOM 3033 C C . HIS A 1 380 ? -9.422 -7.727 38.980 1.00 75.94 380 HIS A C 1
ATOM 3035 O O . HIS A 1 380 ? -10.262 -8.457 38.407 1.00 75.94 380 HIS A O 1
#

Secondary structure (DSSP, 8-state):
------TTTTT-B-GGGSTTS--EEE--SS--EEEEEEEEE-S-EEEEEEEEE---TT--EEEEETTS--EEPP-TT-EEEEE-BTT--SSS-EEEEEEEEEEEE-SEEEEEEEEE-S-GGGTT-EEEEEEEEESS-----TTPPP-S---PPPGGG------PPP---TT-TT--GGGS-SSTTTT--EEEETTEEEETT-SS-B---EEE----TTTS-HHHHHHHHHHHHHTT--EEEEETHHHHHEETTEE-HHHHHHHHHHHHHHHHTT-EEEEE--SS-EE-TTSS--HHHHHHSEE-SS-EE-TTGGGT-HHHHHHHHHHHHHHHH-B-TTT-SBGGG-TTEEEEES-SS--TTSHHHHHHHH-TT----TT-

Radius of gyration: 34.14 Å; chains: 1; bounding box: 75×47×92 Å